Protein AF-0000000084718670 (afdb_homodimer)

Radius of gyration: 26.73 Å; Cα contacts (8 Å, |Δi|>4): 776; chains: 2; bounding box: 57×64×141 Å

InterPro domains:
  IPR043998 Putative phage metallopeptidase [PF18894] (10-116)

Nearest PDB structures (foldseek):
  8pkc-assembly2_B  TM=2.997E-01  e=1.848E+00  Apis mellifera
  7t8s-assembly4_N  TM=2.648E-01  e=3.022E+00  Cryptomonas pyrenoidifera
  7t7u-assembly1_C  TM=2.652E-01  e=6.316E+00  Chroomonas sp. M1627
  8pkc-assembly2_B  TM=3.022E-01  e=1.435E+00  Apis mellifera
  7t8s-assembly4_N  TM=2.682E-01  e=4.620E+00  Cryptomonas pyrenoidifera

Sequence (436 aa):
MAYLRQNLNKAVRALIRDIAAKMPEFSHVKASRILVVAGEARRASRGTVKPLCFRGGRCTDPSGRRKPVIRIHGRRMLYCITLRPRFFRASTPQGRVQTVMHELFHMSRRFDGTLHAGRRHSVLGEDFYRQLKPLVRRYLKQCPAELLEALARSEEVRVLQWLERPGPAYVPGTFRGRTVYTEEQLYYGITRMVTHKRPAVKLAKPRRKERAEKEPVHMAYLRQNLNKAVRALIRDIAAKMPEFSHVKASRILVVAGEARRASRGTVKPLCFRGGRCTDPSGRRKPVIRIHGRRMLYCITLRPRFFRASTPQGRVQTVMHELFHMSRRFDGTLHAGRRHSVLGEDFYRQLKPLVRRYLKQCPAELLEALARSEEVRVLQWLERPGPAYVPGTFRGRTVYTEEQLYYGITRMVTHKRPAVKLAKPRRKERAEKEPVH

Solvent-accessible surface area (backbone atoms only — not comparable to full-atom values): 23796 Å² total; per-residue (Å²): 125,85,76,80,52,50,51,46,51,58,53,52,37,53,46,45,41,49,46,20,72,73,34,79,96,36,48,65,58,56,43,87,28,49,42,59,29,48,46,46,35,35,56,94,45,39,56,45,63,41,60,40,28,36,83,88,46,25,50,55,46,96,87,52,33,33,38,46,70,34,46,59,97,82,36,66,40,28,32,36,37,34,36,13,36,31,44,33,54,67,23,34,37,66,49,43,52,42,49,52,51,52,45,56,57,28,40,23,80,82,56,32,14,35,62,26,81,77,48,31,63,90,68,34,48,71,52,45,51,67,60,45,48,61,54,46,54,56,46,62,74,68,52,56,64,69,58,46,49,66,52,43,50,65,42,59,27,31,33,35,27,46,41,36,39,63,68,72,70,40,43,81,90,70,60,86,59,89,74,74,38,41,49,82,32,49,44,79,40,51,44,61,27,36,44,50,71,72,71,69,68,72,65,68,67,73,73,70,77,72,74,76,74,73,73,77,85,122,124,83,76,78,54,50,53,46,51,60,53,52,36,52,46,45,41,50,47,19,74,72,34,78,96,37,47,64,57,56,43,87,28,49,42,60,29,49,46,45,37,35,57,92,44,40,55,47,64,40,61,39,29,36,86,88,48,27,49,55,47,96,86,52,32,32,35,50,72,34,47,59,96,81,36,64,40,28,32,35,38,34,37,13,37,30,43,33,54,67,22,33,38,66,48,43,51,43,50,53,51,53,45,55,58,29,40,23,81,80,54,34,13,35,63,26,80,77,47,32,61,90,68,34,48,71,52,45,52,67,60,46,49,60,54,46,54,57,46,63,74,67,53,56,65,70,58,47,49,66,53,42,49,65,43,59,28,31,33,35,27,45,40,35,38,64,59,68,70,38,43,82,90,72,57,86,55,95,58,70,41,42,51,82,32,50,45,78,39,51,44,62,28,37,44,50,74,72,73,71,70,73,67,69,68,72,74,71,76,73,75,76,72,77,75,77,89,122

pLDDT: mean 86.11, std 19.08, range [28.62, 98.94]

Foldseek 3Di:
DPPPFAAVLVLLLVLLVLLLVPPVLLVLDDSQQEAEFEDEDDDPAQKAKAQQADPQLHQADPVQWGGFWADDPRHTHGMYMYGYVCLQAVAALLRVSLNSLLNSQQCDSNNSRDGDPCQDCVNCPVPNCVVSVVSSVVCVVVPDPVSSVSSHDFAKHKGKYFQDDADDIDHPPPDPDDDHDYCVRIDIDIDTGHHDDPPPPPPPPPPPPPPPPPPPPD/DPPPFAAVLVLLLVLLVLLLVPPVLLVLDDSQQEAEFEDEDDDPAQKAKAQQADPQLHQADPVQWGGAWADDPRHTHGMYMYGYVCLQAVAALLRVSLNSLLNSQQCDSNNSRDGDPCQDCVNCPVPNCVVSVVSSVVCVVVPDPVSSVSSQDFAKHKGKYFQDDADDTDHPPPDPDPHHDYCVRIDIDIDTGHHDDPPPPPPPPPPPPDPPPPPDDD

Organism: Cystobacter fuscus (strain ATCC 25194 / DSM 2262 / NBRC 100088 / M29) (NCBI:txid1242864)

Structure (mmCIF, N/CA/C/O backbone):
data_AF-0000000084718670-model_v1
#
loop_
_entity.id
_entity.type
_entity.pdbx_description
1 polymer 'Putative phage metallopeptidase domain-containing protein'
#
loop_
_atom_site.group_PDB
_atom_site.id
_atom_site.type_symbol
_atom_site.label_atom_id
_atom_site.label_alt_id
_atom_site.label_comp_id
_atom_site.label_asym_id
_atom_site.label_entity_id
_atom_site.label_seq_id
_atom_site.pdbx_PDB_ins_code
_atom_site.Cartn_x
_atom_site.Cartn_y
_atom_site.Cartn_z
_atom_site.occupancy
_atom_site.B_iso_or_equiv
_atom_site.auth_seq_id
_atom_site.auth_comp_id
_atom_site.auth_asym_id
_atom_site.auth_atom_id
_atom_site.pdbx_PDB_model_num
ATOM 1 N N . MET A 1 1 ? -30.766 0.224 3.98 1 28.73 1 MET A N 1
ATOM 2 C CA . MET A 1 1 ? -30.281 1.556 3.623 1 28.73 1 MET A CA 1
ATOM 3 C C . MET A 1 1 ? -28.781 1.529 3.316 1 28.73 1 MET A C 1
ATOM 5 O O . MET A 1 1 ? -28 0.993 4.098 1 28.73 1 MET A O 1
ATOM 9 N N . ALA A 1 2 ? -28.344 1.348 2.174 1 42.41 2 ALA A N 1
ATOM 10 C CA . ALA A 1 2 ? -26.938 1.284 1.766 1 42.41 2 ALA A CA 1
ATOM 11 C C . ALA A 1 2 ? -26.094 2.279 2.553 1 42.41 2 ALA A C 1
ATOM 13 O O . ALA A 1 2 ? -26.391 3.473 2.588 1 42.41 2 ALA A O 1
ATOM 14 N N . TYR A 1 3 ? -25.766 2.033 3.811 1 53.06 3 TYR A N 1
ATOM 15 C CA . TYR A 1 3 ? -25.047 2.861 4.766 1 53.06 3 TYR A CA 1
ATOM 16 C C . TYR A 1 3 ? -24 3.723 4.062 1 53.06 3 TYR A C 1
ATOM 18 O O . TYR A 1 3 ? -23.188 3.215 3.283 1 53.06 3 TYR A O 1
ATOM 26 N N . LEU A 1 4 ? -24.438 4.988 3.732 1 78.94 4 LEU A N 1
ATOM 27 C CA . LEU A 1 4 ? -23.609 5.938 3.01 1 78.94 4 LEU A CA 1
ATOM 28 C C . LEU A 1 4 ? -22.266 6.117 3.705 1 78.94 4 LEU A C 1
ATOM 30 O O . LEU A 1 4 ? -22.203 6.621 4.832 1 78.94 4 LEU A O 1
ATOM 34 N N . ARG A 1 5 ? -21.297 5.449 3.348 1 91.56 5 ARG A N 1
ATOM 35 C CA . ARG A 1 5 ? -19.938 5.57 3.875 1 91.56 5 ARG A CA 1
ATOM 36 C C . ARG A 1 5 ? -19.422 7 3.732 1 91.56 5 ARG A C 1
ATOM 38 O O . ARG A 1 5 ? -19.672 7.652 2.717 1 91.56 5 ARG A O 1
ATOM 45 N N . GLN A 1 6 ? -18.891 7.434 4.82 1 95.56 6 GLN A N 1
ATOM 46 C CA . GLN A 1 6 ? -18.234 8.734 4.781 1 95.56 6 GLN A CA 1
ATOM 47 C C . GLN A 1 6 ? -17.188 8.797 3.682 1 95.56 6 GLN A C 1
ATOM 49 O O . GLN A 1 6 ? -16.438 7.84 3.49 1 95.56 6 GLN A O 1
ATOM 54 N N . ASN A 1 7 ? -17.25 9.898 2.961 1 97.06 7 ASN A N 1
ATOM 55 C CA . ASN A 1 7 ? -16.172 10.203 2.02 1 97.06 7 ASN A CA 1
ATOM 56 C C . ASN A 1 7 ? -15.008 10.891 2.711 1 97.06 7 ASN A C 1
ATOM 58 O O . ASN A 1 7 ? -15.07 12.086 3.008 1 97.06 7 ASN A O 1
ATOM 62 N N . LEU A 1 8 ? -13.977 10.156 2.908 1 97.56 8 LEU A N 1
ATOM 63 C CA . LEU A 1 8 ? -12.867 10.68 3.689 1 97.56 8 LEU A CA 1
ATOM 64 C C . LEU A 1 8 ? -12.133 11.781 2.924 1 97.56 8 LEU A C 1
ATOM 66 O O . LEU A 1 8 ? -11.57 12.688 3.529 1 97.56 8 LEU A O 1
ATOM 70 N N . ASN A 1 9 ? -12.133 11.703 1.618 1 97.88 9 ASN A N 1
ATOM 71 C CA . ASN A 1 9 ? -11.508 12.758 0.834 1 97.88 9 ASN A CA 1
ATOM 72 C C . ASN A 1 9 ? -12.164 14.117 1.096 1 97.88 9 ASN A C 1
ATOM 74 O O . ASN A 1 9 ? -11.469 15.125 1.234 1 97.88 9 ASN A O 1
ATOM 78 N N . LYS A 1 10 ? -13.414 14.094 1.152 1 97.31 10 LYS A N 1
ATOM 79 C CA . LYS A 1 10 ? -14.141 15.328 1.448 1 97.31 10 LYS A CA 1
ATOM 80 C C . LYS A 1 10 ? -13.82 15.828 2.854 1 97.31 10 LYS A C 1
ATOM 82 O O . LYS A 1 10 ? -13.609 17.031 3.061 1 97.31 10 LYS A O 1
ATOM 87 N N . ALA A 1 11 ? -13.789 14.945 3.779 1 98 11 ALA A N 1
ATOM 88 C CA . ALA A 1 11 ? -13.523 15.305 5.168 1 98 11 ALA A CA 1
ATOM 89 C C . ALA A 1 11 ? -12.125 15.906 5.32 1 98 11 ALA A C 1
ATOM 91 O O . ALA A 1 11 ? -11.961 16.938 5.965 1 98 11 ALA A O 1
ATOM 92 N N . VAL A 1 12 ? -11.164 15.281 4.734 1 98.56 12 VAL A N 1
ATOM 93 C CA . VAL A 1 12 ? -9.789 15.75 4.863 1 98.56 12 VAL A CA 1
ATOM 94 C C . VAL A 1 12 ? -9.617 17.062 4.109 1 98.56 12 VAL A C 1
ATOM 96 O O . VAL A 1 12 ? -8.906 17.969 4.566 1 98.56 12 VAL A O 1
ATOM 99 N N . ARG A 1 13 ? -10.266 17.156 3.002 1 98.38 13 ARG A N 1
ATOM 100 C CA . ARG A 1 13 ? -10.211 18.406 2.26 1 98.38 13 ARG A CA 1
ATOM 101 C C . ARG A 1 13 ? -10.797 19.562 3.078 1 98.38 13 ARG A C 1
ATOM 103 O O . ARG A 1 13 ? -10.242 20.656 3.098 1 98.38 13 ARG A O 1
ATOM 110 N N . ALA A 1 14 ? -11.898 19.312 3.656 1 98.75 14 ALA A N 1
ATOM 111 C CA . ALA A 1 14 ? -12.508 20.312 4.52 1 98.75 14 ALA A CA 1
ATOM 112 C C . ALA A 1 14 ? -11.57 20.703 5.664 1 98.75 14 ALA A C 1
ATOM 114 O O . ALA A 1 14 ? -11.461 21.875 6.027 1 98.75 14 ALA A O 1
ATOM 115 N N . LEU A 1 15 ? -10.953 19.703 6.215 1 98.81 15 LEU A N 1
ATOM 116 C CA . LEU A 1 15 ? -9.984 19.953 7.285 1 98.81 15 LEU A CA 1
ATOM 117 C C . LEU A 1 15 ? -8.844 20.844 6.797 1 98.81 15 LEU A C 1
ATOM 119 O O . LEU A 1 15 ? -8.5 21.828 7.449 1 98.81 15 LEU A O 1
ATOM 123 N N . ILE A 1 16 ? -8.281 20.516 5.68 1 98.94 16 ILE A N 1
ATOM 124 C CA . ILE A 1 16 ? -7.16 21.266 5.125 1 98.94 16 ILE A CA 1
ATOM 125 C C . ILE A 1 16 ? -7.598 22.703 4.852 1 98.94 16 ILE A C 1
ATOM 127 O O . ILE A 1 16 ? -6.863 23.656 5.148 1 98.94 16 ILE A O 1
ATOM 131 N N . ARG A 1 17 ? -8.758 22.844 4.273 1 98.81 17 ARG A N 1
ATOM 132 C CA . ARG A 1 17 ? -9.289 24.172 4 1 98.81 17 ARG A CA 1
ATOM 133 C C . ARG A 1 17 ? -9.391 25 5.281 1 98.81 17 ARG A C 1
ATOM 135 O O . ARG A 1 17 ? -9.031 26.172 5.301 1 98.81 17 ARG A O 1
ATOM 142 N N . ASP A 1 18 ? -9.867 24.375 6.273 1 98.94 18 ASP A N 1
ATOM 143 C CA . ASP A 1 18 ? -10.039 25.078 7.543 1 98.94 18 ASP A CA 1
ATOM 144 C C . ASP A 1 18 ? -8.688 25.453 8.156 1 98.94 18 ASP A C 1
ATOM 146 O O . ASP A 1 18 ? -8.523 26.547 8.68 1 98.94 18 ASP A O 1
ATOM 150 N N . ILE A 1 19 ? -7.758 24.516 8.125 1 98.88 19 ILE A N 1
ATOM 151 C CA . ILE A 1 19 ? -6.41 24.781 8.617 1 98.88 19 ILE A CA 1
ATOM 152 C C . ILE A 1 19 ? -5.82 25.984 7.887 1 98.88 19 ILE A C 1
ATOM 154 O O . ILE A 1 19 ? -5.301 26.922 8.516 1 98.88 19 ILE A O 1
ATOM 158 N N . ALA A 1 20 ? -5.918 26 6.598 1 98.81 20 ALA A N 1
ATOM 159 C CA . ALA A 1 20 ? -5.367 27.078 5.785 1 98.81 20 ALA A CA 1
ATOM 160 C C . ALA A 1 20 ? -6.039 28.406 6.109 1 98.81 20 ALA A C 1
ATOM 162 O O . ALA A 1 20 ? -5.398 29.453 6.066 1 98.81 20 ALA A O 1
ATOM 163 N N . ALA A 1 21 ? -7.27 28.406 6.383 1 98.69 21 ALA A N 1
ATOM 164 C CA . ALA A 1 21 ? -8.039 29.609 6.652 1 98.69 21 ALA A CA 1
ATOM 165 C C . ALA A 1 21 ? -7.695 30.188 8.023 1 98.69 21 ALA A C 1
ATOM 167 O O . ALA A 1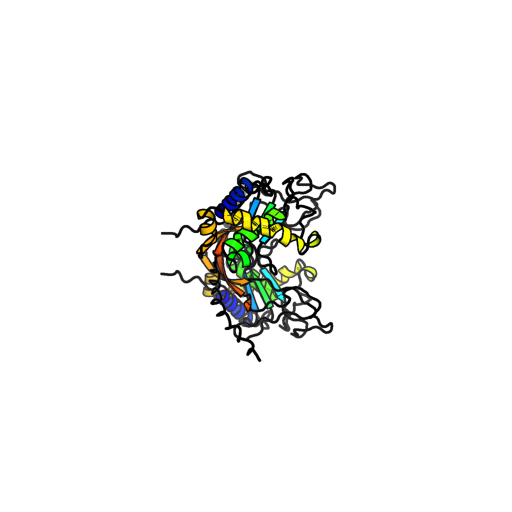 21 ? -7.66 31.406 8.203 1 98.69 21 ALA A O 1
ATOM 168 N N . LYS A 1 22 ? -7.348 29.359 8.938 1 98.62 22 LYS A N 1
ATOM 169 C CA . LYS A 1 22 ? -7.27 29.797 10.328 1 98.62 22 LYS A CA 1
ATOM 170 C C . LYS A 1 22 ? -5.82 29.922 10.789 1 98.62 22 LYS A C 1
ATOM 172 O O . LYS A 1 22 ? -5.531 30.594 11.781 1 98.62 22 LYS A O 1
ATOM 177 N N . MET A 1 23 ? -4.957 29.156 10.164 1 98.62 23 MET A N 1
ATOM 178 C CA . MET A 1 23 ? -3.553 29.125 10.562 1 98.62 23 MET A CA 1
ATOM 179 C C . MET A 1 23 ? -2.691 29.906 9.57 1 98.62 23 MET A C 1
ATOM 181 O O . MET A 1 23 ? -2.438 29.438 8.461 1 98.62 23 MET A O 1
ATOM 185 N N . PRO A 1 24 ? -2.186 31.078 9.984 1 98.19 24 PRO A N 1
ATOM 186 C CA . PRO A 1 24 ? -1.375 31.891 9.062 1 98.19 24 PRO A CA 1
ATOM 187 C C . PRO A 1 24 ? -0.197 31.109 8.484 1 98.19 24 PRO A C 1
ATOM 189 O O . PRO A 1 24 ? 0.16 31.297 7.316 1 98.19 24 PRO A O 1
ATOM 192 N N . GLU A 1 25 ? 0.406 30.219 9.195 1 97.38 25 GLU A N 1
ATOM 193 C CA . GLU A 1 25 ? 1.562 29.422 8.781 1 97.38 25 GLU A CA 1
ATOM 194 C C . GLU A 1 25 ? 1.214 28.516 7.609 1 97.38 25 GLU A C 1
ATOM 196 O O . GLU A 1 25 ? 2.102 28.031 6.898 1 97.38 25 GLU A O 1
ATOM 201 N N . PHE A 1 26 ? -0.123 28.297 7.398 1 98.56 26 PHE A N 1
ATOM 202 C CA . PHE A 1 26 ? -0.568 27.391 6.359 1 98.56 26 PHE A CA 1
ATOM 203 C C . PHE A 1 26 ? -1.441 28.109 5.336 1 98.56 26 PHE A C 1
ATOM 205 O O . PHE A 1 26 ? -2.121 27.469 4.531 1 98.56 26 PHE A O 1
ATOM 212 N N . SER A 1 27 ? -1.443 29.391 5.32 1 98.5 27 SER A N 1
ATOM 213 C CA . SER A 1 27 ? -2.373 30.172 4.512 1 98.5 27 SER A CA 1
ATOM 214 C C . SER A 1 27 ? -2.098 29.984 3.021 1 98.5 27 SER A C 1
ATOM 216 O O . SER A 1 27 ? -2.986 30.188 2.191 1 98.5 27 SER A O 1
ATOM 218 N N . HIS A 1 28 ? -0.917 29.594 2.658 1 98.12 28 HIS A N 1
ATOM 219 C CA . HIS A 1 28 ? -0.532 29.406 1.265 1 98.12 28 HIS A CA 1
ATOM 220 C C . HIS A 1 28 ? -1.123 28.125 0.698 1 98.12 28 HIS A C 1
ATOM 222 O O . HIS A 1 28 ? -1.147 27.938 -0.52 1 98.12 28 HIS A O 1
ATOM 228 N N . VAL A 1 29 ? -1.58 27.234 1.52 1 98.69 29 VAL A N 1
ATOM 229 C CA . VAL A 1 29 ? -2.055 25.906 1.118 1 98.69 29 VAL A CA 1
ATOM 230 C C . VAL A 1 29 ? -3.426 26.031 0.46 1 98.69 29 VAL A C 1
ATOM 232 O O . VAL A 1 29 ? -4.32 26.703 0.989 1 98.69 29 VAL A O 1
ATOM 235 N N . LYS A 1 30 ? -3.543 25.438 -0.661 1 98.38 30 LYS A N 1
ATOM 236 C CA . LYS A 1 30 ? -4.82 25.328 -1.359 1 98.38 30 LYS A CA 1
ATOM 237 C C . LYS A 1 30 ? -5.312 23.875 -1.378 1 98.38 30 LYS A C 1
ATOM 239 O O . LYS A 1 30 ? -4.824 23.062 -2.164 1 98.38 30 LYS A O 1
ATOM 244 N N . ALA A 1 31 ? -6.355 23.625 -0.627 1 98.44 31 ALA A N 1
ATOM 245 C CA . ALA A 1 31 ? -6.863 22.266 -0.445 1 98.44 31 ALA A CA 1
ATOM 246 C C . ALA A 1 31 ? -7.258 21.656 -1.781 1 98.44 31 ALA A C 1
ATOM 248 O O . ALA A 1 31 ? -7.117 20.438 -1.976 1 98.44 31 ALA A O 1
ATOM 249 N N . SER A 1 32 ? -7.695 22.422 -2.736 1 97.62 32 SER A N 1
ATOM 250 C CA . SER A 1 32 ? -8.211 21.938 -4.012 1 97.62 32 SER A CA 1
ATOM 251 C C . SER A 1 32 ? -7.09 21.406 -4.898 1 97.62 32 SER A C 1
ATOM 253 O O . SER A 1 32 ? -7.348 20.797 -5.938 1 97.62 32 SER A O 1
ATOM 255 N N . ARG A 1 33 ? -5.879 21.594 -4.496 1 98.12 33 ARG A N 1
ATOM 256 C CA . ARG A 1 33 ? -4.738 21.172 -5.309 1 98.12 33 ARG A CA 1
ATOM 257 C C . ARG A 1 33 ? -3.988 20.031 -4.641 1 98.12 33 ARG A C 1
ATOM 259 O O . ARG A 1 33 ? -2.859 19.719 -5.02 1 98.12 33 ARG A O 1
ATOM 266 N N . ILE A 1 34 ? -4.543 19.5 -3.662 1 98.44 34 ILE A N 1
ATOM 267 C CA . ILE A 1 34 ? -3.955 18.375 -2.941 1 98.44 34 ILE A CA 1
ATOM 268 C C . ILE A 1 34 ? -4.816 17.125 -3.135 1 98.44 34 ILE A C 1
ATOM 270 O O . ILE A 1 34 ? -6 17.125 -2.793 1 98.44 34 ILE A O 1
ATOM 274 N N . LEU A 1 35 ? -4.207 16.172 -3.715 1 97.12 35 LEU A N 1
ATOM 275 C CA . LEU A 1 35 ? -4.84 14.852 -3.805 1 97.12 35 LEU A CA 1
ATOM 276 C C . LEU A 1 35 ? -4.582 14.039 -2.541 1 97.12 35 LEU A C 1
ATOM 278 O O . LEU A 1 35 ? -3.445 13.961 -2.066 1 97.12 35 LEU A O 1
ATOM 282 N N . VAL A 1 36 ? -5.621 13.469 -1.974 1 98 36 VAL A N 1
ATOM 283 C CA . VAL A 1 36 ? -5.492 12.578 -0.821 1 98 36 VAL A CA 1
ATOM 284 C C . VAL A 1 36 ? -5.863 11.156 -1.222 1 98 36 VAL A C 1
ATOM 286 O O . VAL A 1 36 ? -6.914 10.922 -1.824 1 98 36 VAL A O 1
ATOM 289 N N . VAL A 1 37 ? -4.977 10.25 -0.886 1 96.38 37 VAL A N 1
ATOM 290 C CA . VAL A 1 37 ? -5.242 8.844 -1.175 1 96.38 37 VAL A CA 1
ATOM 291 C C . VAL A 1 37 ? -4.895 7.992 0.044 1 96.38 37 VAL A C 1
ATOM 293 O O . VAL A 1 37 ? -4.168 8.438 0.935 1 96.38 37 VAL A O 1
ATOM 296 N N . ALA A 1 38 ? -5.52 6.809 0.102 1 95.56 38 ALA A N 1
ATOM 297 C CA . ALA A 1 38 ? -5.082 5.797 1.056 1 95.56 38 ALA A CA 1
ATOM 298 C C . ALA A 1 38 ? -4.059 4.855 0.424 1 95.56 38 ALA A C 1
ATOM 300 O O . ALA A 1 38 ? -4.184 4.492 -0.749 1 95.56 38 ALA A O 1
ATOM 301 N N . GLY A 1 39 ? -3.066 4.484 1.164 1 90 39 GLY A N 1
ATOM 302 C CA . GLY A 1 39 ? -2.021 3.619 0.638 1 90 39 GLY A CA 1
ATOM 303 C C . GLY A 1 39 ? -1.527 2.6 1.646 1 90 39 GLY A C 1
ATOM 304 O O . GLY A 1 39 ? -2.137 2.416 2.701 1 90 39 GLY A O 1
ATOM 305 N N . GLU A 1 40 ? -0.492 1.936 1.245 1 79.12 40 GLU A N 1
ATOM 306 C CA . GLU A 1 40 ? 0.019 0.827 2.047 1 79.12 40 GLU A CA 1
ATOM 307 C C . GLU A 1 40 ? 0.822 1.333 3.24 1 79.12 40 GLU A C 1
ATOM 309 O O . GLU A 1 40 ? 1.259 2.486 3.258 1 79.12 40 GLU A O 1
ATOM 314 N N . ALA A 1 41 ? 1.054 0.351 4.051 1 77.69 41 ALA A N 1
ATOM 315 C CA . ALA A 1 41 ? 1.842 0.586 5.258 1 77.69 41 ALA A CA 1
ATOM 316 C C . ALA A 1 41 ? 3.295 0.897 4.914 1 77.69 41 ALA A C 1
ATOM 318 O O . ALA A 1 41 ? 3.85 0.334 3.967 1 77.69 41 ALA A O 1
ATOM 319 N N . ARG A 1 42 ? 3.732 1.772 5.41 1 79.94 42 ARG A N 1
ATOM 320 C CA . ARG A 1 42 ? 5.164 2.025 5.52 1 79.94 42 ARG A CA 1
ATOM 321 C C . ARG A 1 42 ? 5.633 1.899 6.965 1 79.94 42 ARG A C 1
ATOM 323 O O . ARG A 1 42 ? 4.859 1.518 7.844 1 79.94 42 ARG A O 1
ATOM 330 N N . ARG A 1 43 ? 6.766 1.958 7.086 1 73.94 43 ARG A N 1
ATOM 331 C CA . ARG A 1 43 ? 7.266 1.811 8.445 1 73.94 43 ARG A CA 1
ATOM 332 C C . ARG A 1 43 ? 6.41 2.6 9.438 1 73.94 43 ARG A C 1
ATOM 334 O O . ARG A 1 43 ? 5.203 2.381 9.531 1 73.94 43 ARG A O 1
ATOM 341 N N . ALA A 1 44 ? 6.691 3.336 10.18 1 74.62 44 ALA A N 1
ATOM 342 C CA . ALA A 1 44 ? 6 3.988 11.289 1 74.62 44 ALA A CA 1
ATOM 343 C C . ALA A 1 44 ? 5.273 5.246 10.82 1 74.62 44 ALA A C 1
ATOM 345 O O . ALA A 1 44 ? 4.801 6.035 11.641 1 74.62 44 ALA A O 1
ATOM 346 N N . SER A 1 45 ? 5.039 5.258 9.516 1 87 45 SER A N 1
ATOM 347 C CA . SER A 1 45 ? 4.473 6.488 8.977 1 87 45 SER A CA 1
ATOM 348 C C . SER A 1 45 ? 2.949 6.438 8.969 1 87 45 SER A C 1
ATOM 350 O O . SER A 1 45 ? 2.361 5.402 8.648 1 87 45 SER A O 1
ATOM 352 N N . ARG A 1 46 ? 2.307 7.539 9.297 1 94.38 46 ARG A N 1
ATOM 353 C CA . ARG A 1 46 ? 0.855 7.68 9.227 1 94.38 46 ARG A CA 1
ATOM 354 C C . ARG A 1 46 ? 0.438 8.367 7.93 1 94.38 46 ARG A C 1
ATOM 356 O O . ARG A 1 46 ? -0.727 8.297 7.531 1 94.38 46 ARG A O 1
ATOM 363 N N . GLY A 1 47 ? 1.314 8.992 7.316 1 95.31 47 GLY A N 1
ATOM 364 C CA . GLY A 1 47 ? 1.087 9.688 6.059 1 95.31 47 GLY A CA 1
ATOM 365 C C . GLY A 1 47 ? 2.371 10.086 5.359 1 95.31 47 GLY A C 1
ATOM 366 O O . GLY A 1 47 ? 3.434 10.141 5.98 1 95.31 47 GLY A O 1
ATOM 367 N N . THR A 1 48 ? 2.266 10.328 4.102 1 94.44 48 THR A N 1
ATOM 368 C CA . THR A 1 48 ? 3.375 10.828 3.299 1 94.44 48 THR A CA 1
ATOM 369 C C . THR A 1 48 ? 2.877 11.812 2.246 1 94.44 48 THR A C 1
ATOM 371 O O . THR A 1 48 ? 1.828 11.602 1.633 1 94.44 48 THR A O 1
ATOM 374 N N . VAL A 1 49 ? 3.641 12.875 2.098 1 96.25 49 VAL A N 1
ATOM 375 C CA . VAL A 1 49 ? 3.33 13.805 1.021 1 96.25 49 VAL A CA 1
ATOM 376 C C . VAL A 1 49 ? 4.316 13.617 -0.129 1 96.25 49 VAL A C 1
ATOM 378 O O . VAL A 1 49 ? 5.52 13.477 0.096 1 96.25 49 VAL A O 1
ATOM 381 N N . LYS A 1 50 ? 3.816 13.562 -1.271 1 93.88 50 LYS A N 1
ATOM 382 C CA . LYS A 1 50 ? 4.613 13.508 -2.492 1 93.88 50 LYS A CA 1
ATOM 383 C C . LYS A 1 50 ? 4.43 14.773 -3.324 1 93.88 50 LYS A C 1
ATOM 385 O O . LYS A 1 50 ? 3.311 15.117 -3.701 1 93.88 50 LYS A O 1
ATOM 390 N N . PRO A 1 51 ? 5.57 15.438 -3.543 1 95.38 51 PRO A N 1
ATOM 391 C CA . PRO A 1 51 ? 5.5 16.547 -4.492 1 95.38 51 PRO A CA 1
ATOM 392 C C . PRO A 1 51 ? 5.273 16.094 -5.93 1 95.38 51 PRO A C 1
ATOM 394 O O . PRO A 1 51 ? 5.902 15.125 -6.383 1 95.38 51 PRO A O 1
ATOM 397 N N . LEU A 1 52 ? 4.426 16.812 -6.656 1 94.19 52 LEU A N 1
ATOM 398 C CA . LEU A 1 52 ? 4.062 16.328 -7.984 1 94.19 52 LEU A CA 1
ATOM 399 C C . LEU A 1 52 ? 4.664 17.203 -9.07 1 94.19 52 LEU A C 1
ATOM 401 O O . LEU A 1 52 ? 4.414 17 -10.258 1 94.19 52 LEU A O 1
ATOM 405 N N . CYS A 1 53 ? 5.41 18.203 -8.648 1 95.31 53 CYS A N 1
ATOM 406 C CA . CYS A 1 53 ? 5.984 19.141 -9.609 1 95.31 53 CYS A CA 1
ATOM 407 C C . CYS A 1 53 ? 7.473 19.328 -9.359 1 95.31 53 CYS A C 1
ATOM 409 O O . CYS A 1 53 ? 7.984 18.953 -8.297 1 95.31 53 CYS A O 1
ATOM 411 N N . PHE A 1 54 ? 8.062 19.828 -10.375 1 94.69 54 PHE A N 1
ATOM 412 C CA . PHE A 1 54 ? 9.391 20.391 -10.203 1 94.69 54 PHE A CA 1
ATOM 413 C C . PHE A 1 54 ? 9.305 21.859 -9.758 1 94.69 54 PHE A C 1
ATOM 415 O O . PHE A 1 54 ? 8.203 22.406 -9.648 1 94.69 54 PHE A O 1
ATOM 422 N N . ARG A 1 55 ? 10.484 22.312 -9.5 1 92.31 55 ARG A N 1
ATOM 423 C CA . ARG A 1 55 ? 10.539 23.703 -9.023 1 92.31 55 ARG A CA 1
ATOM 424 C C . ARG A 1 55 ? 9.766 24.625 -9.961 1 92.31 55 ARG A C 1
ATOM 426 O O . ARG A 1 55 ? 9.867 24.516 -11.18 1 92.31 55 ARG A O 1
ATOM 433 N N . GLY A 1 56 ? 8.945 25.516 -9.328 1 92.31 56 GLY A N 1
ATOM 434 C CA . GLY A 1 56 ? 8.172 26.469 -10.102 1 92.31 56 GLY A CA 1
ATOM 435 C C . GLY A 1 56 ? 6.867 25.906 -10.617 1 92.31 56 GLY A C 1
ATOM 436 O O . GLY A 1 56 ? 6.18 26.547 -11.414 1 92.31 56 GLY A O 1
ATOM 437 N N . GLY A 1 57 ? 6.594 24.734 -10.219 1 92.94 57 GLY A N 1
ATOM 438 C CA . GLY A 1 57 ? 5.344 24.125 -10.633 1 92.94 57 GLY A CA 1
ATOM 439 C C . GLY A 1 57 ? 5.434 23.453 -11.992 1 92.94 57 GLY A C 1
ATOM 440 O O . GLY A 1 57 ? 4.41 23.172 -12.617 1 92.94 57 GLY A O 1
ATOM 441 N N . ARG A 1 58 ? 6.547 23.219 -12.398 1 93.56 58 ARG A N 1
ATOM 442 C CA . ARG A 1 58 ? 6.742 22.656 -13.734 1 93.56 58 ARG A CA 1
ATOM 443 C C . ARG A 1 58 ? 6.559 21.141 -13.727 1 93.56 58 ARG A C 1
ATOM 445 O O . ARG A 1 58 ? 6.844 20.484 -12.734 1 93.56 58 ARG A O 1
ATOM 452 N N . CYS A 1 59 ? 6.137 20.672 -14.898 1 91.12 59 CYS A N 1
ATOM 453 C CA . CYS A 1 59 ? 5.977 19.234 -15.023 1 91.12 59 CYS A CA 1
ATOM 454 C C . CYS A 1 59 ? 7.211 18.594 -15.664 1 91.12 59 CYS A C 1
ATOM 456 O O . CYS A 1 59 ? 7.352 17.375 -15.672 1 91.12 59 CYS A O 1
ATOM 458 N N . THR A 1 60 ? 8.031 19.453 -16.188 1 92.06 60 THR A N 1
ATOM 459 C CA . THR A 1 60 ? 9.273 19.016 -16.812 1 92.06 60 THR A CA 1
ATOM 460 C C . THR A 1 60 ? 10.469 19.781 -16.25 1 92.06 60 THR A C 1
ATOM 462 O O . THR A 1 60 ? 10.391 21 -16.062 1 92.06 60 THR A O 1
ATOM 465 N N . ASP A 1 61 ? 11.555 18.984 -16.047 1 91.56 61 ASP A N 1
ATOM 466 C CA . ASP A 1 61 ? 12.75 19.703 -15.586 1 91.56 61 ASP A CA 1
ATOM 467 C C . ASP A 1 61 ? 13.711 19.969 -16.75 1 91.56 61 ASP A C 1
ATOM 469 O O . ASP A 1 61 ? 13.469 19.516 -17.859 1 91.56 61 ASP A O 1
ATOM 473 N N . PRO A 1 62 ? 14.742 20.734 -16.438 1 91.06 62 PRO A N 1
ATOM 474 C CA . PRO A 1 62 ? 15.648 21.109 -17.531 1 91.06 62 PRO A CA 1
ATOM 475 C C . PRO A 1 62 ? 16.312 19.906 -18.188 1 91.06 62 PRO A C 1
ATOM 477 O O . PRO A 1 62 ? 16.734 19.984 -19.344 1 91.06 62 PRO A O 1
ATOM 480 N N . SER A 1 63 ? 16.438 18.859 -17.516 1 90.81 63 SER A N 1
ATOM 481 C CA . SER A 1 63 ? 17.109 17.672 -18.031 1 90.81 63 SER A CA 1
ATOM 482 C C . SER A 1 63 ? 16.156 16.828 -18.859 1 90.81 63 SER A C 1
ATOM 484 O O . SER A 1 63 ? 16.547 15.797 -19.422 1 90.81 63 SER A O 1
ATOM 486 N N . GLY A 1 64 ? 14.945 17.266 -18.891 1 88.19 64 GLY A N 1
ATOM 487 C CA . GLY A 1 64 ? 13.984 16.562 -19.734 1 88.19 64 GLY A CA 1
ATOM 488 C C . GLY A 1 64 ? 13.148 15.547 -18.969 1 88.19 64 GLY A C 1
ATOM 489 O O . GLY A 1 64 ? 12.281 14.898 -19.547 1 88.19 64 GLY A O 1
ATOM 490 N N . ARG A 1 65 ? 13.367 15.484 -17.734 1 88.44 65 ARG A N 1
ATOM 491 C CA . ARG A 1 65 ? 12.555 14.578 -16.922 1 88.44 65 ARG A CA 1
ATOM 492 C C . ARG A 1 65 ? 11.141 15.117 -16.75 1 88.44 65 ARG A C 1
ATOM 494 O O . ARG A 1 65 ? 10.953 16.328 -16.562 1 88.44 65 ARG A O 1
ATOM 501 N N . ARG A 1 66 ? 10.273 14.164 -16.719 1 88.5 66 ARG A N 1
ATOM 502 C CA . ARG A 1 66 ? 8.867 14.547 -16.594 1 88.5 66 ARG A CA 1
ATOM 503 C C . ARG A 1 66 ? 8.219 13.859 -15.398 1 88.5 66 ARG A C 1
ATOM 505 O O . ARG A 1 66 ? 8.5 12.695 -15.109 1 88.5 66 ARG A O 1
ATOM 512 N N . LYS A 1 67 ? 7.348 14.672 -14.781 1 87.5 67 LYS A N 1
ATOM 513 C CA . LYS A 1 67 ? 6.488 14.094 -13.75 1 87.5 67 LYS A CA 1
ATOM 514 C C . LYS A 1 67 ? 5.062 13.914 -14.258 1 87.5 67 LYS A C 1
ATOM 516 O O . LYS A 1 67 ? 4.578 14.711 -15.062 1 87.5 67 LYS A O 1
ATOM 521 N N . PRO A 1 68 ? 4.473 12.867 -13.766 1 81.81 68 PRO A N 1
ATOM 522 C CA . PRO A 1 68 ? 3.07 12.703 -14.148 1 81.81 68 PRO A CA 1
ATOM 523 C C . PRO A 1 68 ? 2.193 13.875 -13.719 1 81.81 68 PRO A C 1
ATOM 525 O O . PRO A 1 68 ? 2.406 14.445 -12.648 1 81.81 68 PRO A O 1
ATOM 528 N N . VAL A 1 69 ? 1.242 14.203 -14.609 1 90.19 69 VAL A N 1
ATOM 529 C CA . VAL A 1 69 ? 0.264 15.242 -14.32 1 90.19 69 VAL A CA 1
ATOM 530 C C . VAL A 1 69 ? -1.071 14.609 -13.938 1 90.19 69 VAL A C 1
ATOM 532 O O . VAL A 1 69 ? -1.673 13.891 -14.742 1 90.19 69 VAL A O 1
ATOM 535 N N . ILE A 1 70 ? -1.476 14.875 -12.75 1 92.56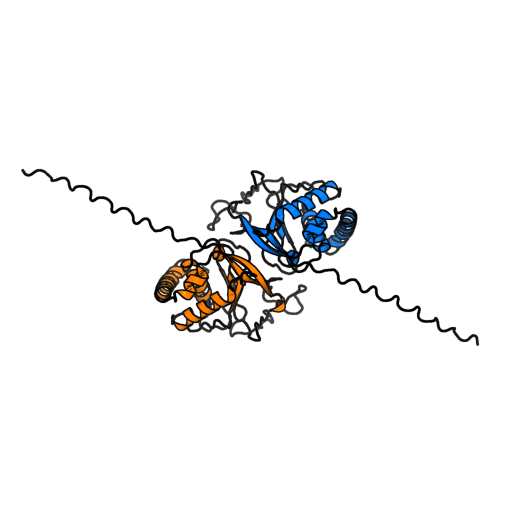 70 ILE A N 1
ATOM 536 C CA . ILE A 1 70 ? -2.738 14.352 -12.242 1 92.56 70 ILE A CA 1
ATOM 537 C C . ILE A 1 70 ? -3.768 15.477 -12.156 1 92.56 70 ILE A C 1
ATOM 539 O O . ILE A 1 70 ? -3.496 16.531 -11.586 1 92.56 70 ILE A O 1
ATOM 543 N N . ARG A 1 71 ? -4.922 15.219 -12.719 1 93.75 71 ARG A N 1
ATOM 544 C CA . ARG A 1 71 ? -6 16.203 -12.664 1 93.75 71 ARG A CA 1
ATOM 545 C C . ARG A 1 71 ? -7.254 15.602 -12.039 1 93.75 71 ARG A C 1
ATOM 547 O O . ARG A 1 71 ? -7.66 14.492 -12.391 1 93.75 71 ARG A O 1
ATOM 554 N N . ILE A 1 72 ? -7.746 16.266 -11.102 1 93.81 72 ILE A N 1
ATOM 555 C CA . ILE A 1 72 ? -9.039 15.914 -10.523 1 93.81 72 ILE A CA 1
ATOM 556 C C . ILE A 1 72 ? -10.07 16.984 -10.883 1 93.81 72 ILE A C 1
ATOM 558 O O . ILE A 1 72 ? -9.891 18.156 -10.578 1 93.81 72 ILE A O 1
ATOM 562 N N . HIS A 1 73 ? -11.164 16.531 -11.492 1 91.31 73 HIS A N 1
ATOM 563 C CA . HIS A 1 73 ? -12.172 17.469 -11.977 1 91.31 73 HIS A CA 1
ATOM 564 C C . HIS A 1 73 ? -11.539 18.641 -12.711 1 91.31 73 HIS A C 1
ATOM 566 O O . HIS A 1 73 ? -11.875 19.797 -12.453 1 91.31 73 HIS A O 1
ATOM 572 N N . GLY A 1 74 ? -10.539 18.359 -13.438 1 91.94 74 GLY A N 1
ATOM 573 C CA . GLY A 1 74 ? -9.93 19.344 -14.32 1 91.94 74 GLY A CA 1
ATOM 574 C C . GLY A 1 74 ? -8.812 20.125 -13.656 1 91.94 74 GLY A C 1
ATOM 575 O O . GLY A 1 74 ? -8.094 20.875 -14.32 1 91.94 74 GLY A O 1
ATOM 576 N N . ARG A 1 75 ? -8.656 20 -12.492 1 95.31 75 ARG A N 1
ATOM 577 C CA . ARG A 1 75 ? -7.648 20.766 -11.766 1 95.31 75 ARG A CA 1
ATOM 578 C C . ARG A 1 75 ? -6.387 19.938 -11.539 1 95.31 75 ARG A C 1
ATOM 580 O O . ARG A 1 75 ? -6.449 18.828 -11.023 1 95.31 75 ARG A O 1
ATOM 587 N N . ARG A 1 76 ? -5.301 20.594 -11.93 1 95.88 76 ARG A N 1
ATOM 588 C CA . ARG A 1 76 ? -4.027 19.906 -11.727 1 95.88 76 ARG A CA 1
ATOM 589 C C . ARG A 1 76 ? -3.666 19.844 -10.25 1 95.88 76 ARG A C 1
ATOM 591 O O . ARG A 1 76 ? -3.729 20.859 -9.547 1 95.88 76 ARG A O 1
ATOM 598 N N . MET A 1 77 ? -3.293 18.688 -9.836 1 96.44 77 MET A N 1
ATOM 599 C CA . MET A 1 77 ? -2.859 18.5 -8.453 1 96.44 77 MET A CA 1
ATOM 600 C C . MET A 1 77 ? -1.373 18.812 -8.305 1 96.44 77 MET A C 1
ATOM 602 O O . MET A 1 77 ? -0.573 18.469 -9.18 1 96.44 77 MET A O 1
ATOM 606 N N . LEU A 1 78 ? -1.062 19.375 -7.191 1 97.12 78 LEU A N 1
ATOM 607 C CA . LEU A 1 78 ? 0.318 19.781 -6.934 1 97.12 78 LEU A CA 1
ATOM 608 C C . LEU A 1 78 ? 0.97 18.844 -5.918 1 97.12 78 LEU A C 1
ATOM 610 O O . LEU A 1 78 ? 2.191 18.672 -5.918 1 97.12 78 LEU A O 1
ATOM 614 N N . TYR A 1 79 ? 0.198 18.266 -5.117 1 96.88 79 TYR A N 1
ATOM 615 C CA . TYR A 1 79 ? 0.671 17.359 -4.074 1 96.88 79 TYR A CA 1
ATOM 616 C C . TYR A 1 79 ? -0.246 16.156 -3.941 1 96.88 79 TYR A C 1
ATOM 618 O O . TYR A 1 79 ? -1.437 16.234 -4.254 1 96.88 79 TYR A O 1
ATOM 626 N N . CYS A 1 80 ? 0.33 15.117 -3.473 1 95.62 80 CYS A N 1
ATOM 627 C CA . CYS A 1 80 ? -0.433 13.93 -3.102 1 95.62 80 CYS A CA 1
ATOM 628 C C . CYS A 1 80 ? -0.104 13.492 -1.679 1 95.62 80 CYS A C 1
ATOM 630 O O . CYS A 1 80 ? 1.051 13.195 -1.368 1 95.62 80 CYS A O 1
ATOM 632 N N . ILE A 1 81 ? -1.081 13.523 -0.858 1 97.5 81 ILE A N 1
ATOM 633 C CA . ILE A 1 81 ? -0.928 12.969 0.481 1 97.5 81 ILE A CA 1
ATOM 634 C C . ILE A 1 81 ? -1.462 11.531 0.511 1 97.5 81 ILE A C 1
ATOM 636 O O . ILE A 1 81 ? -2.625 11.289 0.18 1 97.5 81 ILE A O 1
ATOM 640 N N . THR A 1 82 ? -0.616 10.641 0.894 1 95.88 82 THR A N 1
ATOM 641 C CA . THR A 1 82 ? -1.022 9.258 1.09 1 95.88 82 THR A CA 1
ATOM 642 C C . THR A 1 82 ? -1.215 8.953 2.572 1 95.88 82 THR A C 1
ATOM 644 O O . THR A 1 82 ? -0.265 9.023 3.354 1 95.88 82 THR A O 1
ATOM 647 N N . LEU A 1 83 ? -2.459 8.625 2.914 1 97.31 83 LEU A N 1
ATOM 648 C CA . LEU A 1 83 ? -2.764 8.195 4.273 1 97.31 83 LEU A CA 1
ATOM 649 C C . LEU A 1 83 ? -2.561 6.695 4.43 1 97.31 83 LEU A C 1
ATOM 651 O O . LEU A 1 83 ? -3.023 5.914 3.596 1 97.31 83 LEU A O 1
ATOM 655 N N . ARG A 1 84 ? -1.909 6.379 5.5 1 95.31 84 ARG A N 1
ATOM 656 C CA . ARG A 1 84 ? -1.473 4.996 5.668 1 95.31 84 ARG A CA 1
ATOM 657 C C . ARG A 1 84 ? -2.275 4.293 6.758 1 95.31 84 ARG A C 1
ATOM 659 O O . ARG A 1 84 ? -3.037 4.938 7.484 1 95.31 84 ARG A O 1
ATOM 666 N N . PRO A 1 85 ? -2.117 2.977 6.953 1 93.94 85 PRO A N 1
ATOM 667 C CA . PRO A 1 85 ? -2.971 2.219 7.871 1 93.94 85 PRO A CA 1
ATOM 668 C C . PRO A 1 85 ? -2.924 2.756 9.297 1 93.94 85 PRO A C 1
ATOM 670 O O . PRO A 1 85 ? -3.934 2.734 10.008 1 93.94 85 PRO A O 1
ATOM 673 N N . ARG A 1 86 ? -1.817 3.209 9.734 1 93.75 86 ARG A N 1
ATOM 674 C CA . ARG A 1 86 ? -1.732 3.738 11.086 1 93.75 86 ARG A CA 1
ATOM 675 C C . ARG A 1 86 ? -2.621 4.965 11.25 1 93.75 86 ARG A C 1
ATOM 677 O O . ARG A 1 86 ? -3.123 5.234 12.344 1 93.75 86 ARG A O 1
ATOM 684 N N . PHE A 1 87 ? -2.762 5.766 10.219 1 96.5 87 PHE A N 1
ATOM 685 C CA . PHE A 1 87 ? -3.711 6.875 10.242 1 96.5 87 PHE A CA 1
ATOM 686 C C . PHE A 1 87 ? -5.121 6.371 10.516 1 96.5 87 PHE A C 1
ATOM 688 O O . PHE A 1 87 ? -5.859 6.969 11.305 1 96.5 87 PHE A O 1
ATOM 695 N N . PHE A 1 88 ? -5.449 5.301 9.945 1 96.5 88 PHE A N 1
ATOM 696 C CA . PHE A 1 88 ? -6.816 4.793 9.984 1 96.5 88 PHE A CA 1
ATOM 697 C C . PHE A 1 88 ? -7.059 3.988 11.258 1 96.5 88 PHE A C 1
ATOM 699 O O . PHE A 1 88 ? -8.18 3.951 11.773 1 96.5 88 PHE A O 1
ATOM 706 N N . ARG A 1 89 ? -6.016 3.369 11.734 1 94.19 89 ARG A N 1
ATOM 707 C CA . ARG A 1 89 ? -6.312 2.314 12.703 1 94.19 89 ARG A CA 1
ATOM 708 C C . ARG A 1 89 ? -5.562 2.549 14.016 1 94.19 89 ARG A C 1
ATOM 710 O O . ARG A 1 89 ? -5.824 1.874 15.008 1 94.19 89 ARG A O 1
ATOM 717 N N . ALA A 1 90 ? -4.68 3.398 14.047 1 91.19 90 ALA A N 1
ATOM 718 C CA . ALA A 1 90 ? -3.863 3.59 15.242 1 91.19 90 ALA A CA 1
ATOM 719 C C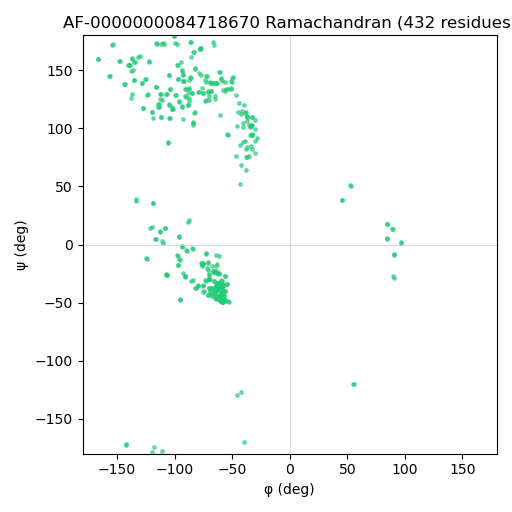 . ALA A 1 90 ? -3.742 5.07 15.594 1 91.19 90 ALA A C 1
ATOM 721 O O . ALA A 1 90 ? -2.666 5.539 15.969 1 91.19 90 ALA A O 1
ATOM 722 N N . SER A 1 91 ? -4.797 5.781 15.406 1 94.5 91 SER A N 1
ATOM 723 C CA . SER A 1 91 ? -4.746 7.223 15.648 1 94.5 91 SER A CA 1
ATOM 724 C C . SER A 1 91 ? -5.984 7.699 16.406 1 94.5 91 SER A C 1
ATOM 726 O O . SER A 1 91 ? -7.062 7.109 16.266 1 94.5 91 SER A O 1
ATOM 728 N N . THR A 1 92 ? -5.816 8.742 17.188 1 95.94 92 THR A N 1
ATOM 729 C CA . THR A 1 92 ? -6.926 9.531 17.719 1 95.94 92 THR A CA 1
ATOM 730 C C . THR A 1 92 ? -7.359 10.586 16.688 1 95.94 92 THR A C 1
ATOM 732 O O . THR A 1 92 ? -6.668 10.82 15.703 1 95.94 92 THR A O 1
ATOM 735 N N . PRO A 1 93 ? -8.523 11.133 16.938 1 96.69 93 PRO A N 1
ATOM 736 C CA . PRO A 1 93 ? -8.906 12.211 16.031 1 96.69 93 PRO A CA 1
ATOM 737 C C . PRO A 1 93 ? -7.875 13.336 15.984 1 96.69 93 PRO A C 1
ATOM 739 O O . PRO A 1 93 ? -7.57 13.859 14.914 1 96.69 93 PRO A O 1
ATOM 742 N N . GLN A 1 94 ? -7.312 13.688 17.125 1 97.25 94 GLN A N 1
ATOM 743 C CA . GLN A 1 94 ? -6.277 14.719 17.203 1 97.25 94 GLN A CA 1
ATOM 744 C C . GLN A 1 94 ? -5.012 14.273 16.469 1 97.25 94 GLN A C 1
ATOM 746 O O . GLN A 1 94 ? -4.359 15.086 15.805 1 97.25 94 GLN A O 1
ATOM 751 N N . GLY A 1 95 ? -4.746 13.016 16.641 1 97 95 GLY A N 1
ATOM 752 C CA . GLY A 1 95 ? -3.602 12.461 15.922 1 97 95 GLY A CA 1
ATOM 753 C C . GLY A 1 95 ? -3.734 12.547 14.414 1 97 95 GLY A C 1
ATOM 754 O O . GLY A 1 95 ? -2.746 12.773 13.711 1 97 95 GLY A O 1
ATOM 755 N N . ARG A 1 96 ? -4.926 12.375 13.984 1 98.19 96 ARG A N 1
ATOM 756 C CA . ARG A 1 96 ? -5.184 12.477 12.547 1 98.19 96 ARG A CA 1
ATOM 757 C C . ARG A 1 96 ? -5.023 13.914 12.062 1 98.19 96 ARG A C 1
ATOM 759 O O . ARG A 1 96 ? -4.465 14.156 10.992 1 98.19 96 ARG A O 1
ATOM 766 N N . VAL A 1 97 ? -5.484 14.836 12.82 1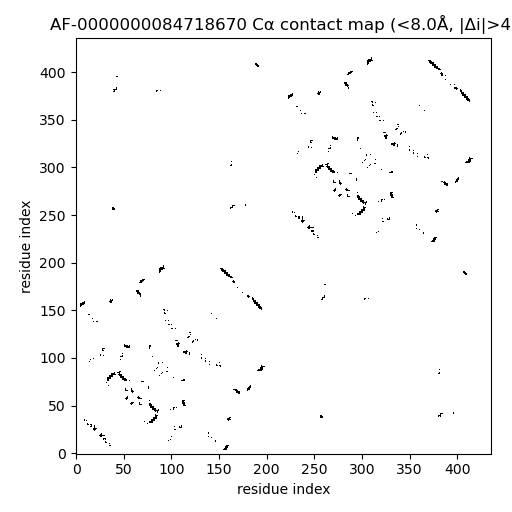 98.56 97 VAL A N 1
ATOM 767 C CA . VAL A 1 97 ? -5.266 16.25 12.516 1 98.56 97 VAL A CA 1
ATOM 768 C C . VAL A 1 97 ? -3.77 16.531 12.461 1 98.56 97 VAL A C 1
ATOM 770 O O . VAL A 1 97 ? -3.287 17.172 11.516 1 98.56 97 VAL A O 1
ATOM 773 N N . GLN A 1 98 ? -3.092 16.031 13.422 1 98.31 98 GLN A N 1
ATOM 774 C CA . GLN A 1 98 ? -1.646 16.234 13.484 1 98.31 98 GLN A CA 1
ATOM 775 C C . GLN A 1 98 ? -0.963 15.648 12.25 1 98.31 98 GLN A C 1
ATOM 777 O O . GLN A 1 98 ? -0.048 16.266 11.695 1 98.31 98 GLN A O 1
ATOM 782 N N . THR A 1 99 ? -1.361 14.484 11.891 1 98.19 99 THR A N 1
ATOM 783 C CA . THR A 1 99 ? -0.785 13.852 10.711 1 98.19 99 THR A CA 1
ATOM 784 C C . THR A 1 99 ? -0.972 14.734 9.477 1 98.19 99 THR A C 1
ATOM 786 O O . THR A 1 99 ? -0.029 14.945 8.711 1 98.19 99 THR A O 1
ATOM 789 N N . VAL A 1 100 ? -2.164 15.242 9.273 1 98.81 100 VAL A N 1
ATOM 790 C CA . VAL A 1 100 ? -2.457 16.094 8.117 1 98.81 100 VAL A CA 1
ATOM 791 C C . VAL A 1 100 ? -1.604 17.359 8.172 1 98.81 100 VAL A C 1
ATOM 793 O O . VAL A 1 100 ? -0.947 17.703 7.191 1 98.81 100 VAL A O 1
ATOM 796 N N . MET A 1 101 ? -1.519 18.016 9.312 1 98.75 101 MET A N 1
ATOM 797 C CA . MET A 1 101 ? -0.713 19.234 9.461 1 98.75 101 MET A CA 1
ATOM 798 C C . MET A 1 101 ? 0.766 18.922 9.25 1 98.75 101 MET A C 1
ATOM 800 O O . MET A 1 101 ? 1.497 19.75 8.695 1 98.75 101 MET A O 1
ATOM 804 N N . HIS A 1 102 ? 1.159 17.766 9.672 1 98.38 102 HIS A N 1
ATOM 805 C CA . HIS A 1 102 ? 2.525 17.297 9.453 1 98.38 102 HIS A CA 1
ATOM 806 C C . HIS A 1 102 ? 2.871 17.266 7.973 1 98.38 102 HIS A C 1
ATOM 808 O O . HIS A 1 102 ? 3.893 17.812 7.559 1 98.38 102 HIS A O 1
ATOM 814 N N . GLU A 1 103 ? 2 16.672 7.184 1 98.44 103 GLU A N 1
ATOM 815 C CA . GLU A 1 103 ? 2.236 16.594 5.746 1 98.44 103 GLU A CA 1
ATOM 816 C C . 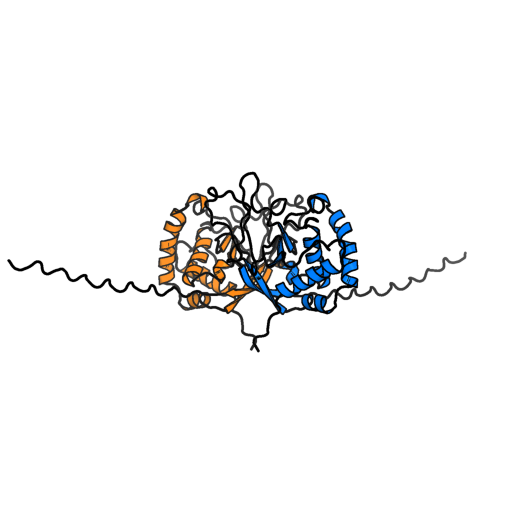GLU A 1 103 ? 2.174 17.969 5.098 1 98.44 103 GLU A C 1
ATOM 818 O O . GLU A 1 103 ? 2.963 18.281 4.203 1 98.44 103 GLU A O 1
ATOM 823 N N . LEU A 1 104 ? 1.268 18.828 5.555 1 98.75 104 LEU A N 1
ATOM 824 C CA . LEU A 1 104 ? 1.176 20.188 5.039 1 98.75 104 LEU A CA 1
ATOM 825 C C . LEU A 1 104 ? 2.438 20.984 5.363 1 98.75 104 LEU A C 1
ATOM 827 O O . LEU A 1 104 ? 2.891 21.797 4.555 1 98.75 104 LEU A O 1
ATOM 831 N N . PHE A 1 105 ? 2.975 20.734 6.547 1 98.38 105 PHE A N 1
ATOM 832 C CA . PHE A 1 105 ? 4.137 21.469 7.027 1 98.38 105 PHE A CA 1
ATOM 833 C C . PHE A 1 105 ? 5.352 21.188 6.148 1 98.38 105 PHE A C 1
ATOM 835 O O . PHE A 1 105 ? 6.25 22.031 6.043 1 98.38 105 PHE A O 1
ATOM 842 N N . HIS A 1 106 ? 5.367 20.078 5.441 1 98.31 106 HIS A N 1
ATOM 843 C CA . HIS A 1 106 ? 6.445 19.703 4.527 1 98.31 106 HIS A CA 1
ATOM 844 C C . HIS A 1 106 ? 6.359 20.5 3.23 1 98.31 106 HIS A C 1
ATOM 846 O O . HIS A 1 106 ? 7.344 20.594 2.49 1 98.31 106 HIS A O 1
ATOM 852 N N . MET A 1 107 ? 5.281 21.094 2.92 1 98.06 107 MET A N 1
ATOM 853 C CA . MET A 1 107 ? 5.051 21.703 1.62 1 98.06 107 MET A CA 1
ATOM 854 C C . MET A 1 107 ? 5.758 23.062 1.529 1 98.06 107 MET A C 1
ATOM 856 O O . MET A 1 107 ? 5.828 23.797 2.516 1 98.06 107 MET A O 1
ATOM 860 N N . SER A 1 108 ? 6.18 23.359 0.36 1 97.81 108 SER A N 1
ATOM 861 C CA . SER A 1 108 ? 6.805 24.656 0.109 1 97.81 108 SER A CA 1
ATOM 862 C C . SER A 1 108 ? 5.832 25.797 0.384 1 97.81 108 SER A C 1
ATOM 864 O O . SER A 1 108 ? 4.645 25.703 0.063 1 97.81 108 SER A O 1
ATOM 866 N N . ARG A 1 109 ? 6.395 26.906 0.821 1 96.81 109 ARG A N 1
ATOM 867 C CA . ARG A 1 109 ? 5.582 28.094 1.076 1 96.81 109 ARG A CA 1
ATOM 868 C C . ARG A 1 109 ? 5.098 28.703 -0.229 1 96.81 109 ARG A C 1
ATOM 870 O O . ARG A 1 109 ? 4.117 29.453 -0.24 1 96.81 109 ARG A O 1
ATOM 877 N N . ARG A 1 110 ? 5.738 28.438 -1.325 1 97 110 ARG A N 1
ATOM 878 C CA . ARG A 1 110 ? 5.316 28.906 -2.641 1 97 110 ARG A CA 1
ATOM 879 C C . ARG A 1 110 ? 4.137 28.078 -3.16 1 97 110 ARG A C 1
ATOM 881 O O . ARG A 1 110 ? 3.496 28.469 -4.141 1 97 110 ARG A O 1
ATOM 888 N N . PHE A 1 111 ? 3.941 26.984 -2.555 1 97.94 111 PHE A N 1
ATOM 889 C CA . PHE A 1 111 ? 2.881 26.047 -2.908 1 97.94 111 PHE A CA 1
ATOM 890 C C . PHE A 1 111 ? 2.932 25.703 -4.395 1 97.94 111 PHE A C 1
ATOM 892 O O . PHE A 1 111 ? 1.92 25.797 -5.09 1 97.94 111 PHE A O 1
ATOM 899 N N . ASP A 1 112 ? 4.074 25.312 -4.883 1 97.25 112 ASP A N 1
ATOM 900 C CA . ASP A 1 112 ? 4.305 25.062 -6.305 1 97.25 112 ASP A CA 1
ATOM 901 C C . ASP A 1 112 ? 4.457 23.578 -6.586 1 97.25 112 ASP A C 1
ATOM 903 O O . ASP A 1 112 ? 5.012 23.188 -7.621 1 97.25 112 ASP A O 1
ATOM 907 N N . GLY A 1 113 ? 4.102 22.75 -5.656 1 97.31 113 GLY A N 1
ATOM 908 C CA . GLY A 1 113 ? 4.176 21.297 -5.855 1 97.31 113 GLY A CA 1
ATOM 909 C C . GLY A 1 113 ? 5.512 20.719 -5.453 1 97.31 113 GLY A C 1
ATOM 910 O O . GLY A 1 113 ? 5.855 19.609 -5.859 1 97.31 113 GLY A O 1
ATOM 911 N N . THR A 1 114 ? 6.301 21.484 -4.746 1 96.88 114 THR A N 1
ATOM 912 C CA . THR A 1 114 ? 7.57 21.016 -4.203 1 96.88 114 THR A CA 1
ATOM 913 C C . THR A 1 114 ? 7.543 21.016 -2.68 1 96.88 114 THR A C 1
ATOM 915 O O . THR A 1 114 ? 6.578 21.484 -2.072 1 96.88 114 THR A O 1
ATOM 918 N N . LEU A 1 115 ? 8.562 20.484 -2.117 1 97.19 115 LEU A N 1
ATOM 919 C CA . LEU A 1 115 ? 8.664 20.453 -0.662 1 97.19 115 LEU A CA 1
ATOM 920 C C . LEU A 1 115 ? 9.523 21.609 -0.154 1 97.19 115 LEU A C 1
ATOM 922 O O . LEU A 1 115 ? 10.375 22.125 -0.886 1 97.19 115 LEU A O 1
ATOM 926 N N . HIS A 1 116 ? 9.227 21.938 1.041 1 96.12 116 HIS A N 1
ATOM 927 C CA . HIS A 1 116 ? 10.039 22.969 1.696 1 96.12 116 HIS A CA 1
ATOM 928 C C . HIS A 1 116 ? 11.414 22.422 2.068 1 96.12 116 HIS A C 1
ATOM 930 O O . HIS A 1 116 ? 11.516 21.453 2.836 1 96.12 116 HIS A O 1
ATOM 936 N N . ALA A 1 117 ? 12.461 23 1.652 1 91.94 117 ALA A N 1
ATOM 937 C CA . ALA A 1 117 ? 13.82 22.5 1.85 1 91.94 117 ALA A CA 1
ATOM 938 C C . ALA A 1 117 ? 14.195 22.5 3.328 1 91.94 117 ALA A C 1
ATOM 940 O O . ALA A 1 117 ? 14.945 21.641 3.787 1 91.94 117 ALA A O 1
ATOM 941 N N . GLY A 1 118 ? 13.641 23.438 4.055 1 91.94 118 GLY A N 1
ATOM 942 C CA . GLY A 1 118 ? 14 23.594 5.453 1 91.94 118 GLY A CA 1
ATOM 943 C C . GLY A 1 118 ? 13.086 22.844 6.395 1 91.94 118 GLY A C 1
ATOM 944 O O . GLY A 1 118 ? 13.281 22.859 7.609 1 91.94 118 GLY A O 1
ATOM 945 N N . ARG A 1 119 ? 12.094 22.203 5.891 1 93.75 119 ARG A N 1
ATOM 946 C CA . ARG A 1 119 ? 11.125 21.5 6.73 1 93.75 119 ARG A CA 1
ATOM 947 C C . ARG A 1 119 ? 11.117 20.016 6.438 1 93.75 119 ARG A C 1
ATOM 949 O O . ARG A 1 119 ? 10.062 19.375 6.414 1 93.75 119 ARG A O 1
ATOM 956 N N . ARG A 1 120 ? 12.227 19.516 6.164 1 92.31 120 ARG A N 1
ATOM 957 C CA . ARG A 1 120 ? 12.445 18.094 6.016 1 92.31 120 ARG A CA 1
ATOM 958 C C . ARG A 1 120 ? 12.922 17.469 7.324 1 92.31 120 ARG A C 1
ATOM 960 O O . ARG A 1 120 ? 13.625 18.109 8.109 1 92.31 120 ARG A O 1
ATOM 967 N N . HIS A 1 121 ? 12.547 16.219 7.43 1 91.44 121 HIS A N 1
ATOM 968 C CA . HIS A 1 121 ? 13 15.516 8.625 1 91.44 121 HIS A CA 1
ATOM 969 C C . HIS A 1 121 ? 14.523 15.43 8.664 1 91.44 121 HIS A C 1
ATOM 971 O O . HIS A 1 121 ? 15.125 15.531 9.734 1 91.44 121 HIS A O 1
ATOM 977 N N . SER A 1 122 ? 15.109 15.25 7.582 1 87.94 122 SER A N 1
ATOM 978 C CA . SER A 1 122 ? 16.562 15.125 7.504 1 87.94 122 SER A CA 1
ATOM 979 C C . SER A 1 122 ? 17.25 16.422 7.891 1 87.94 122 SER A C 1
ATOM 981 O O . SER A 1 122 ? 18.406 16.422 8.305 1 87.94 122 SER A O 1
ATOM 983 N N . VAL A 1 123 ? 16.578 17.469 7.762 1 87.62 123 VAL A N 1
ATOM 984 C CA . VAL A 1 123 ? 17.156 18.781 8.031 1 87.62 123 VAL A CA 1
ATOM 985 C C . VAL A 1 123 ? 16.828 19.203 9.461 1 87.62 123 VAL A C 1
ATOM 987 O O . VAL A 1 123 ? 17.719 19.562 10.227 1 87.62 123 VAL A O 1
ATOM 990 N N . LEU A 1 124 ? 15.609 19.062 9.844 1 89.56 124 LEU A N 1
ATOM 991 C CA . LEU A 1 124 ? 15.172 19.578 11.133 1 89.56 124 LEU A CA 1
ATOM 992 C C . LEU A 1 124 ? 15.328 18.531 12.227 1 89.56 124 LEU A C 1
ATOM 994 O O . LEU A 1 124 ? 15.469 18.875 13.406 1 89.56 124 LEU A O 1
ATOM 998 N N . GLY A 1 125 ? 15.25 17.312 11.836 1 88.62 125 GLY A N 1
ATOM 999 C CA . GLY A 1 125 ? 15.289 16.266 12.852 1 88.62 125 GLY A CA 1
ATOM 1000 C C . GLY A 1 125 ? 14.219 16.438 13.922 1 88.62 125 GLY A C 1
ATOM 1001 O O . GLY A 1 125 ? 13.031 16.562 13.602 1 88.62 125 GLY A O 1
ATOM 1002 N N . GLU A 1 126 ? 14.633 16.578 15.148 1 88.25 126 GLU A N 1
ATOM 1003 C CA . GLU A 1 126 ? 13.734 16.75 16.281 1 88.25 126 GLU A CA 1
ATOM 1004 C C . GLU A 1 126 ? 13.047 18.109 16.266 1 88.25 126 GLU A C 1
ATOM 1006 O O . GLU A 1 126 ? 11.945 18.266 16.797 1 88.25 126 GLU A O 1
ATOM 1011 N N . ASP A 1 127 ? 13.758 18.984 15.719 1 92.62 127 ASP A N 1
ATOM 1012 C CA . ASP A 1 127 ? 13.211 20.344 15.656 1 92.62 127 ASP A CA 1
ATOM 1013 C C . ASP A 1 127 ? 11.938 20.375 14.812 1 92.62 127 ASP A C 1
ATOM 1015 O O . ASP A 1 127 ? 11.141 21.312 14.93 1 92.62 127 ASP A O 1
ATOM 1019 N N . PHE A 1 128 ? 11.828 19.469 13.977 1 95.12 128 PHE A N 1
ATOM 1020 C CA . PHE A 1 128 ? 10.609 19.406 13.188 1 95.12 128 PHE A CA 1
ATOM 1021 C C . PHE A 1 128 ? 9.375 19.391 14.086 1 95.12 128 PHE A C 1
ATOM 1023 O O . PHE A 1 128 ? 8.484 20.219 13.938 1 95.12 128 PHE A O 1
ATOM 1030 N N . TYR A 1 129 ? 9.383 18.594 15.023 1 93.88 129 TYR A N 1
ATOM 1031 C CA . TYR A 1 129 ? 8.234 18.438 15.906 1 93.88 129 TYR A CA 1
ATOM 1032 C C . TYR A 1 129 ? 8.125 19.609 16.875 1 93.88 129 TYR A C 1
ATOM 1034 O O . TYR A 1 129 ? 7.027 20.016 17.25 1 93.88 129 TYR A O 1
ATOM 1042 N N . ARG A 1 130 ? 9.25 20.062 17.266 1 95.31 130 ARG A N 1
ATOM 1043 C CA . ARG A 1 130 ? 9.242 21.25 18.125 1 95.31 130 ARG A CA 1
ATOM 1044 C C . ARG A 1 130 ? 8.523 22.406 17.453 1 95.31 130 ARG A C 1
ATOM 1046 O O . ARG A 1 130 ? 7.836 23.188 18.125 1 95.31 130 ARG A O 1
ATOM 1053 N N . GLN A 1 131 ? 8.68 22.469 16.188 1 96.38 131 GLN A N 1
ATOM 1054 C CA . GLN A 1 131 ? 8.039 23.547 15.422 1 96.38 131 GLN A CA 1
ATOM 1055 C C . GLN A 1 131 ? 6.578 23.219 15.133 1 96.38 131 GLN A C 1
ATOM 1057 O O . GLN A 1 131 ? 5.719 24.109 15.188 1 96.38 131 GLN A O 1
ATOM 1062 N N . LEU A 1 132 ? 6.301 22.016 14.883 1 97.5 132 LEU A N 1
ATOM 1063 C CA . LEU A 1 132 ? 4.965 21.625 14.445 1 97.5 132 LEU A CA 1
ATOM 1064 C C . LEU A 1 132 ? 4.016 21.531 15.641 1 97.5 132 LEU A C 1
ATOM 1066 O O . LEU A 1 132 ? 2.848 21.906 15.539 1 97.5 132 LEU A O 1
ATOM 1070 N N . LYS A 1 133 ? 4.465 21.109 16.75 1 97.44 133 LYS A N 1
ATOM 1071 C CA . LYS A 1 133 ? 3.635 20.781 17.906 1 97.44 133 LYS A CA 1
ATOM 1072 C C . LYS A 1 133 ? 2.812 21.984 18.359 1 97.44 133 LYS A C 1
ATOM 1074 O O . LYS A 1 133 ? 1.6 21.875 18.547 1 97.44 133 LYS A O 1
ATOM 1079 N N . PRO A 1 134 ? 3.473 23.141 18.531 1 98.12 134 PRO A N 1
ATOM 1080 C CA . PRO A 1 134 ? 2.67 24.297 18.953 1 98.12 134 PRO A CA 1
ATOM 1081 C C . PRO A 1 134 ? 1.611 24.688 17.922 1 98.12 134 PRO A C 1
ATOM 1083 O O . PRO A 1 134 ? 0.541 25.172 18.297 1 98.12 134 PRO A O 1
ATOM 1086 N N . LEU A 1 135 ? 1.869 24.516 16.688 1 98.44 135 LEU A N 1
ATOM 1087 C CA . LEU A 1 135 ? 0.9 24.828 15.641 1 98.44 135 LEU A CA 1
ATOM 1088 C C . LEU A 1 135 ? -0.302 23.891 15.727 1 98.44 135 LEU A C 1
ATOM 1090 O O . LEU A 1 135 ? -1.447 24.328 15.609 1 98.44 135 LEU A O 1
ATOM 1094 N N . VAL A 1 136 ? -0.018 22.641 15.977 1 98.75 136 VAL A N 1
ATOM 1095 C CA . VAL A 1 136 ? -1.08 21.656 16.094 1 98.75 136 VAL A CA 1
ATOM 1096 C C . VAL A 1 136 ? -1.961 21.984 17.297 1 98.75 136 VAL A C 1
ATOM 1098 O O . VAL A 1 136 ? -3.189 21.984 17.203 1 98.75 136 VAL A O 1
ATOM 1101 N N . ARG A 1 137 ? -1.361 22.297 18.359 1 98.31 137 ARG A N 1
ATOM 1102 C CA . ARG A 1 137 ? -2.098 22.641 19.578 1 98.31 137 ARG A CA 1
ATOM 1103 C C . ARG A 1 137 ? -2.994 23.844 19.344 1 98.31 137 ARG A C 1
ATOM 1105 O O . ARG A 1 137 ? -4.16 23.844 19.75 1 98.31 137 ARG A O 1
ATOM 1112 N N . ARG A 1 138 ? -2.408 24.828 18.75 1 98.62 138 ARG A N 1
ATOM 1113 C CA . ARG A 1 138 ? -3.164 26.047 18.469 1 98.62 138 ARG A CA 1
ATOM 1114 C C . ARG A 1 138 ? -4.371 25.766 17.594 1 98.62 138 ARG A C 1
ATOM 1116 O O . ARG A 1 138 ? -5.477 26.234 17.859 1 98.62 138 ARG A O 1
ATOM 1123 N N . TYR A 1 139 ? -4.188 25.031 16.578 1 98.75 139 TYR A N 1
ATOM 1124 C CA . TYR A 1 139 ? -5.297 24.734 15.68 1 98.75 139 TYR A CA 1
ATOM 1125 C C . TYR A 1 139 ? -6.367 23.906 16.391 1 98.75 139 TYR A C 1
ATOM 1127 O O . TYR A 1 139 ? -7.562 24.156 16.219 1 98.75 139 TYR A O 1
ATOM 1135 N N . LEU A 1 140 ? -5.93 22.875 17.109 1 98.56 140 LEU A N 1
ATOM 1136 C CA . LEU A 1 140 ? -6.875 21.984 17.766 1 98.56 140 LEU A CA 1
ATOM 1137 C C . LEU A 1 140 ? -7.801 22.766 18.703 1 98.56 140 LEU A C 1
ATOM 1139 O O . LEU A 1 140 ? -8.961 22.391 18.891 1 98.56 140 LEU A O 1
ATOM 1143 N N . LYS A 1 141 ? -7.352 23.875 19.203 1 97.88 141 LYS A N 1
ATOM 1144 C CA . LYS A 1 141 ? -8.164 24.719 20.078 1 97.88 141 LYS A CA 1
ATOM 1145 C C . LYS A 1 141 ? -9.297 25.391 19.312 1 97.88 141 LYS A C 1
ATOM 1147 O O . LYS A 1 141 ? -10.32 25.75 19.891 1 97.88 141 LYS A O 1
ATOM 1152 N N . GLN A 1 142 ? -9.102 25.562 18.078 1 97.88 142 GLN A N 1
ATOM 1153 C CA . GLN A 1 142 ? -10.109 26.266 17.281 1 97.88 142 GLN A CA 1
ATOM 1154 C C . GLN A 1 142 ? -10.711 25.359 16.219 1 97.88 142 GLN A C 1
ATOM 1156 O O . GLN A 1 142 ? -11.492 25.828 15.383 1 97.88 142 GLN A O 1
ATOM 1161 N N . CYS A 1 143 ? -10.359 24.125 16.203 1 98.06 143 CYS A N 1
ATOM 1162 C CA . CYS A 1 143 ? -10.891 23.172 15.234 1 98.06 143 CYS A CA 1
ATOM 1163 C C . CYS A 1 143 ? -12.383 22.969 15.422 1 98.06 143 CYS A C 1
ATOM 1165 O O . CYS A 1 143 ? -12.836 22.641 16.516 1 98.06 143 CYS A O 1
ATOM 1167 N N . PRO A 1 144 ? -13.156 23.172 14.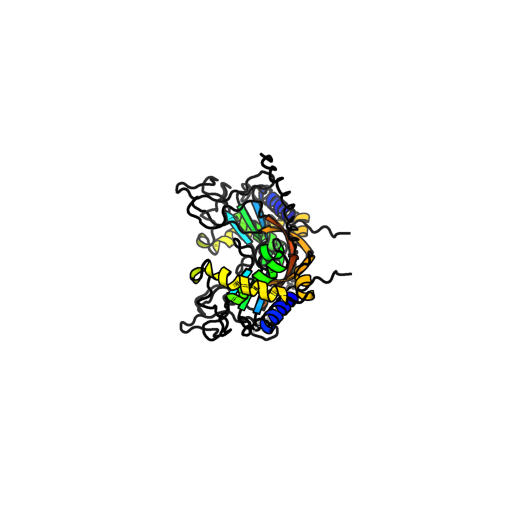344 1 98.12 144 PRO A N 1
ATOM 1168 C CA . PRO A 1 144 ? -14.586 22.906 14.469 1 98.12 144 PRO A CA 1
ATOM 1169 C C . PRO A 1 144 ? -14.891 21.484 14.922 1 98.12 144 PRO A C 1
ATOM 1171 O O . PRO A 1 144 ? -14.258 20.531 14.453 1 98.12 144 PRO A O 1
ATOM 1174 N N . ALA A 1 145 ? -15.844 21.359 15.758 1 97.19 145 ALA A N 1
ATOM 1175 C CA . ALA A 1 145 ? -16.219 20.062 16.312 1 97.19 145 ALA A CA 1
ATOM 1176 C C . ALA A 1 145 ? -16.625 19.094 15.219 1 97.19 145 ALA A C 1
ATOM 1178 O O . ALA A 1 145 ? -16.344 17.891 15.305 1 97.19 145 ALA A O 1
ATOM 1179 N N . GLU A 1 146 ? -17.281 19.609 14.203 1 97.19 146 GLU A N 1
ATOM 1180 C CA . GLU A 1 146 ? -17.766 18.766 13.117 1 97.19 146 GLU A CA 1
ATOM 1181 C C . GLU A 1 146 ? -16.625 18.078 12.391 1 97.19 146 GLU A C 1
ATOM 1183 O O . GLU A 1 146 ? -16.75 16.938 11.953 1 97.19 146 GLU A O 1
ATOM 1188 N N . LEU A 1 147 ? -15.539 18.812 12.242 1 97.81 147 LEU A N 1
ATOM 1189 C CA . LEU A 1 147 ? -14.383 18.25 11.555 1 97.81 147 LEU A CA 1
ATOM 1190 C C . LEU A 1 147 ? -13.719 17.172 12.414 1 97.81 147 LEU A C 1
ATOM 1192 O O . LEU A 1 147 ? -13.344 16.125 11.906 1 97.81 147 LEU A O 1
ATOM 1196 N N . LEU A 1 148 ? -13.594 17.469 13.633 1 97 148 LEU A N 1
ATOM 1197 C CA . LEU A 1 148 ? -13.008 16.484 14.539 1 97 148 LEU A CA 1
ATOM 1198 C C . LEU A 1 148 ? -13.891 15.234 14.633 1 97 148 LEU A C 1
ATOM 1200 O O . LEU A 1 148 ? -13.383 14.117 14.719 1 97 148 LEU A O 1
ATOM 1204 N N . GLU A 1 149 ? -15.172 15.406 14.633 1 96.38 149 GLU A N 1
ATOM 1205 C CA . GLU A 1 149 ? -16.109 14.289 14.695 1 96.38 149 GLU A CA 1
ATOM 1206 C C . GLU A 1 149 ? -15.977 13.383 13.469 1 96.38 149 GLU A C 1
ATOM 1208 O O . GLU A 1 149 ? -16.062 12.156 13.586 1 96.38 149 GLU A O 1
ATOM 1213 N N . ALA A 1 150 ? -15.805 14.016 12.359 1 96.56 150 ALA A N 1
ATOM 1214 C CA . ALA A 1 150 ? -15.617 13.242 11.133 1 96.56 150 ALA A CA 1
ATOM 1215 C C . ALA A 1 150 ? -14.391 12.344 11.242 1 96.56 150 ALA A C 1
ATOM 1217 O O . ALA A 1 150 ? -14.391 11.227 10.719 1 96.56 150 ALA A O 1
ATOM 1218 N N . LEU A 1 151 ? -13.398 12.773 11.922 1 97.12 151 LEU A N 1
ATOM 1219 C CA . LEU A 1 151 ? -12.148 12.031 12.047 1 97.12 151 LEU A CA 1
ATOM 1220 C C . LEU A 1 151 ? -12.203 11.078 13.234 1 97.12 151 LEU A C 1
ATOM 1222 O O . LEU A 1 151 ? -11.289 10.273 13.43 1 97.12 151 LEU A O 1
ATOM 1226 N N . ALA A 1 152 ? -13.258 11.156 13.984 1 95.94 152 ALA A N 1
ATOM 1227 C CA . ALA A 1 152 ? -13.375 10.344 15.195 1 95.94 152 ALA A CA 1
ATOM 1228 C C . ALA A 1 152 ? -14.195 9.078 14.93 1 95.94 152 ALA A C 1
ATOM 1230 O O . ALA A 1 152 ? -14.211 8.156 15.75 1 95.94 152 ALA A O 1
ATOM 1231 N N . ARG A 1 153 ? -14.797 9.031 13.805 1 92.56 153 ARG A N 1
ATOM 1232 C CA . ARG A 1 153 ? -15.68 7.91 13.508 1 92.56 153 ARG A CA 1
ATOM 1233 C C . ARG A 1 153 ? -14.898 6.613 13.367 1 92.56 153 ARG A C 1
ATOM 1235 O O . ARG A 1 153 ? -13.789 6.609 12.812 1 92.56 153 ARG A O 1
ATOM 1242 N N . SER A 1 154 ? -15.461 5.539 13.922 1 94.75 154 SER A N 1
ATOM 1243 C CA . SER A 1 154 ? -14.969 4.184 13.68 1 94.75 154 SER A CA 1
ATOM 1244 C C . SER A 1 154 ? -15.898 3.422 12.742 1 94.75 154 SER A C 1
ATOM 1246 O O . SER A 1 154 ? -16.844 2.766 13.188 1 94.75 154 SER A O 1
ATOM 1248 N N . GLU A 1 155 ? -15.641 3.572 11.547 1 95.31 155 GLU A N 1
ATOM 1249 C CA . GLU A 1 155 ? -16.5 3.014 10.5 1 95.31 155 GLU A CA 1
ATOM 1250 C C . GLU A 1 155 ? -15.719 2.766 9.219 1 95.31 155 GLU A C 1
ATOM 1252 O O . GLU A 1 155 ? -14.531 3.098 9.133 1 95.31 155 GLU A O 1
ATOM 1257 N N . GLU A 1 156 ? -16.391 2.131 8.352 1 94.69 156 GLU A N 1
ATOM 1258 C CA . GLU A 1 156 ? -15.828 2.01 7.012 1 94.69 156 GLU A CA 1
ATOM 1259 C C . GLU A 1 156 ? -16.031 3.295 6.211 1 94.69 156 GLU A C 1
ATOM 1261 O O . GLU A 1 156 ? -17.125 3.854 6.188 1 94.69 156 GLU A O 1
ATOM 1266 N N . VAL A 1 157 ? -14.961 3.705 5.641 1 96.5 157 VAL A N 1
ATOM 1267 C CA . VAL A 1 157 ? -15.016 4.949 4.879 1 96.5 157 VAL A CA 1
ATOM 1268 C C . VAL A 1 157 ? -14.578 4.691 3.439 1 96.5 157 VAL A C 1
ATOM 1270 O O . VAL A 1 157 ? -13.922 3.684 3.154 1 96.5 157 VAL A O 1
ATOM 1273 N N . ARG A 1 158 ? -15.023 5.59 2.594 1 96.44 158 ARG A N 1
ATOM 1274 C CA . ARG A 1 158 ? -14.516 5.578 1.225 1 96.44 158 ARG A CA 1
ATOM 1275 C C . ARG A 1 158 ? -13.383 6.582 1.053 1 96.44 158 ARG A C 1
ATOM 1277 O O . ARG A 1 158 ? -13.43 7.68 1.612 1 96.44 158 ARG A O 1
ATOM 1284 N N . VAL A 1 159 ? -12.43 6.18 0.278 1 96.94 159 VAL A N 1
ATOM 1285 C CA . VAL A 1 159 ? -11.258 7.02 0.064 1 96.94 159 VAL A CA 1
ATOM 1286 C C . VAL A 1 159 ? -10.586 6.641 -1.255 1 96.94 159 VAL A C 1
ATOM 1288 O O . VAL A 1 159 ? -10.594 5.473 -1.65 1 96.94 159 VAL A O 1
ATOM 1291 N N . LEU A 1 160 ? -10.047 7.625 -1.926 1 96.44 160 LEU A N 1
ATOM 1292 C CA . LEU A 1 160 ? -9.336 7.375 -3.174 1 96.44 160 LEU A CA 1
ATOM 1293 C C . LEU A 1 160 ? -8.102 6.52 -2.932 1 96.44 160 LEU A C 1
ATOM 1295 O O . LEU A 1 160 ? -7.387 6.715 -1.943 1 96.44 160 LEU A O 1
ATOM 1299 N N . GLN A 1 161 ? -7.871 5.562 -3.852 1 94.88 161 GLN A N 1
ATOM 1300 C CA . GLN A 1 161 ? -6.703 4.688 -3.885 1 94.88 161 GLN A CA 1
ATOM 1301 C C . GLN A 1 161 ? -6.164 4.539 -5.305 1 94.88 161 GLN A C 1
ATOM 1303 O O . GLN A 1 161 ? -6.859 4.855 -6.273 1 94.88 161 GLN A O 1
ATOM 1308 N N . TRP A 1 162 ? -4.949 4.145 -5.41 1 92.12 162 TRP A N 1
ATOM 1309 C CA . TRP A 1 162 ? -4.332 3.939 -6.715 1 92.12 162 TRP A CA 1
ATOM 1310 C C . TRP A 1 162 ? -4.539 2.506 -7.195 1 92.12 162 TRP A C 1
ATOM 1312 O O . TRP A 1 162 ? -4.355 1.557 -6.43 1 92.12 162 TRP A O 1
ATOM 1322 N N . LEU A 1 163 ? -4.902 2.367 -8.359 1 90.75 163 LEU A N 1
ATOM 1323 C CA . LEU A 1 163 ? -4.875 1.066 -9.016 1 90.75 163 LEU A CA 1
ATOM 1324 C C . LEU A 1 163 ? -3.451 0.679 -9.398 1 90.75 163 LEU A C 1
ATOM 1326 O O . LEU A 1 163 ? -3.07 -0.489 -9.289 1 90.75 163 LEU A O 1
ATOM 1330 N N . GLU A 1 164 ? -2.814 1.67 -9.852 1 86.25 164 GLU A N 1
ATOM 1331 C CA . GLU A 1 164 ? -1.384 1.642 -10.141 1 86.25 164 GLU A CA 1
ATOM 1332 C C . GLU A 1 164 ? -0.701 2.924 -9.68 1 86.25 164 GLU A C 1
ATOM 1334 O O . GLU A 1 164 ? -1.164 4.027 -9.977 1 86.25 164 GLU A O 1
ATOM 1339 N N . ARG A 1 165 ? 0.296 2.734 -8.906 1 79.5 165 ARG A N 1
ATOM 1340 C CA . ARG A 1 165 ? 0.956 3.92 -8.367 1 79.5 165 ARG A CA 1
ATOM 1341 C C . ARG A 1 165 ? 1.76 4.637 -9.445 1 79.5 165 ARG A C 1
ATOM 1343 O O . ARG A 1 165 ? 2.41 3.996 -10.273 1 79.5 165 ARG A O 1
ATOM 1350 N N . PRO A 1 166 ? 1.672 5.996 -9.367 1 73.25 166 PRO A N 1
ATOM 1351 C CA . PRO A 1 166 ? 2.49 6.742 -10.328 1 73.25 166 PRO A CA 1
ATOM 1352 C C . PRO A 1 166 ? 3.988 6.516 -10.125 1 73.25 166 PRO A C 1
ATOM 1354 O O . PRO A 1 166 ? 4.449 6.391 -8.984 1 73.25 166 PRO A O 1
ATOM 1357 N N . GLY A 1 167 ? 4.664 6.391 -11.148 1 71.69 167 GLY A N 1
ATOM 1358 C CA . GLY A 1 167 ? 6.113 6.25 -11.086 1 71.69 167 GLY A CA 1
ATOM 1359 C C . GLY A 1 167 ? 6.828 7.562 -10.828 1 71.69 167 GLY A C 1
ATOM 1360 O O . GLY A 1 167 ? 6.191 8.617 -10.734 1 71.69 167 GLY A O 1
ATOM 1361 N N . PRO A 1 168 ? 8.047 7.445 -10.555 1 76.75 168 PRO A N 1
ATOM 1362 C CA . PRO A 1 168 ? 8.852 8.656 -10.398 1 76.75 168 PRO A CA 1
ATOM 1363 C C . PRO A 1 168 ? 9.008 9.43 -11.711 1 76.75 168 PRO A C 1
ATOM 1365 O O . PRO A 1 168 ? 8.414 9.062 -12.719 1 76.75 168 PRO A O 1
ATOM 1368 N N . ALA A 1 169 ? 9.617 10.578 -11.555 1 81.75 169 ALA A N 1
ATOM 1369 C CA . ALA A 1 169 ? 9.969 11.312 -12.766 1 81.75 169 ALA A CA 1
ATOM 1370 C C . ALA A 1 169 ? 10.711 10.414 -13.758 1 81.75 169 ALA A C 1
ATOM 1372 O O . ALA A 1 169 ? 11.484 9.547 -13.352 1 81.75 169 ALA A O 1
ATOM 1373 N N . TYR A 1 170 ? 10.445 10.602 -15.023 1 79.5 170 TYR A N 1
ATOM 1374 C CA . TYR A 1 170 ? 11.023 9.766 -16.062 1 79.5 170 TYR A CA 1
ATOM 1375 C C . TYR A 1 170 ? 11.406 10.602 -17.281 1 79.5 170 TYR A C 1
ATOM 1377 O O . TYR A 1 170 ? 10.922 11.727 -17.453 1 79.5 170 TYR A O 1
ATOM 1385 N N . VAL A 1 171 ? 12.328 10.062 -17.953 1 80.75 171 VAL A N 1
ATOM 1386 C CA . VAL A 1 171 ? 12.672 10.672 -19.234 1 80.75 171 VAL A CA 1
ATOM 1387 C C . VAL A 1 171 ? 11.891 9.984 -20.359 1 80.75 171 VAL A C 1
ATOM 1389 O O . VAL A 1 171 ? 12.023 8.781 -20.578 1 80.75 171 VAL A O 1
ATOM 1392 N N . PRO A 1 172 ? 11.094 10.836 -20.984 1 75.5 172 PRO A N 1
ATOM 1393 C CA . PRO A 1 172 ? 10.344 10.227 -22.094 1 75.5 172 PRO A CA 1
ATOM 1394 C C . PRO A 1 172 ? 11.227 9.438 -23.047 1 75.5 172 PRO A C 1
ATOM 1396 O O . PRO A 1 172 ? 12.344 9.859 -23.359 1 75.5 172 PRO A O 1
ATOM 1399 N N . GLY A 1 173 ? 10.734 8.281 -23.5 1 71.56 173 GLY A N 1
ATOM 1400 C CA . GLY A 1 173 ? 11.461 7.477 -24.469 1 71.56 173 GLY A CA 1
ATOM 1401 C C . GLY A 1 173 ? 12.383 6.457 -23.812 1 71.56 173 GLY A C 1
ATOM 1402 O O . GLY A 1 173 ? 12.859 5.535 -24.484 1 71.56 173 GLY A O 1
ATOM 1403 N N . THR A 1 174 ? 12.898 6.664 -22.656 1 63.94 174 THR A N 1
ATOM 1404 C CA . THR A 1 174 ? 13.836 5.754 -22 1 63.94 174 THR A CA 1
ATOM 1405 C C . THR A 1 174 ? 13.086 4.75 -21.125 1 63.94 174 THR A C 1
ATOM 1407 O O . THR A 1 174 ? 13.656 3.738 -20.703 1 63.94 174 THR A O 1
ATOM 1410 N N . PHE A 1 175 ? 12.102 5.203 -20.781 1 59.47 175 PHE A N 1
ATOM 1411 C CA . PHE A 1 175 ? 11.398 4.367 -19.812 1 59.47 175 PHE A CA 1
ATOM 1412 C C . PHE A 1 175 ? 10.57 3.303 -20.516 1 59.47 175 PHE A C 1
ATOM 1414 O O . PHE A 1 175 ? 9.734 3.623 -21.359 1 59.47 175 PHE A O 1
ATOM 1421 N N . ARG A 1 176 ? 11.109 2.031 -20.516 1 54.84 176 ARG A N 1
ATOM 1422 C CA . ARG A 1 176 ? 10.406 0.891 -21.094 1 54.84 176 ARG A CA 1
ATOM 1423 C C . ARG A 1 176 ? 9.133 0.576 -20.328 1 54.84 176 ARG A C 1
ATOM 1425 O O . ARG A 1 176 ? 8.312 -0.23 -20.766 1 54.84 176 ARG A O 1
ATOM 1432 N N . GLY A 1 177 ? 9.086 0.967 -19.141 1 54.66 177 GLY A N 1
ATOM 1433 C CA . GLY A 1 177 ? 7.945 0.488 -18.375 1 54.66 177 GLY A CA 1
ATOM 1434 C C . GLY A 1 177 ? 6.711 1.353 -18.547 1 54.66 177 GLY A C 1
ATOM 1435 O O . GLY A 1 177 ? 6.703 2.281 -19.359 1 54.66 177 GLY A O 1
ATOM 1436 N N . ARG A 1 178 ? 5.547 0.779 -18.203 1 53.75 178 ARG A N 1
ATOM 1437 C CA . ARG A 1 178 ? 4.262 1.45 -18.344 1 53.75 178 ARG A CA 1
ATOM 1438 C C . ARG A 1 178 ? 4.336 2.893 -17.859 1 53.75 178 ARG A C 1
ATOM 1440 O O . ARG A 1 178 ? 4.996 3.182 -16.859 1 53.75 178 ARG A O 1
ATOM 1447 N N . THR A 1 179 ? 4.004 3.889 -18.812 1 53.91 179 THR A N 1
ATOM 1448 C CA . THR A 1 179 ? 3.967 5.344 -18.891 1 53.91 179 THR A CA 1
ATOM 1449 C C . THR A 1 179 ? 3.443 5.938 -17.578 1 53.91 179 THR A C 1
ATOM 1451 O O . THR A 1 179 ? 2.828 5.234 -16.781 1 53.91 179 THR A O 1
ATOM 1454 N N . VAL A 1 180 ? 3.184 7.203 -17.625 1 59.31 180 VAL A N 1
ATOM 1455 C CA . VAL A 1 180 ? 2.719 8.297 -16.781 1 59.31 180 VAL A CA 1
ATOM 1456 C C . VAL A 1 180 ? 1.32 7.984 -16.25 1 59.31 180 VAL A C 1
ATOM 1458 O O . VAL A 1 180 ? 0.461 7.512 -17 1 59.31 180 VAL A O 1
ATOM 1461 N N . TYR A 1 181 ? 1.287 7.75 -14.945 1 69.12 181 TYR A N 1
ATOM 1462 C CA . TYR A 1 181 ? -0.005 7.543 -14.297 1 69.12 181 TYR A CA 1
ATOM 1463 C C . TYR A 1 181 ? -0.74 8.859 -14.109 1 69.12 181 TYR A C 1
ATOM 1465 O O . TYR A 1 181 ? -0.112 9.914 -13.945 1 69.12 181 TYR A O 1
ATOM 1473 N N . THR A 1 182 ? -1.977 8.695 -14.477 1 80.25 182 THR A N 1
ATOM 1474 C CA . THR A 1 182 ? -2.887 9.828 -14.367 1 80.25 182 THR A CA 1
ATOM 1475 C C . THR A 1 182 ? -4.023 9.531 -13.398 1 80.25 182 THR A C 1
ATOM 1477 O O . THR A 1 182 ? -3.979 8.531 -12.672 1 80.25 182 THR A O 1
ATOM 1480 N N . GLU A 1 183 ? -4.891 10.406 -13.344 1 88.69 183 GLU A N 1
ATOM 1481 C CA . GLU A 1 183 ? -6.059 10.273 -12.477 1 88.69 183 GLU A CA 1
ATOM 1482 C C . GLU A 1 183 ? -6.926 9.094 -12.898 1 88.69 183 GLU A C 1
ATOM 1484 O O . GLU A 1 183 ? -7.777 8.633 -12.133 1 88.69 183 GLU A O 1
ATOM 1489 N N . GLU A 1 184 ? -6.594 8.539 -14.039 1 86.94 184 GLU A N 1
ATOM 1490 C CA . GLU A 1 184 ? -7.352 7.391 -14.523 1 86.94 184 GLU A CA 1
ATOM 1491 C C . GLU A 1 184 ? -7.066 6.148 -13.688 1 86.94 184 GLU A C 1
ATOM 1493 O O . GLU A 1 184 ? -7.832 5.18 -13.719 1 86.94 184 GLU A O 1
ATOM 1498 N N . GLN A 1 185 ? -6.051 6.203 -12.953 1 89.19 185 GLN A N 1
ATOM 1499 C CA . GLN A 1 185 ? -5.672 5.051 -12.141 1 89.19 185 GLN A CA 1
ATOM 1500 C C . GLN A 1 185 ? -6.199 5.184 -10.719 1 89.19 185 GLN A C 1
ATOM 1502 O O . GLN A 1 185 ? -5.844 4.391 -9.844 1 89.19 185 GLN A O 1
ATOM 1507 N N . LEU A 1 186 ? -6.953 6.148 -10.539 1 92.88 186 LEU A N 1
ATOM 1508 C CA . LEU A 1 186 ? -7.555 6.332 -9.219 1 92.88 186 LEU A CA 1
ATOM 1509 C C . LEU A 1 186 ? -8.922 5.66 -9.148 1 92.88 186 LEU A C 1
ATOM 1511 O O . LEU A 1 186 ? -9.656 5.621 -10.148 1 92.88 186 LEU A O 1
ATOM 1515 N N . TYR A 1 187 ? -9.281 5.148 -8.016 1 92.94 187 TYR A N 1
ATOM 1516 C CA . TYR A 1 187 ? -10.609 4.629 -7.723 1 92.94 187 TYR A CA 1
ATOM 1517 C C . TYR A 1 187 ? -10.961 4.836 -6.254 1 92.94 187 TYR A C 1
ATOM 1519 O O . TYR A 1 187 ? -10.078 5.027 -5.418 1 92.94 187 TYR A O 1
ATOM 1527 N N . TYR A 1 188 ? -12.227 4.844 -5.969 1 94.56 188 TYR A N 1
ATOM 1528 C CA . TYR A 1 188 ? -12.648 4.895 -4.57 1 94.56 188 TYR A CA 1
ATOM 1529 C C . TYR A 1 188 ? -12.633 3.504 -3.947 1 94.56 188 TYR A C 1
ATOM 1531 O O . TYR A 1 188 ? -13.391 2.621 -4.359 1 94.56 188 TYR A O 1
ATOM 1539 N N . GLY A 1 189 ? -11.75 3.336 -3.014 1 94.31 189 GLY A N 1
ATOM 1540 C CA . GLY A 1 189 ? -11.703 2.121 -2.217 1 94.31 189 GLY A CA 1
ATOM 1541 C C . GLY A 1 189 ? -12.336 2.281 -0.848 1 94.31 189 GLY A C 1
ATOM 1542 O O . GLY A 1 189 ? -12.883 3.338 -0.531 1 94.31 189 GLY A O 1
ATOM 1543 N N . ILE A 1 190 ? -12.305 1.153 -0.105 1 93.94 190 ILE A N 1
ATOM 1544 C CA . ILE A 1 190 ? -12.875 1.128 1.238 1 93.94 190 ILE A CA 1
ATOM 1545 C C . ILE A 1 190 ? -11.773 0.855 2.258 1 93.94 190 ILE A C 1
ATOM 1547 O O . ILE A 1 190 ? -10.891 0.02 2.025 1 93.94 190 ILE A O 1
ATOM 1551 N N . THR A 1 191 ? -11.797 1.624 3.34 1 93.88 191 THR A N 1
ATOM 1552 C CA . THR A 1 191 ? -10.914 1.39 4.473 1 93.88 191 THR A CA 1
ATOM 1553 C C . THR A 1 191 ? -11.68 1.496 5.789 1 93.88 191 THR A C 1
ATOM 1555 O O . THR A 1 191 ? -12.57 2.338 5.93 1 93.88 191 THR A O 1
ATOM 1558 N N . ARG A 1 192 ? -11.328 0.627 6.688 1 93.62 192 ARG A N 1
ATOM 1559 C CA . ARG A 1 192 ? -11.938 0.71 8.016 1 93.62 192 ARG A CA 1
ATOM 1560 C C . ARG A 1 192 ? -11.141 1.643 8.922 1 93.62 192 ARG A C 1
ATOM 1562 O O . ARG A 1 192 ? -9.945 1.435 9.141 1 93.62 192 ARG A O 1
ATOM 1569 N N . MET A 1 193 ? -11.812 2.6 9.336 1 94.75 193 MET A N 1
ATOM 1570 C CA . MET A 1 193 ? -11.234 3.49 10.336 1 94.75 193 MET A CA 1
ATOM 1571 C C . MET A 1 193 ? -11.578 3.014 11.75 1 94.75 193 MET A C 1
ATOM 1573 O O . MET A 1 193 ? -12.734 2.707 12.039 1 94.75 193 MET A O 1
ATOM 1577 N N . VAL A 1 194 ? -10.562 2.879 12.547 1 95.31 194 VAL A N 1
ATOM 1578 C CA . VAL A 1 194 ? -10.688 2.529 13.961 1 95.31 194 VAL A CA 1
ATOM 1579 C C . VAL A 1 194 ? -10.094 3.641 14.82 1 95.31 194 VAL A C 1
ATOM 1581 O O . VAL A 1 194 ? -8.891 3.908 14.758 1 95.31 194 VAL A O 1
ATOM 1584 N N . THR A 1 195 ? -10.969 4.258 15.555 1 93.81 195 THR A N 1
ATOM 1585 C CA . THR A 1 195 ? -10.508 5.398 16.344 1 93.81 195 THR A CA 1
ATOM 1586 C C . THR A 1 195 ? -10.383 5.023 17.812 1 93.81 195 THR A C 1
ATOM 1588 O O . THR A 1 195 ? -11.312 4.465 18.406 1 93.81 195 THR A O 1
ATOM 1591 N N . HIS A 1 196 ? -9.195 5.176 18.266 1 85.06 196 HIS A N 1
ATOM 1592 C CA . HIS A 1 196 ? -8.906 4.871 19.656 1 85.06 196 HIS A CA 1
ATOM 1593 C C . HIS A 1 196 ? -9.172 6.074 20.562 1 85.06 196 HIS A C 1
ATOM 1595 O O . HIS A 1 196 ? -8.977 7.219 20.141 1 85.06 196 HIS A O 1
ATOM 1601 N N . LYS A 1 197 ? -10.039 5.82 21.562 1 68.38 197 LYS A N 1
ATOM 1602 C CA . LYS A 1 197 ? -10.273 6.891 22.531 1 68.38 197 LYS A CA 1
ATOM 1603 C C . LYS A 1 197 ? -9.047 7.117 23.406 1 68.38 197 LYS A C 1
ATOM 1605 O O . LYS A 1 197 ? -8.289 6.184 23.672 1 68.38 197 LYS A O 1
ATOM 1610 N N . ARG A 1 198 ? -8.539 8.266 23.469 1 55.53 198 ARG A N 1
ATOM 1611 C CA . ARG A 1 198 ? -7.492 8.539 24.438 1 55.53 198 ARG A CA 1
ATOM 1612 C C . ARG A 1 198 ? -7.781 7.832 25.766 1 55.53 198 ARG A C 1
ATOM 1614 O O . ARG A 1 198 ? -8.906 7.871 26.266 1 55.53 198 ARG A O 1
ATOM 1621 N N . PRO A 1 199 ? -6.93 6.848 26.094 1 44.41 199 PRO A N 1
ATOM 1622 C CA . PRO A 1 199 ? -7.223 6.477 27.469 1 44.41 199 PRO A CA 1
ATOM 1623 C C . PRO A 1 199 ? -7.461 7.691 28.375 1 44.41 199 PRO A C 1
ATOM 1625 O O . PRO A 1 199 ? -6.836 8.734 28.188 1 44.41 199 PRO A O 1
ATOM 1628 N N . ALA A 1 200 ? -8.703 7.824 28.828 1 38.34 200 ALA A N 1
ATOM 1629 C CA . ALA A 1 200 ? -8.781 8.836 29.875 1 38.34 200 ALA A CA 1
ATOM 1630 C C . ALA A 1 200 ? -7.492 8.883 30.703 1 38.34 200 ALA A C 1
ATOM 1632 O O . ALA A 1 200 ? -6.98 7.836 31.109 1 38.34 200 ALA A O 1
ATOM 1633 N N . VAL A 1 201 ? -6.707 9.633 30.406 1 31.81 201 VAL A N 1
ATOM 1634 C CA . VAL A 1 201 ? -5.633 9.75 31.375 1 31.81 201 VAL A CA 1
ATOM 1635 C C . VAL A 1 201 ? -6.188 9.508 32.781 1 31.81 201 VAL A C 1
ATOM 1637 O O . VAL A 1 201 ? -7.059 10.25 33.25 1 31.81 201 VAL A O 1
ATOM 1640 N N . LYS A 1 202 ? -6.316 8.25 33.125 1 39.12 202 LYS A N 1
ATOM 1641 C CA . LYS A 1 202 ? -6.52 8.164 34.594 1 39.12 202 LYS A CA 1
ATOM 1642 C C . LYS A 1 202 ? -5.707 9.234 35.312 1 39.12 202 LYS A C 1
ATOM 1644 O O . LYS A 1 202 ? -4.477 9.219 35.281 1 39.12 202 LYS A O 1
ATOM 1649 N N . LEU A 1 203 ? -6.297 10.422 35.188 1 31.44 203 LEU A N 1
ATOM 1650 C CA . LEU A 1 203 ? -5.707 11.406 36.094 1 31.44 203 LEU A CA 1
ATOM 1651 C C . LEU A 1 203 ? -5.133 10.742 37.344 1 31.44 203 LEU A C 1
ATOM 1653 O O . LEU A 1 203 ? -5.84 10 38.031 1 31.44 203 LEU A O 1
ATOM 1657 N N . ALA A 1 204 ? -3.934 10.445 37.219 1 34.38 204 ALA A N 1
ATOM 1658 C CA . ALA A 1 204 ? -3.293 9.977 38.469 1 34.38 204 ALA A CA 1
ATOM 1659 C C . ALA A 1 204 ? -3.92 10.625 39.688 1 34.38 204 ALA A C 1
ATOM 1661 O O . ALA A 1 204 ? -4.156 11.836 39.719 1 34.38 204 ALA A O 1
ATOM 1662 N N . LYS A 1 205 ? -4.707 9.82 40.438 1 39.53 205 LYS A N 1
ATOM 1663 C CA . LYS A 1 205 ? -5.156 10.305 41.719 1 39.53 205 LYS A CA 1
ATOM 1664 C C . LYS A 1 205 ? -4.113 11.227 42.375 1 39.53 205 LYS A C 1
ATOM 1666 O O . LYS A 1 205 ? -2.922 10.914 42.344 1 39.53 205 LYS A O 1
ATOM 1671 N N . PRO A 1 206 ? -4.41 12.422 42.438 1 33.38 206 PRO A N 1
ATOM 1672 C CA . PRO A 1 206 ? -3.438 13.273 43.125 1 33.38 206 PRO A CA 1
ATOM 1673 C C . PRO A 1 206 ? -2.682 12.523 44.219 1 33.38 206 PRO A C 1
ATOM 1675 O O . PRO A 1 206 ? -3.281 11.75 44.969 1 33.38 206 PRO A O 1
ATOM 1678 N N . ARG A 1 207 ? -1.514 12.109 43.875 1 37.56 207 ARG A N 1
ATOM 1679 C CA . ARG A 1 207 ? -0.711 11.531 44.938 1 37.56 207 ARG A CA 1
ATOM 1680 C C . ARG A 1 207 ? -1.009 12.211 46.281 1 37.56 207 ARG A C 1
ATOM 1682 O O . ARG A 1 207 ? -1.011 13.438 46.344 1 37.56 207 ARG A O 1
ATOM 1689 N N . ARG A 1 208 ? -1.749 11.547 47.062 1 36.97 208 ARG A N 1
ATOM 1690 C CA . ARG A 1 208 ? -2.002 12.031 48.406 1 36.97 208 ARG A CA 1
ATOM 1691 C C . ARG A 1 208 ? -0.756 12.688 49 1 36.97 208 ARG A C 1
ATOM 1693 O O . ARG A 1 208 ? 0.335 12.117 48.938 1 36.97 208 ARG A O 1
ATOM 1700 N N . LYS A 1 209 ? -0.788 14.008 49.156 1 35.97 209 LYS A N 1
ATOM 1701 C CA . LYS A 1 209 ? 0.206 14.805 49.875 1 35.97 209 LYS A CA 1
ATOM 1702 C C . LYS A 1 209 ? 0.843 13.992 51 1 35.97 209 LYS A C 1
ATOM 1704 O O . LYS A 1 209 ? 0.151 13.547 51.906 1 35.97 209 LYS A O 1
ATOM 1709 N N . GLU A 1 210 ? 1.768 13.156 50.594 1 34.38 210 GLU A N 1
ATOM 1710 C CA . GLU A 1 210 ? 2.48 12.5 51.688 1 34.38 210 GLU A CA 1
ATOM 1711 C C . GLU A 1 210 ? 2.697 13.445 52.875 1 34.38 210 GLU A C 1
ATOM 1713 O O . GLU A 1 210 ? 3.137 14.586 52.688 1 34.38 210 GLU A O 1
ATOM 1718 N N . ARG A 1 211 ? 2.07 13.273 54 1 36.31 211 ARG A N 1
ATOM 1719 C CA . ARG A 1 211 ? 2.15 13.961 55.312 1 36.31 211 ARG A CA 1
ATOM 1720 C C . ARG A 1 211 ? 3.598 14.266 55.656 1 36.31 211 ARG A C 1
ATOM 1722 O O . ARG A 1 211 ? 4.426 13.359 55.781 1 36.31 211 ARG A O 1
ATOM 1729 N N . ALA A 1 212 ? 4.129 15.43 55.219 1 39.81 212 ALA A N 1
ATOM 1730 C CA . ALA A 1 212 ? 5.426 15.914 55.688 1 39.81 212 ALA A CA 1
ATOM 1731 C C . ALA A 1 212 ? 5.656 15.531 57.125 1 39.81 212 ALA A C 1
ATOM 1733 O O . ALA A 1 212 ? 4.898 15.938 58.031 1 39.81 212 ALA A O 1
ATOM 1734 N N . GLU A 1 213 ? 6.129 14.359 57.312 1 33.69 213 GLU A N 1
ATOM 1735 C CA . GLU A 1 213 ? 6.523 13.938 58.656 1 33.69 213 GLU A CA 1
ATOM 1736 C C . GLU A 1 213 ? 7.238 15.062 59.406 1 33.69 213 GLU A C 1
ATOM 1738 O O . GLU A 1 213 ? 8.211 15.633 58.906 1 33.69 213 GLU A O 1
ATOM 1743 N N . LYS A 1 214 ? 6.602 15.781 60.312 1 41.25 214 LYS A N 1
ATOM 1744 C CA . LYS A 1 214 ? 7.055 16.766 61.312 1 41.25 214 LYS A CA 1
ATOM 1745 C C . LYS A 1 214 ? 8.367 16.328 61.938 1 41.25 214 LYS A C 1
ATOM 1747 O O . LYS A 1 214 ? 8.461 15.227 62.5 1 41.25 214 LYS A O 1
ATOM 1752 N N . GLU A 1 215 ? 9.461 16.75 61.281 1 39.34 215 GLU A N 1
ATOM 1753 C CA . GLU A 1 215 ? 10.75 16.594 61.938 1 39.34 215 GLU A CA 1
ATOM 1754 C C . GLU A 1 215 ? 10.625 16.812 63.469 1 39.34 215 GLU A C 1
ATOM 1756 O O . GLU A 1 215 ? 10.094 17.828 63.906 1 39.34 215 GLU A O 1
ATOM 1761 N N . PRO A 1 216 ? 10.625 15.797 64.25 1 38.56 216 PRO A N 1
ATOM 1762 C CA . PRO A 1 216 ? 10.492 15.953 65.75 1 38.56 216 PRO A CA 1
ATOM 1763 C C . PRO A 1 216 ? 11.398 17.047 66.312 1 38.56 216 PRO A C 1
ATOM 1765 O O . PRO A 1 216 ? 12.57 17.125 65.938 1 38.56 216 PRO A O 1
ATOM 1768 N N . VAL A 1 217 ? 10.93 18.203 66.625 1 41.97 217 VAL A N 1
ATOM 1769 C CA . VAL A 1 217 ? 11.555 19.312 67.375 1 41.97 217 VAL A CA 1
ATOM 1770 C C . VAL A 1 217 ? 12.391 18.781 68.5 1 41.97 217 VAL A C 1
ATOM 1772 O O . VAL A 1 217 ? 11.859 18.188 69.438 1 41.97 217 VAL A O 1
ATOM 1775 N N . HIS A 1 218 ? 13.5 18.016 68.375 1 31.8 218 HIS A N 1
ATOM 1776 C CA . HIS A 1 218 ? 14.375 18.062 69.562 1 31.8 218 HIS A CA 1
ATOM 1777 C C . HIS A 1 218 ? 15.102 19.406 69.625 1 31.8 218 HIS A C 1
ATOM 1779 O O . HIS A 1 218 ? 15.547 19.938 68.625 1 31.8 218 HIS A O 1
ATOM 1785 N N . MET B 1 1 ? -28.516 -8.617 8.57 1 28.62 1 MET B N 1
ATOM 1786 C CA . MET B 1 1 ? -27.625 -9.766 8.602 1 28.62 1 MET B CA 1
ATOM 1787 C C . MET B 1 1 ? -26.188 -9.352 8.266 1 28.62 1 MET B C 1
ATOM 1789 O O . MET B 1 1 ? -25.953 -8.648 7.277 1 28.62 1 MET B O 1
ATOM 1793 N N . ALA B 1 2 ? -25.375 -9.031 9.133 1 42.69 2 ALA B N 1
ATOM 1794 C CA . ALA B 1 2 ? -23.984 -8.594 8.945 1 42.69 2 ALA B CA 1
ATOM 1795 C C . ALA B 1 2 ? -23.312 -9.375 7.816 1 42.69 2 ALA B C 1
ATOM 1797 O O . ALA B 1 2 ? -23.297 -10.609 7.836 1 42.69 2 ALA B O 1
ATOM 1798 N N . TYR B 1 3 ? -23.594 -9.109 6.562 1 53.19 3 TYR B N 1
ATOM 1799 C CA . TYR B 1 3 ? -23.125 -9.773 5.348 1 53.19 3 TYR B CA 1
ATOM 1800 C C . TYR B 1 3 ? -21.703 -10.289 5.52 1 53.19 3 TYR B C 1
ATOM 1802 O O . TYR B 1 3 ? -20.812 -9.539 5.922 1 53.19 3 TYR B O 1
ATOM 1810 N N . LEU B 1 4 ? -21.609 -11.609 5.895 1 79 4 LEU B N 1
ATOM 1811 C CA . LEU B 1 4 ? -20.344 -12.273 6.164 1 79 4 LEU B CA 1
ATOM 1812 C C . LEU B 1 4 ? -19.391 -12.133 4.977 1 79 4 LEU B C 1
ATOM 1814 O O . LEU B 1 4 ? -19.656 -12.664 3.896 1 79 4 LEU B O 1
ATOM 1818 N N . ARG B 1 5 ? -18.562 -11.227 4.965 1 91.56 5 ARG B N 1
ATOM 1819 C CA . ARG B 1 5 ? -17.562 -11.016 3.932 1 91.56 5 ARG B CA 1
ATOM 1820 C C . ARG B 1 5 ? -16.672 -12.242 3.777 1 91.56 5 ARG B C 1
ATOM 1822 O O . ARG B 1 5 ? -16.297 -12.867 4.77 1 91.56 5 ARG B O 1
ATOM 1829 N N . GLN B 1 6 ? -16.516 -12.586 2.541 1 95.62 6 GLN B N 1
ATOM 1830 C CA . GLN B 1 6 ? -15.586 -13.664 2.244 1 95.62 6 GLN B CA 1
ATOM 1831 C C . GLN B 1 6 ? -14.203 -13.367 2.818 1 95.62 6 GLN B C 1
ATOM 1833 O O . GLN B 1 6 ? -13.727 -12.234 2.74 1 95.62 6 GLN B O 1
ATOM 1838 N N . ASN B 1 7 ? -13.672 -14.406 3.449 1 97.12 7 ASN B N 1
ATOM 1839 C CA . ASN B 1 7 ? -12.273 -14.352 3.854 1 97.12 7 ASN B CA 1
ATOM 1840 C C . ASN B 1 7 ? -11.344 -14.75 2.709 1 97.12 7 ASN B C 1
ATOM 1842 O O . ASN B 1 7 ? -11.195 -15.938 2.402 1 97.12 7 ASN B O 1
ATOM 1846 N N . LEU B 1 8 ? -10.727 -13.766 2.148 1 97.56 8 LEU B N 1
ATOM 1847 C CA . LEU B 1 8 ? -9.93 -14.031 0.954 1 97.56 8 LEU B CA 1
ATOM 1848 C C . LEU B 1 8 ? -8.688 -14.844 1.294 1 97.56 8 LEU B C 1
ATOM 1850 O O . LEU B 1 8 ? -8.195 -15.602 0.46 1 97.56 8 LEU B O 1
ATOM 1854 N N . ASN B 1 9 ? -8.18 -14.688 2.488 1 97.88 9 ASN B N 1
ATOM 1855 C CA . ASN B 1 9 ? -7.023 -15.492 2.887 1 97.88 9 ASN B CA 1
ATOM 1856 C C . ASN B 1 9 ? -7.34 -16.984 2.838 1 97.88 9 ASN B C 1
ATOM 1858 O O . ASN B 1 9 ? -6.52 -17.781 2.377 1 97.88 9 ASN B O 1
ATOM 1862 N N . LYS B 1 10 ? -8.477 -17.312 3.291 1 97.31 10 LYS B N 1
ATOM 1863 C CA . LYS B 1 10 ? -8.891 -18.703 3.242 1 97.31 10 LYS B CA 1
ATOM 1864 C C . LYS B 1 10 ? -9.047 -19.188 1.802 1 97.31 10 LYS B C 1
ATOM 1866 O O . LYS B 1 10 ? -8.625 -20.297 1.463 1 97.31 10 LYS B O 1
ATOM 1871 N N . ALA B 1 11 ? -9.633 -18.375 0.997 1 97.94 11 ALA B N 1
ATOM 1872 C CA . ALA B 1 11 ? -9.859 -18.734 -0.4 1 97.94 11 ALA B CA 1
ATOM 1873 C C . ALA B 1 11 ? -8.539 -18.953 -1.136 1 97.94 11 ALA B C 1
ATOM 1875 O O . ALA B 1 11 ? -8.375 -19.938 -1.853 1 97.94 11 ALA B O 1
ATOM 1876 N N . VAL B 1 12 ? -7.625 -18.062 -0.958 1 98.56 12 VAL B N 1
ATOM 1877 C CA . VAL B 1 12 ? -6.348 -18.141 -1.658 1 98.56 12 VAL B CA 1
ATOM 1878 C C . VAL B 1 12 ? -5.539 -19.312 -1.111 1 98.56 12 VAL B C 1
ATOM 1880 O O . VAL B 1 12 ? -4.863 -20.016 -1.867 1 98.56 12 VAL B O 1
ATOM 1883 N N . ARG B 1 13 ? -5.637 -19.516 0.16 1 98.38 13 ARG B N 1
ATOM 1884 C CA . ARG B 1 13 ? -4.953 -20.656 0.746 1 98.38 13 ARG B CA 1
ATOM 1885 C C . ARG B 1 13 ? -5.492 -21.969 0.172 1 98.38 13 ARG B C 1
ATOM 1887 O O . ARG B 1 13 ? -4.719 -22.875 -0.137 1 98.38 13 ARG B O 1
ATOM 1894 N N . ALA B 1 14 ? -6.762 -22.062 0.096 1 98.75 14 ALA B N 1
ATOM 1895 C CA . ALA B 1 14 ? -7.367 -23.25 -0.505 1 98.75 14 ALA B CA 1
ATOM 1896 C C . ALA B 1 14 ? -6.906 -23.422 -1.949 1 98.75 14 ALA B C 1
ATOM 1898 O O . ALA B 1 14 ? -6.641 -24.547 -2.389 1 98.75 14 ALA B O 1
ATOM 1899 N N . LEU B 1 15 ? -6.848 -22.344 -2.646 1 98.81 15 LEU B N 1
ATOM 1900 C CA . LEU B 1 15 ? -6.371 -22.391 -4.023 1 98.81 15 LEU B CA 1
ATOM 1901 C C . LEU B 1 15 ? -4.938 -22.906 -4.09 1 98.81 15 LEU B C 1
ATOM 1903 O O . LEU B 1 15 ? -4.637 -23.797 -4.879 1 98.81 15 LEU B O 1
ATOM 1907 N N . ILE B 1 16 ? -4.082 -22.359 -3.283 1 98.94 16 ILE B N 1
ATOM 1908 C CA . ILE B 1 16 ? -2.678 -22.766 -3.271 1 98.94 16 ILE B CA 1
ATOM 1909 C C . ILE B 1 16 ? -2.561 -24.234 -2.926 1 98.94 16 ILE B C 1
ATOM 1911 O O . ILE B 1 16 ? -1.784 -24.969 -3.547 1 98.94 16 ILE B O 1
ATOM 1915 N N . ARG B 1 17 ? -3.305 -24.656 -1.936 1 98.81 17 ARG B N 1
ATOM 1916 C CA . ARG B 1 17 ? -3.303 -26.062 -1.549 1 98.81 17 ARG B CA 1
ATOM 1917 C C . ARG B 1 17 ? -3.691 -26.953 -2.725 1 98.81 17 ARG B C 1
ATOM 1919 O O . ARG B 1 17 ? -3.066 -28 -2.955 1 98.81 17 ARG B O 1
ATOM 1926 N N . ASP B 1 18 ? -4.664 -26.547 -3.406 1 98.94 18 ASP B N 1
ATOM 1927 C CA . ASP B 1 18 ? -5.145 -27.344 -4.535 1 98.94 18 ASP B CA 1
ATOM 1928 C C . ASP B 1 18 ? -4.109 -27.375 -5.66 1 98.94 18 ASP B C 1
ATOM 1930 O O . ASP B 1 18 ? -3.881 -28.422 -6.27 1 98.94 18 ASP B O 1
ATOM 1934 N N . ILE B 1 19 ? -3.529 -26.234 -5.953 1 98.88 19 ILE B N 1
ATOM 1935 C CA . ILE B 1 19 ? -2.479 -26.156 -6.965 1 98.88 19 ILE B CA 1
ATOM 1936 C C . ILE B 1 19 ? -1.346 -27.109 -6.602 1 98.88 19 ILE B C 1
ATOM 1938 O O . ILE B 1 19 ? -0.897 -27.906 -7.441 1 98.88 19 ILE B O 1
ATOM 1942 N N . ALA B 1 20 ? -0.908 -27.062 -5.379 1 98.81 20 ALA B N 1
ATOM 1943 C CA . ALA B 1 20 ? 0.193 -27.906 -4.918 1 98.81 20 ALA B CA 1
ATOM 1944 C C . ALA B 1 20 ? -0.171 -29.391 -5.016 1 98.81 20 ALA B C 1
ATOM 1946 O O . ALA B 1 20 ? 0.689 -30.234 -5.285 1 98.81 20 ALA B O 1
ATOM 1947 N N . ALA B 1 21 ? -1.372 -29.734 -4.781 1 98.69 21 ALA B N 1
ATOM 1948 C CA . ALA B 1 21 ? -1.826 -31.109 -4.781 1 98.69 21 ALA B CA 1
ATOM 1949 C C . ALA B 1 21 ? -1.924 -31.656 -6.207 1 98.69 21 ALA B C 1
ATOM 1951 O O . ALA B 1 21 ? -1.637 -32.844 -6.453 1 98.69 21 ALA B O 1
ATOM 1952 N N . LYS B 1 22 ? -2.207 -30.812 -7.133 1 98.62 22 LYS B N 1
ATOM 1953 C CA . LYS B 1 22 ? -2.576 -31.312 -8.453 1 98.62 22 LYS B CA 1
ATOM 1954 C C . LYS B 1 22 ? -1.457 -31.062 -9.469 1 98.62 22 LYS B C 1
ATOM 1956 O O . LYS B 1 22 ? -1.427 -31.688 -10.531 1 98.62 22 LYS B O 1
ATOM 1961 N N . MET B 1 23 ? -0.654 -30.062 -9.211 1 98.56 23 MET B N 1
ATOM 1962 C CA . MET B 1 23 ? 0.409 -29.688 -10.141 1 98.56 23 MET B CA 1
ATOM 1963 C C . MET B 1 23 ? 1.769 -30.141 -9.617 1 98.56 23 MET B C 1
ATOM 1965 O O . MET B 1 23 ? 2.311 -29.562 -8.68 1 98.56 23 MET B O 1
ATOM 1969 N N . PRO B 1 24 ? 2.363 -31.156 -10.258 1 98.19 24 PRO B N 1
ATOM 1970 C CA . PRO B 1 24 ? 3.658 -31.641 -9.789 1 98.19 24 PRO B CA 1
ATOM 1971 C C . PRO B 1 24 ? 4.715 -30.547 -9.688 1 98.19 24 PRO B C 1
ATOM 1973 O O . PRO B 1 24 ? 5.551 -30.562 -8.781 1 98.19 24 PRO B O 1
ATOM 1976 N N . GLU B 1 25 ? 4.711 -29.562 -10.555 1 97.31 25 GLU B N 1
ATOM 1977 C CA . GLU B 1 25 ? 5.676 -28.469 -10.594 1 97.31 25 GLU B CA 1
ATOM 1978 C C . GLU B 1 25 ? 5.598 -27.625 -9.336 1 97.31 25 GLU B C 1
ATOM 1980 O O . GLU B 1 25 ? 6.535 -26.875 -9.023 1 97.31 25 GLU B O 1
ATOM 1985 N N . PHE B 1 26 ? 4.461 -27.781 -8.578 1 98.5 26 PHE B N 1
ATOM 1986 C CA . PHE B 1 26 ? 4.246 -26.953 -7.398 1 98.5 26 PHE B CA 1
ATOM 1987 C C . PHE B 1 26 ? 4.09 -27.812 -6.152 1 98.5 26 PHE B C 1
ATOM 1989 O O . PHE B 1 26 ? 3.648 -27.328 -5.105 1 98.5 26 PHE B O 1
ATOM 1996 N N . SER B 1 27 ? 4.434 -29.047 -6.215 1 98.5 27 SER B N 1
ATOM 1997 C CA . SER B 1 27 ? 4.16 -30 -5.145 1 98.5 27 SER B CA 1
ATOM 1998 C C . SER B 1 27 ? 4.949 -29.672 -3.883 1 98.5 27 SER B C 1
ATOM 2000 O O . SER B 1 27 ? 4.562 -30.047 -2.777 1 98.5 27 SER B O 1
ATOM 2002 N N . HIS B 1 28 ? 6.031 -28.953 -4.004 1 98.12 28 HIS B N 1
ATOM 2003 C CA . HIS B 1 28 ? 6.879 -28.578 -2.875 1 98.12 28 HIS B CA 1
ATOM 2004 C C . HIS B 1 28 ? 6.242 -27.469 -2.047 1 98.12 28 HIS B C 1
ATOM 2006 O O . HIS B 1 28 ? 6.66 -27.219 -0.916 1 98.12 28 HIS B O 1
ATOM 2012 N N . VAL B 1 29 ? 5.266 -26.781 -2.561 1 98.69 29 VAL B N 1
ATOM 2013 C CA . VAL B 1 29 ? 4.656 -25.609 -1.929 1 98.69 29 VAL B CA 1
ATOM 2014 C C . VAL B 1 29 ? 3.752 -26.062 -0.782 1 98.69 29 VAL B C 1
ATOM 2016 O O . VAL B 1 29 ? 2.938 -26.969 -0.944 1 98.69 29 VAL B O 1
ATOM 2019 N N . LYS B 1 30 ? 3.932 -25.453 0.318 1 98.38 30 LYS B N 1
ATOM 2020 C CA . LYS B 1 30 ? 3.064 -25.641 1.477 1 98.38 30 LYS B CA 1
ATOM 2021 C C . LYS B 1 30 ? 2.256 -24.375 1.771 1 98.38 30 LYS B C 1
ATOM 2023 O O . LYS B 1 30 ? 2.779 -23.422 2.334 1 98.38 30 LYS B O 1
ATOM 2028 N N . ALA B 1 31 ? 0.975 -24.484 1.521 1 98.44 31 ALA B N 1
ATOM 2029 C CA . ALA B 1 31 ? 0.093 -23.328 1.64 1 98.44 31 ALA B CA 1
ATOM 2030 C C . ALA B 1 31 ? 0.122 -22.75 3.055 1 98.44 31 ALA B C 1
ATOM 2032 O O . ALA B 1 31 ? -0.002 -21.547 3.246 1 98.44 31 ALA B O 1
ATOM 2033 N N . SER B 1 32 ? 0.326 -23.562 4.055 1 97.62 32 SER B N 1
ATOM 2034 C CA . SER B 1 32 ? 0.258 -23.156 5.457 1 97.62 32 SER B CA 1
ATOM 2035 C C . SER B 1 32 ? 1.459 -22.312 5.852 1 97.62 32 SER B C 1
ATOM 2037 O O . SER B 1 32 ? 1.491 -21.734 6.941 1 97.62 32 SER B O 1
ATOM 2039 N N . ARG B 1 33 ? 2.406 -22.188 4.984 1 98.12 33 ARG B N 1
ATOM 2040 C CA . ARG B 1 33 ? 3.615 -21.422 5.289 1 98.12 33 ARG B CA 1
ATOM 2041 C C . ARG B 1 33 ? 3.697 -20.156 4.441 1 98.12 33 ARG B C 1
ATOM 2043 O O . ARG B 1 33 ? 4.758 -19.531 4.348 1 98.12 33 ARG B O 1
ATOM 2050 N N . ILE B 1 34 ? 2.67 -19.844 3.809 1 98.38 34 ILE B N 1
ATOM 2051 C CA . ILE B 1 34 ? 2.596 -18.656 2.977 1 98.38 34 ILE B CA 1
ATOM 2052 C C . ILE B 1 34 ? 1.59 -17.672 3.574 1 98.38 34 ILE B C 1
ATOM 2054 O O . ILE B 1 34 ? 0.413 -18 3.736 1 98.38 34 ILE B O 1
ATOM 2058 N N . LEU B 1 35 ? 2.092 -16.547 3.916 1 97 35 LEU B N 1
ATOM 2059 C CA . LEU B 1 35 ? 1.228 -15.453 4.328 1 97 35 LEU B CA 1
ATOM 2060 C C . LEU B 1 35 ? 0.727 -14.672 3.117 1 97 35 LEU B C 1
ATOM 2062 O O . LEU B 1 35 ? 1.51 -14.32 2.23 1 97 35 LEU B O 1
ATOM 2066 N N . VAL B 1 36 ? -0.552 -14.445 3.047 1 97.88 36 VAL B N 1
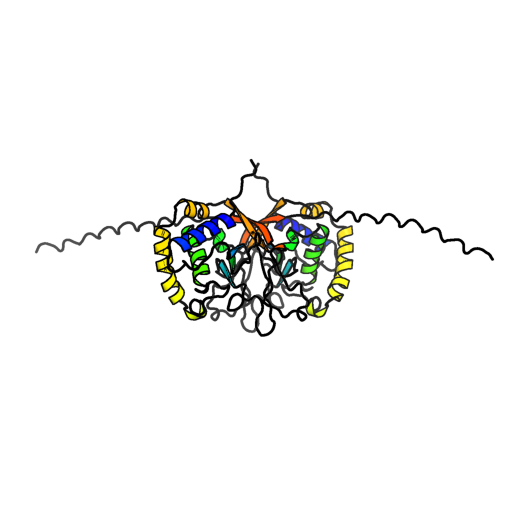ATOM 2067 C CA . VAL B 1 36 ? -1.142 -13.633 1.992 1 97.88 36 VAL B CA 1
ATOM 2068 C C . VAL B 1 36 ? -1.685 -12.328 2.586 1 97.88 36 VAL B C 1
ATOM 2070 O O . VAL B 1 36 ? -2.42 -12.352 3.576 1 97.88 36 VAL B O 1
ATOM 2073 N N . VAL B 1 37 ? -1.303 -11.227 1.965 1 96.12 37 VAL B N 1
ATOM 2074 C CA . VAL B 1 37 ? -1.795 -9.93 2.416 1 96.12 37 VAL B CA 1
ATOM 2075 C C . VAL B 1 37 ? -2.209 -9.086 1.213 1 96.12 37 VAL B C 1
ATOM 2077 O O . VAL B 1 37 ? -1.816 -9.375 0.08 1 96.12 37 VAL B O 1
ATOM 2080 N N . ALA B 1 38 ? -3.078 -8.125 1.478 1 95.44 38 ALA B N 1
ATOM 2081 C CA . ALA B 1 38 ? -3.348 -7.082 0.486 1 95.44 38 ALA B CA 1
ATOM 2082 C C . ALA B 1 38 ? -2.453 -5.867 0.707 1 95.44 38 ALA B C 1
ATOM 2084 O O . ALA B 1 38 ? -2.189 -5.484 1.849 1 95.44 38 ALA B O 1
ATOM 2085 N N . GLY B 1 39 ? -1.983 -5.277 -0.35 1 89.81 39 GLY B N 1
ATOM 2086 C CA . GLY B 1 39 ? -1.089 -4.137 -0.239 1 89.81 39 GLY B CA 1
ATOM 2087 C C . GLY B 1 39 ? -1.343 -3.076 -1.293 1 89.81 39 GLY B C 1
ATOM 2088 O O . GLY B 1 39 ? -2.359 -3.117 -1.99 1 89.81 39 GLY B O 1
ATOM 2089 N N . GLU B 1 40 ? -0.448 -2.135 -1.304 1 79.25 40 GLU B N 1
ATOM 2090 C CA . GLU B 1 40 ? -0.623 -0.975 -2.174 1 79.25 40 GLU B CA 1
ATOM 2091 C C . GLU B 1 40 ? -0.264 -1.311 -3.619 1 79.25 40 GLU B C 1
ATOM 2093 O O . GLU B 1 40 ? 0.418 -2.303 -3.881 1 79.25 40 GLU B O 1
ATOM 2098 N N . ALA B 1 41 ? -0.663 -0.358 -4.395 1 78.06 41 ALA B N 1
ATOM 2099 C CA . ALA B 1 41 ? -0.387 -0.443 -5.828 1 78.06 41 ALA B CA 1
ATOM 2100 C C . ALA B 1 41 ? 1.107 -0.308 -6.105 1 78.06 41 ALA B C 1
ATOM 2102 O O . ALA B 1 41 ? 1.804 0.457 -5.438 1 78.06 41 ALA B O 1
ATOM 2103 N N . ARG B 1 42 ? 1.541 -1.058 -6.793 1 80 42 ARG B N 1
ATOM 2104 C CA . ARG B 1 42 ? 2.822 -0.9 -7.477 1 80 42 ARG B CA 1
ATOM 2105 C C . ARG B 1 42 ? 2.623 -0.722 -8.977 1 80 42 ARG B C 1
ATOM 2107 O O . ARG B 1 42 ? 1.505 -0.482 -9.438 1 80 42 ARG B O 1
ATOM 2114 N N . ARG B 1 43 ? 3.609 -0.632 -9.578 1 74.62 43 ARG B N 1
ATOM 2115 C CA . ARG B 1 43 ? 3.482 -0.467 -11.023 1 74.62 43 ARG B CA 1
ATOM 2116 C C . ARG B 1 43 ? 2.469 -1.449 -11.602 1 74.62 43 ARG B C 1
ATOM 2118 O O . ARG B 1 43 ? 1.333 -1.528 -11.125 1 74.62 43 ARG B O 1
ATOM 2125 N N . ALA B 1 44 ? 2.625 -2.123 -12.469 1 75.19 44 ALA B N 1
ATOM 2126 C CA . ALA B 1 44 ? 1.665 -2.953 -13.195 1 75.19 44 ALA B CA 1
ATOM 2127 C C . ALA B 1 44 ? 1.534 -4.328 -12.547 1 75.19 44 ALA B C 1
ATOM 2129 O O . ALA B 1 44 ? 0.876 -5.219 -13.094 1 75.19 44 ALA B O 1
ATOM 2130 N N . SER B 1 45 ? 1.964 -4.355 -11.305 1 86.94 45 SER B N 1
ATOM 2131 C CA . SER B 1 45 ? 1.999 -5.672 -10.68 1 86.94 45 SER B CA 1
ATOM 2132 C C . SER B 1 45 ? 0.659 -6.012 -10.031 1 86.94 45 SER B C 1
ATOM 2134 O O . SER B 1 45 ? 0.018 -5.148 -9.43 1 86.94 45 SER B O 1
ATOM 2136 N N . ARG B 1 46 ? 0.242 -7.266 -10.133 1 94.44 46 ARG B N 1
ATOM 2137 C CA . ARG B 1 46 ? -0.96 -7.773 -9.477 1 94.44 46 ARG B CA 1
ATOM 2138 C C . ARG B 1 46 ? -0.619 -8.469 -8.164 1 94.44 46 ARG B C 1
ATOM 2140 O O . ARG B 1 46 ? -1.495 -8.688 -7.328 1 94.44 46 ARG B O 1
ATOM 2147 N N . GLY B 1 47 ? 0.57 -8.805 -8 1 95.19 47 GLY B N 1
ATOM 2148 C CA . GLY B 1 47 ? 1.063 -9.453 -6.797 1 95.19 47 GLY B CA 1
ATOM 2149 C C . GLY B 1 47 ? 2.576 -9.461 -6.703 1 95.19 47 GLY B C 1
ATOM 2150 O O . GLY B 1 47 ? 3.27 -9.266 -7.703 1 95.19 47 GLY B O 1
ATOM 2151 N N . THR B 1 48 ? 3.053 -9.641 -5.52 1 94.38 48 THR B N 1
ATOM 2152 C CA . THR B 1 48 ? 4.48 -9.781 -5.266 1 94.38 48 THR B CA 1
ATOM 2153 C C . THR B 1 48 ? 4.73 -10.805 -4.156 1 94.38 48 THR B C 1
ATOM 2155 O O . THR B 1 48 ? 4.004 -10.844 -3.164 1 94.38 48 THR B O 1
ATOM 2158 N N . VAL B 1 49 ? 5.75 -11.617 -4.387 1 96.06 49 VAL B N 1
ATOM 2159 C CA . VAL B 1 49 ? 6.164 -12.539 -3.33 1 96.06 49 VAL B CA 1
ATOM 2160 C C . VAL B 1 49 ? 7.438 -12.016 -2.666 1 96.06 49 VAL B C 1
ATOM 2162 O O . VAL B 1 49 ? 8.359 -11.562 -3.346 1 96.06 49 VAL B O 1
ATOM 2165 N N . LYS B 1 50 ? 7.441 -12.039 -1.427 1 93.56 50 LYS B N 1
ATOM 2166 C CA . LYS B 1 50 ? 8.617 -11.703 -0.628 1 93.56 50 LYS B CA 1
ATOM 2167 C C . LYS B 1 50 ? 9.125 -12.914 0.137 1 93.56 50 LYS B C 1
ATOM 2169 O O . LYS B 1 50 ? 8.391 -13.516 0.921 1 93.56 50 LYS B O 1
ATOM 2174 N N . PRO B 1 51 ? 10.391 -13.242 -0.146 1 95.19 51 PRO B N 1
ATOM 2175 C CA . PRO B 1 51 ? 11.008 -14.281 0.685 1 95.19 51 PRO B CA 1
ATOM 2176 C C . PRO B 1 51 ? 11.266 -13.812 2.117 1 95.19 51 PRO B C 1
ATOM 2178 O O . PRO B 1 51 ? 11.734 -12.695 2.332 1 95.19 51 PRO B O 1
ATOM 2181 N N . LEU B 1 52 ? 11.008 -14.703 3.08 1 93.94 52 LEU B N 1
ATOM 2182 C CA . LEU B 1 52 ? 11.094 -14.258 4.465 1 93.94 52 LEU B CA 1
ATOM 2183 C C . LEU B 1 52 ? 12.289 -14.891 5.168 1 93.94 52 LEU B C 1
ATOM 2185 O O . LEU B 1 52 ? 12.492 -14.688 6.371 1 93.94 52 LEU B O 1
ATOM 2189 N N . CYS B 1 53 ? 13.047 -15.656 4.426 1 95.12 53 CYS B N 1
ATOM 2190 C CA . CYS B 1 53 ? 14.188 -16.344 5.02 1 95.12 53 CYS B CA 1
ATOM 2191 C C . CYS B 1 53 ? 15.445 -16.156 4.176 1 95.12 53 CYS B C 1
ATOM 2193 O O . CYS B 1 53 ? 15.359 -15.711 3.027 1 95.12 53 CYS B O 1
ATOM 2195 N N . PHE B 1 54 ? 16.5 -16.406 4.832 1 94.5 54 PHE B N 1
ATOM 2196 C CA . PHE B 1 54 ? 17.75 -16.609 4.109 1 94.5 54 PHE B CA 1
ATOM 2197 C C . PHE B 1 54 ? 17.891 -18.062 3.658 1 94.5 54 PHE B C 1
ATOM 2199 O O . PHE B 1 54 ? 17.047 -18.891 3.975 1 94.5 54 PHE B O 1
ATOM 2206 N N . ARG B 1 55 ? 18.953 -18.203 2.912 1 92.31 55 ARG B N 1
ATOM 2207 C CA . ARG B 1 55 ? 19.188 -19.531 2.379 1 92.31 55 ARG B CA 1
ATOM 2208 C C . ARG B 1 55 ? 19.141 -20.578 3.486 1 92.31 55 ARG B C 1
ATOM 2210 O O . ARG B 1 55 ? 19.688 -20.375 4.57 1 92.31 55 ARG B O 1
ATOM 2217 N N . GLY B 1 56 ? 18.406 -21.688 3.193 1 92.5 56 GLY B N 1
ATOM 2218 C CA . GLY B 1 56 ? 18.297 -22.766 4.152 1 92.5 56 GLY B CA 1
ATOM 2219 C C . GLY B 1 56 ? 17.203 -22.547 5.188 1 92.5 56 GLY B C 1
ATOM 2220 O O . GLY B 1 56 ? 17.094 -23.312 6.148 1 92.5 56 GLY B O 1
ATOM 2221 N N . GLY B 1 57 ? 16.484 -21.531 5.008 1 93.06 57 GLY B N 1
ATOM 2222 C CA . GLY B 1 57 ? 15.391 -21.25 5.926 1 93.06 57 GLY B CA 1
ATOM 2223 C C . GLY B 1 57 ? 15.836 -20.5 7.172 1 93.06 57 GLY B C 1
ATOM 2224 O O . GLY B 1 57 ? 15.117 -20.484 8.18 1 93.06 57 GLY B O 1
ATOM 2225 N N . ARG B 1 58 ? 16.906 -19.953 7.109 1 93.5 58 ARG B N 1
ATOM 2226 C CA . ARG B 1 58 ? 17.469 -19.281 8.281 1 93.5 58 ARG B CA 1
ATOM 2227 C C . ARG B 1 58 ? 16.891 -17.875 8.438 1 93.5 58 ARG B C 1
ATOM 2229 O O . ARG B 1 58 ? 16.562 -17.219 7.449 1 93.5 58 ARG B O 1
ATOM 2236 N N . CYS B 1 59 ? 16.859 -17.469 9.695 1 91 59 CYS B N 1
ATOM 2237 C CA . CYS B 1 59 ? 16.391 -16.125 9.961 1 91 59 CYS B CA 1
ATOM 2238 C C . CYS B 1 59 ? 17.547 -15.141 10.078 1 91 59 CYS B C 1
ATOM 2240 O O . CYS B 1 59 ? 17.344 -13.93 10.094 1 91 59 CYS B O 1
ATOM 2242 N N . THR B 1 60 ? 18.703 -15.719 10.195 1 91.88 60 THR B N 1
ATOM 2243 C CA . THR B 1 60 ? 19.922 -14.914 10.289 1 91.88 60 THR B CA 1
ATOM 2244 C C . THR B 1 60 ? 20.953 -15.375 9.266 1 91.88 60 THR B C 1
ATOM 2246 O O . THR B 1 60 ? 21.141 -16.578 9.047 1 91.88 60 THR B O 1
ATOM 2249 N N . ASP B 1 61 ? 21.609 -14.344 8.656 1 91.56 61 ASP B N 1
ATOM 2250 C CA . ASP B 1 61 ? 22.656 -14.727 7.723 1 91.56 61 ASP B CA 1
ATOM 2251 C C . ASP B 1 61 ? 24.031 -14.656 8.383 1 91.56 61 ASP B C 1
ATOM 2253 O O . ASP B 1 61 ? 24.156 -14.227 9.531 1 91.56 61 ASP B O 1
ATOM 2257 N N . PRO B 1 62 ? 25.016 -15.133 7.645 1 91.25 62 PRO B N 1
ATOM 2258 C CA . PRO B 1 62 ? 26.344 -15.195 8.25 1 91.25 62 PRO B CA 1
ATOM 2259 C C . PRO B 1 62 ? 26.875 -13.82 8.656 1 91.25 62 PRO B C 1
ATOM 2261 O O . PRO B 1 62 ? 27.719 -13.719 9.547 1 91.25 62 PRO B O 1
ATOM 2264 N N . SER B 1 63 ? 26.422 -12.828 8.062 1 90.75 63 SER B N 1
ATOM 2265 C CA . SER B 1 63 ? 26.906 -11.477 8.344 1 90.75 63 SER B CA 1
ATOM 2266 C C . SER B 1 63 ? 26.172 -10.867 9.531 1 90.75 63 SER B C 1
ATOM 2268 O O . SER B 1 63 ? 26.469 -9.742 9.938 1 90.75 63 SER B O 1
ATOM 2270 N N . GLY B 1 64 ? 25.25 -11.594 10.023 1 88.19 64 GLY B N 1
ATOM 2271 C CA . GLY B 1 64 ? 24.547 -11.125 11.211 1 88.19 64 GLY B CA 1
ATOM 2272 C C . GLY B 1 64 ? 23.234 -10.43 10.898 1 88.19 64 GLY B C 1
ATOM 2273 O O . GLY B 1 64 ? 22.531 -10 11.812 1 88.19 64 GLY B O 1
ATOM 2274 N N . ARG B 1 65 ? 22.922 -10.375 9.688 1 88.56 65 ARG B N 1
ATOM 2275 C CA . ARG B 1 65 ? 21.641 -9.773 9.312 1 88.56 65 ARG B CA 1
ATOM 2276 C C . ARG B 1 65 ? 20.484 -10.68 9.688 1 88.56 65 ARG B C 1
ATOM 2278 O O . ARG B 1 65 ? 20.562 -11.906 9.539 1 88.56 65 ARG B O 1
ATOM 2285 N N . ARG B 1 66 ? 19.438 -10 10.062 1 88.25 66 ARG B N 1
ATOM 2286 C CA . ARG B 1 66 ? 18.266 -10.758 10.492 1 88.25 66 ARG B CA 1
ATOM 2287 C C . ARG B 1 66 ? 17.031 -10.336 9.695 1 88.25 66 ARG B C 1
ATOM 2289 O O . ARG B 1 66 ? 16.859 -9.164 9.391 1 88.25 66 ARG B O 1
ATOM 2296 N N . LYS B 1 67 ? 16.25 -11.383 9.438 1 87.06 67 LYS B N 1
ATOM 2297 C CA . LYS B 1 67 ? 14.93 -11.125 8.883 1 87.06 67 LYS B CA 1
ATOM 2298 C C . LYS B 1 67 ? 13.844 -11.32 9.938 1 87.06 67 LYS B C 1
ATOM 2300 O O . LYS B 1 67 ? 13.969 -12.172 10.812 1 87.06 67 LYS B O 1
ATOM 2305 N N . PRO B 1 68 ? 12.852 -10.508 9.797 1 81.06 68 PRO B N 1
ATOM 2306 C CA . PRO B 1 68 ? 11.75 -10.711 10.734 1 81.06 68 PRO B CA 1
ATOM 2307 C C . PRO B 1 68 ? 11.125 -12.102 10.633 1 81.06 68 PRO B C 1
ATOM 2309 O O . PRO B 1 68 ? 11.023 -12.648 9.531 1 81.06 68 PRO B O 1
ATOM 2312 N N . VAL B 1 69 ? 10.742 -12.625 11.812 1 89.75 69 VAL B N 1
ATOM 2313 C CA . VAL B 1 69 ? 10.047 -13.898 11.891 1 89.75 69 VAL B CA 1
ATOM 2314 C C . VAL B 1 69 ? 8.555 -13.664 12.117 1 89.75 69 VAL B C 1
ATOM 2316 O O . VAL B 1 69 ? 8.156 -13.109 13.141 1 89.75 69 VAL B O 1
ATOM 2319 N N . ILE B 1 70 ? 7.793 -14.07 11.164 1 92.19 70 ILE B N 1
ATOM 2320 C CA . ILE B 1 70 ? 6.34 -13.93 11.242 1 92.19 70 ILE B CA 1
ATOM 2321 C C . ILE B 1 70 ? 5.703 -15.289 11.5 1 92.19 70 ILE B C 1
ATOM 2323 O O . ILE B 1 70 ? 5.996 -16.266 10.805 1 92.19 70 ILE B O 1
ATOM 2327 N N . ARG B 1 71 ? 4.848 -15.32 12.492 1 93.56 71 ARG B N 1
ATOM 2328 C CA . ARG B 1 71 ? 4.141 -16.562 12.812 1 93.56 71 ARG B CA 1
ATOM 2329 C C . ARG B 1 71 ? 2.631 -16.359 12.773 1 93.56 71 ARG B C 1
ATOM 2331 O O . ARG B 1 71 ? 2.121 -15.367 13.312 1 93.56 71 ARG B O 1
ATOM 2338 N N . ILE B 1 72 ? 2.008 -17.188 12.086 1 93.62 72 ILE B N 1
ATOM 2339 C CA . ILE B 1 72 ? 0.55 -17.219 12.094 1 93.62 72 ILE B CA 1
ATOM 2340 C C . ILE B 1 72 ? 0.073 -18.516 12.758 1 93.62 72 ILE B C 1
ATOM 2342 O O . ILE B 1 72 ? 0.426 -19.609 12.328 1 93.62 72 ILE B O 1
ATOM 2346 N N . HIS B 1 73 ? -0.761 -18.344 13.781 1 91.19 73 HIS B N 1
ATOM 2347 C CA . HIS B 1 73 ? -1.207 -19.5 14.57 1 91.19 73 HIS B CA 1
ATOM 2348 C C . HIS B 1 73 ? -0.041 -20.422 14.914 1 91.19 73 HIS B C 1
ATOM 2350 O O . HIS B 1 73 ? -0.13 -21.625 14.734 1 91.19 73 HIS B O 1
ATOM 2356 N N . GLY B 1 74 ? 1.041 -19.844 15.195 1 91.94 74 GLY B N 1
ATOM 2357 C CA . GLY B 1 74 ? 2.193 -20.578 15.695 1 91.94 74 GLY B CA 1
ATOM 2358 C C . GLY B 1 74 ? 3.115 -21.062 14.594 1 91.94 74 GLY B C 1
ATOM 2359 O O . GLY B 1 74 ? 4.211 -21.562 14.867 1 91.94 74 GLY B O 1
ATOM 2360 N N . ARG B 1 75 ? 2.766 -20.953 13.469 1 95.31 75 ARG B N 1
ATOM 2361 C CA . ARG B 1 75 ? 3.562 -21.453 12.359 1 95.31 75 ARG B CA 1
ATOM 2362 C C . ARG B 1 75 ? 4.359 -20.328 11.703 1 95.31 75 ARG B C 1
ATOM 2364 O O . ARG B 1 75 ? 3.797 -19.297 11.328 1 95.31 75 ARG B O 1
ATOM 2371 N N . ARG B 1 76 ? 5.629 -20.641 11.586 1 95.75 76 ARG B N 1
ATOM 2372 C CA . ARG B 1 76 ? 6.484 -19.656 10.93 1 95.75 76 ARG B CA 1
ATOM 2373 C C . ARG B 1 76 ? 6.188 -19.578 9.438 1 95.75 76 ARG B C 1
ATOM 2375 O O . ARG B 1 76 ? 6.133 -20.609 8.758 1 95.75 76 ARG B O 1
ATOM 2382 N N . MET B 1 77 ? 6.031 -18.391 8.984 1 96.31 77 MET B N 1
ATOM 2383 C CA . MET B 1 77 ? 5.809 -18.172 7.559 1 96.31 77 MET B CA 1
ATOM 2384 C C . MET B 1 77 ? 7.133 -18.078 6.805 1 96.31 77 MET B C 1
ATOM 2386 O O . MET B 1 77 ? 8.094 -17.484 7.301 1 96.31 77 MET B O 1
ATOM 2390 N N . LEU B 1 78 ? 7.105 -18.609 5.633 1 97 78 LEU B N 1
ATOM 2391 C CA . LEU B 1 78 ? 8.32 -18.641 4.82 1 97 78 LEU B CA 1
ATOM 2392 C C . LEU B 1 78 ? 8.227 -17.625 3.686 1 97 78 LEU B C 1
ATOM 2394 O O . LEU B 1 78 ? 9.25 -17.125 3.209 1 97 78 LEU B O 1
ATOM 2398 N N . TYR B 1 79 ? 7.09 -17.328 3.293 1 96.69 79 TYR B N 1
ATOM 2399 C CA . TYR B 1 79 ? 6.844 -16.391 2.199 1 96.69 79 TYR B CA 1
ATOM 2400 C C . TYR B 1 79 ? 5.664 -15.477 2.518 1 96.69 79 TYR B C 1
ATOM 2402 O O . TYR B 1 79 ? 4.77 -15.844 3.279 1 96.69 79 TYR B O 1
ATOM 2410 N N . CYS B 1 80 ? 5.695 -14.344 1.918 1 95.38 80 CYS B N 1
ATOM 2411 C CA . CYS B 1 80 ? 4.559 -13.43 1.952 1 95.38 80 CYS B CA 1
ATOM 2412 C C . CYS B 1 80 ? 4.16 -13.008 0.544 1 95.38 80 CYS B C 1
ATOM 2414 O O . CYS B 1 80 ? 4.969 -12.438 -0.19 1 95.38 80 CYS B O 1
ATOM 2416 N N . ILE B 1 81 ? 2.984 -13.344 0.186 1 97.38 81 ILE B N 1
ATOM 2417 C CA . ILE B 1 81 ? 2.43 -12.844 -1.067 1 97.38 81 ILE B CA 1
ATOM 2418 C C . ILE B 1 81 ? 1.568 -11.609 -0.794 1 97.38 81 ILE B C 1
ATOM 2420 O O . ILE B 1 81 ? 0.624 -11.672 -0.003 1 97.38 81 ILE B O 1
ATOM 2424 N N . THR B 1 82 ? 1.906 -10.555 -1.435 1 95.69 82 THR B N 1
ATOM 2425 C CA . THR B 1 82 ? 1.102 -9.336 -1.366 1 95.69 82 THR B CA 1
ATOM 2426 C C . THR B 1 82 ? 0.255 -9.18 -2.627 1 95.69 82 THR B C 1
ATOM 2428 O O . THR B 1 82 ? 0.791 -9.031 -3.727 1 95.69 82 THR B O 1
ATOM 2431 N N . LEU B 1 83 ? -1.056 -9.211 -2.43 1 97.25 83 LEU B N 1
ATOM 2432 C CA . LEU B 1 83 ? -1.983 -8.961 -3.527 1 97.25 83 LEU B CA 1
ATOM 2433 C C . LEU B 1 83 ? -2.271 -7.469 -3.662 1 97.25 83 LEU B C 1
ATOM 2435 O O . LEU B 1 83 ? -2.553 -6.793 -2.67 1 97.25 83 LEU B O 1
ATOM 2439 N N . ARG B 1 84 ? -2.227 -7.051 -4.891 1 95.31 84 ARG B N 1
ATOM 2440 C CA . ARG B 1 84 ? -2.281 -5.613 -5.137 1 95.31 84 ARG B CA 1
ATOM 2441 C C . ARG B 1 84 ? -3.611 -5.219 -5.77 1 95.31 84 ARG B C 1
ATOM 2443 O O . ARG B 1 84 ? -4.402 -6.082 -6.16 1 95.31 84 ARG B O 1
ATOM 2450 N N . PRO B 1 85 ? -3.896 -3.912 -5.941 1 93.94 85 PRO B N 1
ATOM 2451 C CA . PRO B 1 85 ? -5.219 -3.471 -6.391 1 93.94 85 PRO B CA 1
ATOM 2452 C C . PRO B 1 85 ? -5.609 -4.062 -7.742 1 93.94 85 PRO B C 1
ATOM 2454 O O . PRO B 1 85 ? -6.785 -4.352 -7.977 1 93.94 85 PRO B O 1
ATOM 2457 N N . ARG B 1 86 ? -4.703 -4.219 -8.609 1 93.81 86 ARG B N 1
ATOM 2458 C CA . ARG B 1 86 ? -5.035 -4.785 -9.914 1 93.81 86 ARG B CA 1
ATOM 2459 C C . ARG B 1 86 ? -5.543 -6.215 -9.773 1 93.81 86 ARG B C 1
ATOM 2461 O O . ARG B 1 86 ? -6.352 -6.676 -10.586 1 93.81 86 ARG B O 1
ATOM 2468 N N . PHE B 1 87 ? -5.043 -6.969 -8.805 1 96.56 87 PHE B N 1
ATOM 2469 C CA . PHE B 1 87 ? -5.582 -8.289 -8.508 1 96.56 87 PHE B CA 1
ATOM 2470 C C . PHE B 1 87 ? -7.062 -8.203 -8.156 1 96.56 87 PHE B C 1
ATOM 2472 O O . PHE B 1 87 ? -7.863 -9.023 -8.617 1 96.56 87 PHE B O 1
ATOM 2479 N N . PHE B 1 88 ? -7.414 -7.23 -7.457 1 96.5 88 PHE B N 1
ATOM 2480 C CA . PHE B 1 88 ? -8.758 -7.113 -6.914 1 96.5 88 PHE B CA 1
ATOM 2481 C C . PHE B 1 88 ? -9.703 -6.477 -7.93 1 96.5 88 PHE B C 1
ATOM 2483 O O . PHE B 1 88 ? -10.898 -6.789 -7.957 1 96.5 88 PHE B O 1
ATOM 2490 N N . ARG B 1 89 ? -9.148 -5.621 -8.734 1 94.19 89 ARG B N 1
ATOM 2491 C CA . ARG B 1 89 ? -10.078 -4.746 -9.438 1 94.19 89 ARG B CA 1
ATOM 2492 C C . ARG B 1 89 ? -9.891 -4.852 -10.953 1 94.19 89 ARG B C 1
ATOM 2494 O O . ARG B 1 89 ? -10.711 -4.344 -11.719 1 94.19 89 ARG B O 1
ATOM 2501 N N . ALA B 1 90 ? -8.906 -5.426 -11.391 1 91 90 ALA B N 1
ATOM 2502 C CA . ALA B 1 90 ? -8.617 -5.469 -12.828 1 91 90 ALA B CA 1
ATOM 2503 C C . ALA B 1 90 ? -8.25 -6.879 -13.273 1 91 90 ALA B C 1
ATOM 2505 O O . ALA B 1 90 ? -7.332 -7.062 -14.07 1 91 90 ALA B O 1
ATOM 2506 N N . SER B 1 91 ? -8.922 -7.832 -12.727 1 94.56 91 SER B N 1
ATOM 2507 C CA . SER B 1 91 ? -8.586 -9.219 -13.055 1 94.56 91 SER B CA 1
ATOM 2508 C C . SER B 1 91 ? -9.844 -10.055 -13.258 1 94.56 91 SER B C 1
ATOM 2510 O O . SER B 1 91 ? -10.891 -9.773 -12.672 1 94.56 91 SER B O 1
ATOM 2512 N N . THR B 1 92 ? -9.734 -11.055 -14.117 1 95.94 92 THR B N 1
ATOM 2513 C CA . THR B 1 92 ? -10.695 -12.148 -14.188 1 95.94 92 THR B CA 1
ATOM 2514 C C . THR B 1 92 ? -10.383 -13.211 -13.141 1 95.94 92 THR B C 1
ATOM 2516 O O . THR B 1 92 ? -9.312 -13.195 -12.531 1 95.94 92 THR B O 1
ATOM 2519 N N . PRO B 1 93 ? -11.352 -14.078 -12.93 1 96.69 93 PRO B N 1
ATOM 2520 C CA . PRO B 1 93 ? -11.023 -15.172 -12.008 1 96.69 93 PRO B CA 1
ATOM 2521 C C . PRO B 1 93 ? -9.797 -15.969 -12.445 1 96.69 93 PRO B C 1
ATOM 2523 O O . PRO B 1 93 ? -8.961 -16.328 -11.617 1 96.69 93 PRO B O 1
ATOM 2526 N N . GLN B 1 94 ? -9.664 -16.234 -13.742 1 97.31 94 GLN B N 1
ATOM 2527 C CA . GLN B 1 94 ? -8.516 -16.938 -14.281 1 97.31 94 GLN B CA 1
ATOM 2528 C C . GLN B 1 94 ? -7.23 -16.141 -14.094 1 97.31 94 GLN B C 1
ATOM 2530 O O . GLN B 1 94 ? -6.176 -16.703 -13.797 1 97.31 94 GLN B O 1
ATOM 2535 N N . GLY B 1 95 ? -7.414 -14.859 -14.289 1 97 95 GLY B N 1
ATOM 2536 C CA . GLY B 1 95 ? -6.277 -13.977 -14.07 1 97 95 GLY B CA 1
ATOM 2537 C C . GLY B 1 95 ? -5.762 -14.008 -12.648 1 97 95 GLY B C 1
ATOM 2538 O O . GLY B 1 95 ? -4.555 -13.922 -12.414 1 97 95 GLY B O 1
ATOM 2539 N N . ARG B 1 96 ? -6.672 -14.141 -11.75 1 98.19 96 ARG B N 1
ATOM 2540 C CA . ARG B 1 96 ? -6.289 -14.219 -10.344 1 98.19 96 ARG B CA 1
ATOM 2541 C C . ARG B 1 96 ? -5.57 -15.531 -10.047 1 98.19 96 ARG B C 1
ATOM 2543 O O . ARG B 1 96 ? -4.586 -15.547 -9.305 1 98.19 96 ARG B O 1
ATOM 2550 N N . VAL B 1 97 ? -6.027 -16.578 -10.609 1 98.5 97 VAL B N 1
ATOM 2551 C CA . VAL B 1 97 ? -5.332 -17.859 -10.492 1 98.5 97 VAL B CA 1
ATOM 2552 C C . VAL B 1 97 ? -3.922 -17.734 -11.062 1 98.5 97 VAL B C 1
ATOM 2554 O O . VAL B 1 97 ? -2.951 -18.156 -10.43 1 98.5 97 VAL B O 1
ATOM 2557 N N . GLN B 1 98 ? -3.857 -17.125 -12.195 1 98.25 98 GLN B N 1
ATOM 2558 C CA . GLN B 1 98 ? -2.564 -16.922 -12.844 1 98.25 98 GLN B CA 1
ATOM 2559 C C . GLN B 1 98 ? -1.623 -16.125 -11.953 1 98.25 98 GLN B C 1
ATOM 2561 O O . GLN B 1 98 ? -0.436 -16.438 -11.852 1 98.25 98 GLN B O 1
ATOM 2566 N N . THR B 1 99 ? -2.143 -15.086 -11.406 1 98.19 99 THR B N 1
ATOM 2567 C CA . THR B 1 99 ? -1.333 -14.25 -10.523 1 98.19 99 THR B CA 1
ATOM 2568 C C . THR B 1 99 ? -0.763 -15.078 -9.375 1 98.19 99 THR B C 1
ATOM 2570 O O . THR B 1 99 ? 0.427 -14.984 -9.062 1 98.19 99 THR B O 1
ATOM 2573 N N . VAL B 1 100 ? -1.592 -15.875 -8.734 1 98.75 100 VAL B N 1
ATOM 2574 C CA . VAL B 1 100 ? -1.158 -16.703 -7.613 1 98.75 100 VAL B CA 1
ATOM 2575 C C . VAL B 1 100 ? -0.092 -17.688 -8.078 1 98.75 100 VAL B C 1
ATOM 2577 O O . VAL B 1 100 ? 0.973 -17.797 -7.465 1 98.75 100 VAL B O 1
ATOM 2580 N N . MET B 1 101 ? -0.288 -18.359 -9.188 1 98.75 101 MET B N 1
ATOM 2581 C CA . MET B 1 101 ? 0.684 -19.312 -9.711 1 98.75 101 MET B CA 1
ATOM 2582 C C . MET B 1 101 ? 1.982 -18.625 -10.094 1 98.75 101 MET B C 1
ATOM 2584 O O . MET B 1 101 ? 3.068 -19.172 -9.93 1 98.75 101 MET B O 1
ATOM 2588 N N . HIS B 1 102 ? 1.84 -17.422 -10.578 1 98.38 102 HIS B N 1
ATOM 2589 C CA . HIS B 1 102 ? 2.994 -16.594 -10.906 1 98.38 102 HIS B CA 1
ATOM 2590 C C . HIS B 1 102 ? 3.889 -16.391 -9.688 1 98.38 102 HIS B C 1
ATOM 2592 O O . HIS B 1 102 ? 5.098 -16.625 -9.758 1 98.38 102 HIS B O 1
ATOM 2598 N N . GLU B 1 103 ? 3.285 -16.016 -8.586 1 98.38 103 GLU B N 1
ATOM 2599 C CA . GLU B 1 103 ? 4.051 -15.789 -7.363 1 98.38 103 GLU B CA 1
ATOM 2600 C C . GLU B 1 103 ? 4.629 -17.094 -6.82 1 98.38 103 GLU B C 1
ATOM 2602 O O . GLU B 1 103 ? 5.762 -17.125 -6.34 1 98.38 103 GLU B O 1
ATOM 2607 N N . LEU B 1 104 ? 3.881 -18.188 -6.922 1 98.75 104 LEU B N 1
ATOM 2608 C CA . LEU B 1 104 ? 4.375 -19.484 -6.492 1 98.75 104 LEU B CA 1
ATOM 2609 C C . LEU B 1 104 ? 5.562 -19.922 -7.344 1 98.75 104 LEU B C 1
ATOM 2611 O O . LEU B 1 104 ? 6.508 -20.531 -6.832 1 98.75 104 LEU B O 1
ATOM 2615 N N . PHE B 1 105 ? 5.488 -19.609 -8.633 1 98.31 105 PHE B N 1
ATOM 2616 C CA . PHE B 1 105 ? 6.512 -20.031 -9.586 1 98.31 105 PHE B CA 1
ATOM 2617 C C . PHE B 1 105 ? 7.855 -19.391 -9.25 1 98.31 105 PHE B C 1
ATOM 2619 O O . PHE B 1 105 ? 8.906 -19.953 -9.562 1 98.31 105 PHE B O 1
ATOM 2626 N N . HIS B 1 106 ? 7.848 -18.281 -8.547 1 98.25 106 HIS B N 1
ATOM 2627 C CA . HIS B 1 106 ? 9.062 -17.578 -8.125 1 98.25 106 HIS B CA 1
ATOM 2628 C C . HIS B 1 106 ? 9.719 -18.297 -6.949 1 98.25 106 HIS B C 1
ATOM 2630 O O . HIS B 1 106 ? 10.906 -18.078 -6.672 1 98.25 106 HIS B O 1
ATOM 2636 N N . MET B 1 107 ? 9.055 -19.125 -6.266 1 98.06 107 MET B N 1
ATOM 2637 C CA . MET B 1 107 ? 9.539 -19.719 -5.023 1 98.06 107 MET B CA 1
ATOM 2638 C C . MET B 1 107 ? 10.555 -20.812 -5.301 1 98.06 107 MET B C 1
ATOM 2640 O O . MET B 1 107 ? 10.422 -21.562 -6.27 1 98.06 107 MET B O 1
ATOM 2644 N N . SER B 1 108 ? 11.477 -20.906 -4.422 1 97.81 108 SER B N 1
ATOM 2645 C CA . SER B 1 108 ? 12.469 -21.969 -4.52 1 97.81 108 SER B CA 1
ATOM 2646 C C . SER B 1 108 ? 11.812 -23.359 -4.449 1 97.81 108 SER B C 1
ATOM 2648 O O . SER B 1 108 ? 10.875 -23.562 -3.68 1 97.81 108 SER B O 1
ATOM 2650 N N . ARG B 1 109 ? 12.438 -24.297 -5.137 1 96.75 109 ARG B N 1
ATOM 2651 C CA . ARG B 1 109 ? 11.945 -25.672 -5.113 1 96.75 109 ARG B CA 1
ATOM 2652 C C . ARG B 1 109 ? 12.219 -26.328 -3.762 1 96.75 109 ARG B C 1
ATOM 2654 O O . ARG B 1 109 ? 11.562 -27.312 -3.402 1 96.75 109 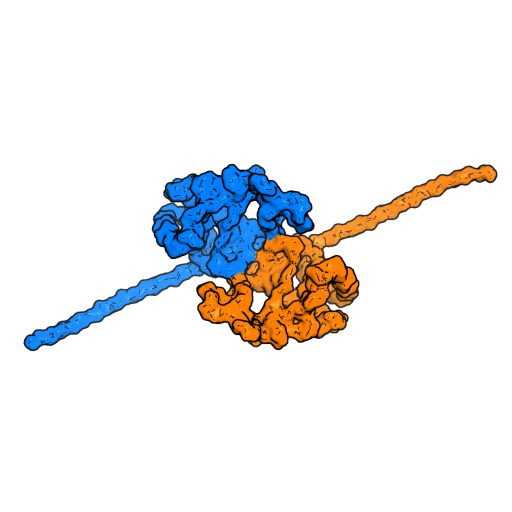ARG B O 1
ATOM 2661 N N . ARG B 1 110 ? 13.148 -25.812 -3.008 1 96.94 110 ARG B N 1
ATOM 2662 C CA . ARG B 1 110 ? 13.438 -26.297 -1.663 1 96.94 110 ARG B CA 1
ATOM 2663 C C . ARG B 1 110 ? 12.398 -25.797 -0.665 1 96.94 110 ARG B C 1
ATOM 2665 O O . ARG B 1 110 ? 12.336 -26.281 0.468 1 96.94 110 ARG B O 1
ATOM 2672 N N . PHE B 1 111 ? 11.672 -24.828 -1.062 1 97.88 111 PHE B N 1
ATOM 2673 C CA . PHE B 1 111 ? 10.633 -24.203 -0.257 1 97.88 111 PHE B CA 1
ATOM 2674 C C . PHE B 1 111 ? 11.18 -23.766 1.099 1 97.88 111 PHE B C 1
ATOM 2676 O O . PHE B 1 111 ? 10.609 -24.094 2.139 1 97.88 111 PHE B O 1
ATOM 2683 N N . ASP B 1 112 ? 12.281 -23.062 1.111 1 97.19 112 ASP B N 1
ATOM 2684 C CA . ASP B 1 112 ? 12.984 -22.672 2.332 1 97.19 112 ASP B CA 1
ATOM 2685 C C . ASP B 1 112 ? 12.836 -21.188 2.617 1 97.19 112 ASP B C 1
ATOM 2687 O O . ASP B 1 112 ? 13.625 -20.609 3.361 1 97.19 112 ASP B O 1
ATOM 2691 N N . GLY B 1 113 ? 11.922 -20.547 1.959 1 97.19 113 GLY B N 1
ATOM 2692 C CA . GLY B 1 113 ? 11.68 -19.141 2.195 1 97.19 113 GLY B CA 1
ATOM 2693 C C . GLY B 1 113 ? 12.531 -18.234 1.325 1 97.19 113 GLY B C 1
ATOM 2694 O O . GLY B 1 113 ? 12.703 -17.047 1.632 1 97.19 113 GLY B O 1
ATOM 2695 N N . THR B 1 114 ? 13.148 -18.781 0.312 1 96.81 114 THR B N 1
ATOM 2696 C CA . THR B 1 114 ? 13.906 -18.016 -0.667 1 96.81 114 THR B CA 1
ATOM 2697 C C . THR B 1 114 ? 13.273 -18.125 -2.051 1 96.81 114 THR B C 1
ATOM 2699 O O . THR B 1 114 ? 12.312 -18.875 -2.242 1 96.81 114 THR B O 1
ATOM 2702 N N . LEU B 1 115 ? 13.805 -17.375 -2.955 1 97.12 115 LEU B N 1
ATOM 2703 C CA . LEU B 1 115 ? 13.297 -17.406 -4.32 1 97.12 115 LEU B CA 1
ATOM 2704 C C . LEU B 1 115 ? 14.148 -18.312 -5.199 1 97.12 115 LEU B C 1
ATOM 2706 O O . LEU B 1 115 ? 15.328 -18.547 -4.902 1 97.12 115 LEU B O 1
ATOM 2710 N N . HIS B 1 116 ? 13.492 -18.766 -6.18 1 96 116 HIS B N 1
ATOM 2711 C CA . HIS B 1 116 ? 14.203 -19.578 -7.164 1 96 116 HIS B CA 1
ATOM 2712 C C . HIS B 1 116 ? 15.109 -18.703 -8.031 1 96 116 HIS B C 1
ATOM 2714 O O . HIS B 1 116 ? 14.641 -17.797 -8.719 1 96 116 HIS B O 1
ATOM 2720 N N . ALA B 1 117 ? 16.359 -18.953 -8.109 1 91.5 117 ALA B N 1
ATOM 2721 C CA . ALA B 1 117 ? 17.328 -18.125 -8.805 1 91.5 117 ALA B CA 1
ATOM 2722 C C . ALA B 1 117 ? 17.062 -18.109 -10.312 1 91.5 117 ALA B C 1
ATOM 2724 O O . ALA B 1 117 ? 17.297 -17.109 -10.977 1 91.5 117 ALA B O 1
ATOM 2725 N N . GLY B 1 118 ? 16.547 -19.203 -10.797 1 91.5 118 GLY B N 1
ATOM 2726 C CA . GLY B 1 118 ? 16.359 -19.344 -12.227 1 91.5 118 GLY B CA 1
ATOM 2727 C C . GLY B 1 118 ? 14.969 -18.922 -12.68 1 91.5 118 GLY B C 1
ATOM 2728 O O . GLY B 1 118 ? 14.656 -18.953 -13.875 1 91.5 118 GLY B O 1
ATOM 2729 N N . ARG B 1 119 ? 14.133 -18.531 -11.773 1 93.31 119 ARG B N 1
ATOM 2730 C CA . ARG B 1 119 ? 12.766 -18.172 -12.117 1 93.31 119 ARG B CA 1
ATOM 2731 C C . ARG B 1 119 ? 12.469 -16.719 -11.766 1 93.31 119 ARG B C 1
ATOM 2733 O O . ARG B 1 119 ? 11.383 -16.406 -11.281 1 93.31 119 ARG B O 1
ATOM 2740 N N . ARG B 1 120 ? 13.414 -15.938 -11.93 1 91.81 120 ARG B N 1
ATOM 2741 C CA . ARG B 1 120 ? 13.281 -14.492 -11.805 1 91.81 120 ARG B CA 1
ATOM 2742 C C . ARG B 1 120 ? 13 -13.844 -13.156 1 91.81 120 ARG B C 1
ATOM 2744 O O . ARG B 1 120 ? 13.477 -14.32 -14.188 1 91.81 120 ARG B O 1
ATOM 2751 N N . HIS B 1 121 ? 12.281 -12.766 -13.047 1 90.75 121 HIS B N 1
ATOM 2752 C CA . HIS B 1 121 ? 12.016 -12.031 -14.281 1 90.75 121 HIS B CA 1
ATOM 2753 C C . HIS B 1 121 ? 13.305 -11.547 -14.93 1 90.75 121 HIS B C 1
ATOM 2755 O O . HIS B 1 121 ? 13.422 -11.539 -16.156 1 90.75 121 HIS B O 1
ATOM 2761 N N . SER B 1 122 ? 14.195 -11.141 -14.156 1 86.88 122 SER B N 1
ATOM 2762 C CA . SER B 1 122 ? 15.461 -10.617 -14.664 1 86.88 122 SER B CA 1
ATOM 2763 C C . SER B 1 122 ? 16.266 -11.711 -15.367 1 86.88 122 SER B C 1
ATOM 2765 O O . SER B 1 122 ? 17.125 -11.414 -16.203 1 86.88 122 SER B O 1
ATOM 2767 N N . VAL B 1 123 ? 16.016 -12.883 -15.047 1 86.06 123 VAL B N 1
ATOM 2768 C CA . VAL B 1 123 ? 16.766 -14.008 -15.594 1 86.06 123 VAL B CA 1
ATOM 2769 C C . VAL B 1 123 ? 16.016 -14.586 -16.797 1 86.06 123 VAL B C 1
ATOM 2771 O O . VAL B 1 123 ? 16.594 -14.742 -17.875 1 86.06 123 VAL B O 1
ATOM 2774 N N . LEU B 1 124 ? 14.781 -14.797 -16.641 1 88.69 124 LEU B N 1
ATOM 2775 C CA . LEU B 1 124 ? 14.016 -15.5 -17.672 1 88.69 124 LEU B CA 1
ATOM 2776 C C . LEU B 1 124 ? 13.43 -14.523 -18.672 1 88.69 124 LEU B C 1
ATOM 2778 O O . LEU B 1 124 ? 13.188 -14.883 -19.828 1 88.69 124 LEU B O 1
ATOM 2782 N N . GLY B 1 125 ? 13.195 -13.328 -18.219 1 87.75 125 GLY B N 1
ATOM 2783 C CA . GLY B 1 125 ? 12.539 -12.383 -19.109 1 87.75 125 GLY B CA 1
ATOM 2784 C C . GLY B 1 125 ? 11.227 -12.898 -19.656 1 87.75 125 GLY B C 1
ATOM 2785 O O . GLY B 1 125 ? 10.344 -13.32 -18.906 1 87.75 125 GLY B O 1
ATOM 2786 N N . GLU B 1 126 ? 11.133 -13 -20.953 1 87.38 126 GLU B N 1
ATOM 2787 C CA . GLU B 1 126 ? 9.93 -13.469 -21.641 1 87.38 126 GLU B CA 1
ATOM 2788 C C . GLU B 1 126 ? 9.711 -14.961 -21.422 1 87.38 126 GLU B C 1
ATOM 2790 O O . GLU B 1 126 ? 8.578 -15.438 -21.469 1 87.38 126 GLU B O 1
ATOM 2795 N N . ASP B 1 127 ? 10.773 -15.578 -21.25 1 92.06 127 ASP B N 1
ATOM 2796 C CA . ASP B 1 127 ? 10.688 -17.016 -21.047 1 92.06 127 ASP B CA 1
ATOM 2797 C C . ASP B 1 127 ? 9.914 -17.344 -19.766 1 92.06 127 ASP B C 1
ATOM 2799 O O . ASP B 1 127 ? 9.422 -18.469 -19.609 1 92.06 127 ASP B O 1
ATOM 2803 N N . PHE B 1 128 ? 9.898 -16.469 -18.906 1 94.81 128 PHE B N 1
ATOM 2804 C CA . PHE B 1 128 ? 9.133 -16.672 -17.688 1 94.81 128 PHE B CA 1
ATOM 2805 C C . PHE B 1 128 ? 7.691 -17.047 -18.016 1 94.81 128 PHE B C 1
ATOM 2807 O O . PHE B 1 128 ? 7.195 -18.078 -17.547 1 94.81 128 PHE B O 1
ATOM 2814 N N . TYR B 1 129 ? 7.109 -16.328 -18.844 1 93.56 129 TYR B N 1
ATOM 2815 C CA . TYR B 1 129 ? 5.707 -16.547 -19.172 1 93.56 129 TYR B CA 1
ATOM 2816 C C . TYR B 1 129 ? 5.543 -17.766 -20.078 1 93.56 129 TYR B C 1
ATOM 2818 O O . TYR B 1 129 ? 4.539 -18.469 -20 1 93.56 129 TYR B O 1
ATOM 2826 N N . ARG B 1 130 ? 6.496 -17.938 -20.906 1 95.06 130 ARG B N 1
ATOM 2827 C CA . ARG B 1 130 ? 6.461 -19.109 -21.75 1 95.06 130 ARG B CA 1
ATOM 2828 C C . ARG B 1 130 ? 6.414 -20.391 -20.922 1 95.06 130 ARG B C 1
ATOM 2830 O O . ARG B 1 130 ? 5.746 -21.359 -21.297 1 95.06 130 ARG B O 1
ATOM 2837 N N . GLN B 1 131 ? 7.062 -20.328 -19.812 1 96.12 131 GLN B N 1
ATOM 2838 C CA . GLN B 1 131 ? 7.098 -21.484 -18.922 1 96.12 131 GLN B CA 1
ATOM 2839 C C . GLN B 1 131 ? 5.844 -21.547 -18.062 1 96.12 131 GLN B C 1
ATOM 2841 O O . GLN B 1 131 ? 5.309 -22.625 -17.812 1 96.12 131 GLN B O 1
ATOM 2846 N N . LEU B 1 132 ? 5.387 -20.438 -17.656 1 97.44 132 LEU B N 1
ATOM 2847 C CA . LEU B 1 132 ? 4.285 -20.391 -16.703 1 97.44 132 LEU B CA 1
ATOM 2848 C C . LEU B 1 132 ? 2.949 -20.625 -17.391 1 97.44 132 LEU B C 1
ATOM 2850 O O . LEU B 1 132 ? 2.07 -21.297 -16.859 1 97.44 132 LEU B O 1
ATOM 2854 N N . LYS B 1 133 ? 2.768 -20.172 -18.578 1 97.31 133 LYS B N 1
ATOM 2855 C CA . LYS B 1 133 ? 1.486 -20.141 -19.281 1 97.31 133 LYS B CA 1
ATOM 2856 C C . LYS B 1 133 ? 0.913 -21.547 -19.422 1 97.31 133 LYS B C 1
ATOM 2858 O O . LYS B 1 133 ? -0.254 -21.781 -19.094 1 97.31 133 LYS B O 1
ATOM 2863 N N . PRO B 1 134 ? 1.739 -22.484 -19.906 1 98.06 134 PRO B N 1
ATOM 2864 C CA . PRO B 1 134 ? 1.179 -23.844 -20.031 1 98.06 134 PRO B CA 1
ATOM 2865 C C . PRO B 1 134 ? 0.77 -24.438 -18.688 1 98.06 134 PRO B C 1
ATOM 2867 O O . PRO B 1 134 ? -0.182 -25.219 -18.625 1 98.06 134 PRO B O 1
ATOM 2870 N N . LEU B 1 135 ? 1.452 -24.141 -17.656 1 98.38 135 LEU B N 1
ATOM 2871 C CA . LEU B 1 135 ? 1.108 -24.641 -16.328 1 98.38 135 LEU B CA 1
ATOM 2872 C C . LEU B 1 135 ? -0.228 -24.062 -15.859 1 98.38 135 LEU B C 1
ATOM 2874 O O . LEU B 1 135 ? -1.062 -24.797 -15.312 1 98.38 135 LEU B O 1
ATOM 2878 N N . VAL B 1 136 ? -0.41 -22.812 -16.125 1 98.69 136 VAL B N 1
ATOM 2879 C CA . VAL B 1 136 ? -1.657 -22.141 -15.758 1 98.69 136 VAL B CA 1
ATOM 2880 C C . VAL B 1 136 ? -2.822 -22.781 -16.516 1 98.69 136 VAL B C 1
ATOM 2882 O O . VAL B 1 136 ? -3.855 -23.094 -15.93 1 98.69 136 VAL B O 1
ATOM 2885 N N . ARG B 1 137 ? -2.646 -22.984 -17.766 1 98.25 137 ARG B N 1
ATOM 2886 C CA . ARG B 1 137 ? -3.689 -23.562 -18.594 1 98.25 137 ARG B CA 1
ATOM 2887 C C . ARG B 1 137 ? -4.059 -24.969 -18.094 1 98.25 137 ARG B C 1
ATOM 2889 O O . ARG B 1 137 ? -5.238 -25.297 -18 1 98.25 137 ARG B O 1
ATOM 2896 N N . ARG B 1 138 ? -3.047 -25.719 -17.828 1 98.62 138 ARG B N 1
ATOM 2897 C CA . ARG B 1 138 ? -3.271 -27.078 -17.344 1 98.62 138 ARG B CA 1
ATOM 2898 C C . ARG B 1 138 ? -4.051 -27.062 -16.031 1 98.62 138 ARG B C 1
ATOM 2900 O O . ARG B 1 138 ? -5.004 -27.828 -15.867 1 98.62 138 ARG B O 1
ATOM 2907 N N . TYR B 1 139 ? -3.676 -26.266 -15.141 1 98.75 139 TYR B N 1
ATOM 2908 C CA . TYR B 1 139 ? -4.363 -26.219 -13.852 1 98.75 139 TYR B CA 1
ATOM 2909 C C . TYR B 1 139 ? -5.805 -25.766 -14.023 1 98.75 139 TYR B C 1
ATOM 2911 O O . TYR B 1 139 ? -6.715 -26.312 -13.398 1 98.75 139 TYR B O 1
ATOM 2919 N N . LEU B 1 140 ? -5.996 -24.688 -14.805 1 98.56 140 LEU B N 1
ATOM 2920 C CA . LEU B 1 140 ? -7.328 -24.125 -14.977 1 98.56 140 LEU B CA 1
ATOM 2921 C C . LEU B 1 140 ? -8.305 -25.172 -15.5 1 98.56 140 LEU B C 1
ATOM 2923 O O . LEU B 1 140 ? -9.492 -25.141 -15.18 1 98.56 140 LEU B O 1
ATOM 2927 N N . LYS B 1 141 ? -7.809 -26.156 -16.203 1 97.94 141 LYS B N 1
ATOM 2928 C CA . LYS B 1 141 ? -8.648 -27.234 -16.719 1 97.94 141 LYS B CA 1
ATOM 2929 C C . LYS B 1 141 ? -9.148 -28.141 -15.594 1 97.94 141 LYS B C 1
ATOM 2931 O O . LYS B 1 141 ? -10.18 -28.797 -15.727 1 97.94 141 LYS B O 1
ATOM 2936 N N . GLN B 1 142 ? -8.438 -28.172 -14.547 1 97.94 142 GLN B N 1
ATOM 2937 C CA . GLN B 1 142 ? -8.805 -29.078 -13.469 1 97.94 142 GLN B CA 1
ATOM 2938 C C . GLN B 1 142 ? -9.156 -28.312 -12.195 1 97.94 142 GLN B C 1
ATOM 2940 O O . GLN B 1 142 ? -9.375 -28.906 -11.141 1 97.94 142 GLN B O 1
ATOM 2945 N N . CYS B 1 143 ? -9.18 -27.031 -12.25 1 98.06 143 CYS B N 1
ATOM 2946 C CA . CYS B 1 143 ? -9.5 -26.203 -11.102 1 98.06 143 CYS B CA 1
ATOM 2947 C C . CYS B 1 143 ? -10.938 -26.422 -10.656 1 98.06 143 CYS B C 1
ATOM 2949 O O . CYS B 1 143 ? -11.867 -26.297 -11.453 1 98.06 143 CYS B O 1
ATOM 2951 N N . PRO B 1 144 ? -11.125 -26.719 -9.367 1 98.12 144 PRO B N 1
ATOM 2952 C CA . PRO B 1 144 ? -12.5 -26.875 -8.891 1 98.12 144 PRO B CA 1
ATOM 2953 C C . PRO B 1 144 ? -13.336 -25.609 -9.102 1 98.12 144 PRO B C 1
ATOM 2955 O O . PRO B 1 144 ? -12.852 -24.5 -8.875 1 98.12 144 PRO B O 1
ATOM 2958 N N . ALA B 1 145 ? -14.531 -25.812 -9.461 1 97.25 145 ALA B N 1
ATOM 2959 C CA . ALA B 1 145 ? -15.438 -24.703 -9.75 1 97.25 145 ALA B CA 1
ATOM 2960 C C . ALA B 1 145 ? -15.617 -23.797 -8.523 1 97.25 145 ALA B C 1
ATOM 2962 O O . ALA B 1 145 ? -15.727 -22.578 -8.656 1 97.25 145 ALA B O 1
ATOM 2963 N N . GLU B 1 146 ? -15.641 -24.422 -7.367 1 97.19 146 GLU B N 1
ATOM 2964 C CA . GLU B 1 146 ? -15.859 -23.672 -6.133 1 97.19 146 GLU B CA 1
ATOM 2965 C C . GLU B 1 146 ? -14.742 -22.656 -5.891 1 97.19 146 GLU B C 1
ATOM 2967 O O . GLU B 1 146 ? -14.984 -21.562 -5.383 1 97.19 146 GLU B O 1
ATOM 2972 N N . LEU B 1 147 ? -13.547 -23.062 -6.238 1 97.81 147 LEU B N 1
ATOM 2973 C CA . LEU B 1 147 ? -12.406 -22.172 -6.055 1 97.81 147 LEU B CA 1
ATOM 2974 C C . LEU B 1 147 ? -12.453 -21.016 -7.043 1 97.81 147 LEU B C 1
ATOM 2976 O O . LEU B 1 147 ? -12.211 -19.859 -6.668 1 97.81 147 LEU B O 1
ATOM 2980 N N . LEU B 1 148 ? -12.766 -21.328 -8.219 1 97 148 LEU B N 1
ATOM 2981 C CA . LEU B 1 148 ? -12.891 -20.281 -9.234 1 97 148 LEU B CA 1
ATOM 2982 C C . LEU B 1 148 ? -14.031 -19.328 -8.891 1 97 148 LEU B C 1
ATOM 2984 O O . LEU B 1 148 ? -13.922 -18.125 -9.109 1 97 148 LEU B O 1
ATOM 2988 N N . GLU B 1 149 ? -15.094 -19.828 -8.367 1 96.31 149 GLU B N 1
ATOM 2989 C CA . GLU B 1 149 ? -16.234 -19.016 -7.98 1 96.31 149 GLU B CA 1
ATOM 2990 C C . GLU B 1 149 ? -15.867 -18.047 -6.871 1 96.31 149 GLU B C 1
ATOM 2992 O O . GLU B 1 149 ? -16.312 -16.891 -6.875 1 96.31 149 GLU B O 1
ATOM 2997 N N . ALA B 1 150 ? -15.094 -18.531 -5.957 1 96.56 150 ALA B N 1
ATOM 2998 C CA . ALA B 1 150 ? -14.641 -17.672 -4.871 1 96.56 150 ALA B CA 1
ATOM 2999 C C . ALA B 1 150 ? -13.852 -16.484 -5.41 1 96.56 150 ALA B C 1
ATOM 3001 O O . ALA B 1 150 ? -13.938 -15.375 -4.871 1 96.56 150 ALA B O 1
ATOM 3002 N N . LEU B 1 151 ? -13.156 -16.672 -6.477 1 97.12 151 LEU B N 1
ATOM 3003 C CA . LEU B 1 151 ? -12.312 -15.625 -7.047 1 97.12 151 LEU B CA 1
ATOM 3004 C C . LEU B 1 151 ? -13.094 -14.789 -8.055 1 97.12 151 LEU B C 1
ATOM 3006 O O . LEU B 1 151 ? -12.586 -13.781 -8.555 1 97.12 151 LEU B O 1
ATOM 3010 N N . ALA B 1 152 ? -14.297 -15.188 -8.312 1 95.88 152 ALA B N 1
ATOM 3011 C CA . ALA B 1 152 ? -15.102 -14.5 -9.32 1 95.88 152 ALA B CA 1
ATOM 3012 C C . ALA B 1 152 ? -16.047 -13.492 -8.68 1 95.88 152 ALA B C 1
ATOM 3014 O O . ALA B 1 152 ? -16.641 -12.656 -9.367 1 95.88 152 ALA B O 1
ATOM 3015 N N . ARG B 1 153 ? -16.125 -13.539 -7.406 1 92.5 153 ARG B N 1
ATOM 3016 C CA . ARG B 1 153 ? -17.078 -12.68 -6.715 1 92.5 153 ARG B CA 1
ATOM 3017 C C . ARG B 1 153 ? -16.688 -11.211 -6.828 1 92.5 153 ARG B C 1
ATOM 3019 O O . ARG B 1 153 ? -15.508 -10.875 -6.777 1 92.5 153 ARG B O 1
ATOM 3026 N N . SER B 1 154 ? -17.703 -10.375 -7.047 1 94.69 154 SER B N 1
ATOM 3027 C CA . SER B 1 154 ? -17.547 -8.922 -6.953 1 94.69 154 SER B CA 1
ATOM 3028 C C . SER B 1 154 ? -18.188 -8.383 -5.68 1 94.69 154 SER B C 1
ATOM 3030 O O . SER B 1 154 ? -19.359 -8.031 -5.672 1 94.69 154 SER B O 1
ATOM 3032 N N . GLU B 1 155 ? -17.438 -8.391 -4.695 1 95.38 155 GLU B N 1
ATOM 3033 C CA . GLU B 1 155 ? -17.906 -8.016 -3.365 1 95.38 155 GLU B CA 1
ATOM 3034 C C . GLU B 1 155 ? -16.766 -7.492 -2.498 1 95.38 155 GLU B C 1
ATOM 3036 O O . GLU B 1 155 ? -15.617 -7.492 -2.918 1 95.38 155 GLU B O 1
ATOM 3041 N N . GLU B 1 156 ? -17.188 -7.016 -1.391 1 94.69 156 GLU B N 1
ATOM 3042 C CA . GLU B 1 156 ? -16.188 -6.668 -0.391 1 94.69 156 GLU B CA 1
ATOM 3043 C C . GLU B 1 156 ? -15.695 -7.906 0.35 1 94.69 156 GLU B C 1
ATOM 3045 O O . GLU B 1 156 ? -16.5 -8.734 0.79 1 94.69 156 GLU B O 1
ATOM 3050 N N . VAL B 1 157 ? -14.414 -7.984 0.416 1 96.5 157 VAL B N 1
ATOM 3051 C CA . VAL B 1 157 ? -13.812 -9.148 1.062 1 96.5 157 VAL B CA 1
ATOM 3052 C C . VAL B 1 157 ? -12.922 -8.703 2.215 1 96.5 157 VAL B C 1
ATOM 3054 O O . VAL B 1 157 ? -12.508 -7.539 2.271 1 96.5 157 VAL B O 1
ATOM 3057 N N . ARG B 1 158 ? -12.734 -9.648 3.111 1 96.38 158 ARG B N 1
ATOM 3058 C CA . ARG B 1 158 ? -11.734 -9.414 4.156 1 96.38 158 ARG B CA 1
ATOM 3059 C C . ARG B 1 158 ? -10.406 -10.062 3.797 1 96.38 158 ARG B C 1
ATOM 3061 O O . ARG B 1 158 ? -10.375 -11.164 3.242 1 96.38 158 ARG B O 1
ATOM 3068 N N . VAL B 1 159 ? -9.383 -9.367 4.141 1 96.94 159 VAL B N 1
ATOM 3069 C CA . VAL B 1 159 ? -8.039 -9.844 3.812 1 96.94 159 VAL B CA 1
ATOM 3070 C C . VAL B 1 159 ? -7.023 -9.227 4.77 1 96.94 159 VAL B C 1
ATOM 3072 O O . VAL B 1 159 ? -7.184 -8.078 5.199 1 96.94 159 VAL B O 1
ATOM 3075 N N . LEU B 1 160 ? -6.012 -9.984 5.113 1 96.31 160 LEU B N 1
ATOM 3076 C CA . LEU B 1 160 ? -4.953 -9.484 5.984 1 96.31 160 LEU B CA 1
ATOM 3077 C C . LEU B 1 160 ? -4.191 -8.344 5.312 1 96.31 160 LEU B C 1
ATOM 3079 O O . LEU B 1 160 ? -3.916 -8.398 4.113 1 96.31 160 LEU B O 1
ATOM 3083 N N . GLN B 1 161 ? -3.877 -7.32 6.113 1 94.75 161 GLN B N 1
ATOM 3084 C CA . GLN B 1 161 ? -3.074 -6.168 5.723 1 94.75 161 GLN B CA 1
ATOM 3085 C C . GLN B 1 161 ? -2.068 -5.805 6.809 1 94.75 161 GLN B C 1
ATOM 3087 O O . GLN B 1 161 ? -2.193 -6.254 7.953 1 94.75 161 GLN B O 1
ATOM 3092 N N . TRP B 1 162 ? -1.07 -5.082 6.445 1 92.06 162 TRP B N 1
ATOM 3093 C CA . TRP B 1 162 ? -0.056 -4.648 7.402 1 92.06 162 TRP B CA 1
ATOM 3094 C C . TRP B 1 162 ? -0.422 -3.295 8.008 1 92.06 162 TRP B C 1
ATOM 3096 O O . TRP B 1 162 ? -0.825 -2.377 7.285 1 92.06 162 TRP B O 1
ATOM 3106 N N . LEU B 1 163 ? -0.3 -3.199 9.227 1 90.88 163 LEU B N 1
ATOM 3107 C CA . LEU B 1 163 ? -0.365 -1.901 9.891 1 90.88 163 LEU B CA 1
ATOM 3108 C C . LEU B 1 163 ? 0.917 -1.108 9.656 1 90.88 163 LEU B C 1
ATOM 3110 O O . LEU B 1 163 ? 0.873 0.111 9.477 1 90.88 163 LEU B O 1
ATOM 3114 N N . GLU B 1 164 ? 1.944 -1.854 9.719 1 85.94 164 GLU B N 1
ATOM 3115 C CA . GLU B 1 164 ? 3.289 -1.403 9.375 1 85.94 164 GLU B CA 1
ATOM 3116 C C . GLU B 1 164 ? 4.031 -2.453 8.547 1 85.94 164 GLU B C 1
ATOM 3118 O O . GLU B 1 164 ? 4.008 -3.641 8.883 1 85.94 164 GLU B O 1
ATOM 3123 N N . ARG B 1 165 ? 4.559 -1.998 7.473 1 77.56 165 ARG B N 1
ATOM 3124 C CA . ARG B 1 165 ? 5.23 -2.959 6.605 1 77.56 165 ARG B CA 1
ATOM 3125 C C . ARG B 1 165 ? 6.559 -3.406 7.211 1 77.56 165 ARG B C 1
ATOM 3127 O O . ARG B 1 165 ? 7.293 -2.596 7.777 1 77.56 165 ARG B O 1
ATOM 3134 N N . PRO B 1 166 ? 6.801 -4.723 7.004 1 72.12 166 PRO B N 1
ATOM 3135 C CA . PRO B 1 166 ? 8.094 -5.195 7.508 1 72.12 166 PRO B CA 1
ATOM 3136 C C . PRO B 1 166 ? 9.273 -4.574 6.77 1 72.12 166 PRO B C 1
ATOM 3138 O O . PRO B 1 166 ? 9.203 -4.348 5.559 1 72.12 166 PRO B O 1
ATOM 3141 N N . GLY B 1 167 ? 10.242 -4.23 7.465 1 70.5 167 GLY B N 1
ATOM 3142 C CA . GLY B 1 167 ? 11.469 -3.723 6.863 1 70.5 167 GLY B CA 1
ATOM 3143 C C . GLY B 1 167 ? 12.352 -4.816 6.301 1 70.5 167 GLY B C 1
ATOM 3144 O O . GLY B 1 167 ? 12.039 -6 6.426 1 70.5 167 GLY B O 1
ATOM 3145 N N . PRO B 1 168 ? 13.305 -4.406 5.578 1 75.56 168 PRO B N 1
ATOM 3146 C CA . PRO B 1 168 ? 14.281 -5.371 5.078 1 75.56 168 PRO B CA 1
ATOM 3147 C C . PRO B 1 168 ? 15.109 -6.008 6.191 1 75.56 168 PRO B C 1
ATOM 3149 O O . PRO B 1 168 ? 14.875 -5.727 7.371 1 75.56 168 PRO B O 1
ATOM 3152 N N . ALA B 1 169 ? 15.867 -6.992 5.781 1 81.56 169 ALA B N 1
ATOM 3153 C CA . ALA B 1 169 ? 16.828 -7.543 6.734 1 81.56 169 ALA B CA 1
ATOM 3154 C C . ALA B 1 169 ? 17.641 -6.438 7.387 1 81.56 169 ALA B C 1
ATOM 3156 O O . ALA B 1 169 ? 17.938 -5.418 6.754 1 81.56 169 ALA B O 1
ATOM 3157 N N . TYR B 1 170 ? 17.953 -6.605 8.633 1 79.44 170 TYR B N 1
ATOM 3158 C CA . TYR B 1 170 ? 18.656 -5.594 9.406 1 79.44 170 TYR B CA 1
ATOM 3159 C C . TYR B 1 170 ? 19.703 -6.23 10.32 1 79.44 170 TYR B C 1
ATOM 3161 O O . TYR B 1 170 ? 19.641 -7.426 10.602 1 79.44 170 TYR B O 1
ATOM 3169 N N . VAL B 1 171 ? 20.641 -5.434 10.602 1 81.31 171 VAL B N 1
ATOM 3170 C CA . VAL B 1 171 ? 21.609 -5.859 11.609 1 81.31 171 VAL B CA 1
ATOM 3171 C C . VAL B 1 171 ? 21.188 -5.34 12.977 1 81.31 171 VAL B C 1
ATOM 3173 O O . VAL B 1 171 ? 21.062 -4.133 13.188 1 81.31 171 VAL B O 1
ATOM 3176 N N . PRO B 1 172 ? 20.969 -6.336 13.844 1 75.62 172 PRO B N 1
ATOM 3177 C CA . PRO B 1 172 ? 20.578 -5.883 15.18 1 75.62 172 PRO B CA 1
ATOM 3178 C C . PRO B 1 172 ? 21.531 -4.832 15.742 1 75.62 172 PRO B C 1
ATOM 3180 O O . PRO B 1 172 ? 22.75 -4.934 15.562 1 75.62 172 PRO B O 1
ATOM 3183 N N . GLY B 1 173 ? 20.953 -3.836 16.422 1 72 173 GLY B N 1
ATOM 3184 C CA . GLY B 1 173 ? 21.766 -2.811 17.062 1 72 173 GLY B CA 1
ATOM 3185 C C . GLY B 1 173 ? 22.062 -1.627 16.156 1 72 173 GLY B C 1
ATOM 3186 O O . GLY B 1 173 ? 22.5 -0.573 16.609 1 72 173 GLY B O 1
ATOM 3187 N N . THR B 1 174 ? 22.078 -1.798 14.859 1 64.56 174 THR B N 1
ATOM 3188 C CA . THR B 1 174 ? 22.422 -0.714 13.945 1 64.56 174 THR B CA 1
ATOM 3189 C C . THR B 1 174 ? 21.156 0.018 13.492 1 64.56 174 THR B C 1
ATOM 3191 O O . THR B 1 174 ? 21.234 1.122 12.945 1 64.56 174 THR B O 1
ATOM 3194 N N . PHE B 1 175 ? 20.188 -0.73 13.586 1 60.91 175 PHE B N 1
ATOM 3195 C CA . PHE B 1 175 ? 18.969 -0.151 13.031 1 60.91 175 PHE B CA 1
ATOM 3196 C C . PHE B 1 175 ? 18.172 0.572 14.109 1 60.91 175 PHE B C 1
ATOM 3198 O O . PHE B 1 175 ? 17.859 -0.009 15.148 1 60.91 175 PHE B O 1
ATOM 3205 N N . ARG B 1 176 ? 18.156 1.875 14.055 1 55.22 176 ARG B N 1
ATOM 3206 C CA . ARG B 1 176 ? 17.422 2.719 14.992 1 55.22 176 ARG B CA 1
ATOM 3207 C C . ARG B 1 176 ? 15.914 2.557 14.82 1 55.22 176 ARG B C 1
ATOM 3209 O O . ARG B 1 176 ? 15.133 3.004 15.664 1 55.22 176 ARG B O 1
ATOM 3216 N N . GLY B 1 177 ? 15.484 2.07 13.758 1 55.81 177 GLY B N 1
ATOM 3217 C CA . GLY B 1 177 ? 14.047 2.107 13.562 1 55.81 177 GLY B CA 1
ATOM 3218 C C . GLY B 1 177 ? 13.352 0.834 14.008 1 55.81 177 GLY B C 1
ATOM 3219 O O . GLY B 1 177 ? 13.984 -0.067 14.562 1 55.81 177 GLY B O 1
ATOM 3220 N N . ARG B 1 178 ? 12.023 0.925 14.32 1 54.75 178 ARG B N 1
ATOM 3221 C CA . ARG B 1 178 ? 11.266 -0.256 14.719 1 54.75 178 ARG B CA 1
ATOM 3222 C C . ARG B 1 178 ? 11.539 -1.426 13.781 1 54.75 178 ARG B C 1
ATOM 3224 O O . ARG B 1 178 ? 11.148 -1.399 12.617 1 54.75 178 ARG B O 1
ATOM 3231 N N . THR B 1 179 ? 12.633 -2.107 13.844 1 54.59 179 THR B N 1
ATOM 3232 C CA . THR B 1 179 ? 13.32 -3.047 12.961 1 54.59 179 THR B CA 1
ATOM 3233 C C . THR B 1 179 ? 12.461 -4.285 12.727 1 54.59 179 THR B C 1
ATOM 3235 O O . THR B 1 179 ? 12.516 -4.891 11.656 1 54.59 179 THR B O 1
ATOM 3238 N N . VAL B 1 180 ? 11.664 -4.734 13.75 1 59.19 180 VAL B N 1
ATOM 3239 C CA . VAL B 1 180 ? 11.203 -6.098 13.508 1 59.19 180 VAL B CA 1
ATOM 3240 C C . VAL B 1 180 ? 9.672 -6.121 13.438 1 59.19 180 VAL B C 1
ATOM 3242 O O . VAL B 1 180 ? 9 -5.551 14.297 1 59.19 180 VAL B O 1
ATOM 3245 N N . TYR B 1 181 ? 9.164 -6.324 12.266 1 68.62 181 TYR B N 1
ATOM 3246 C CA . TYR B 1 181 ? 7.73 -6.52 12.117 1 68.62 181 TYR B CA 1
ATOM 3247 C C . TYR B 1 181 ? 7.359 -7.988 12.273 1 68.62 181 TYR B C 1
ATOM 3249 O O . TYR B 1 181 ? 8.109 -8.875 11.844 1 68.62 181 TYR B O 1
ATOM 3257 N N . THR B 1 182 ? 6.363 -8.125 13.133 1 80.06 182 THR B N 1
ATOM 3258 C CA . THR B 1 182 ? 5.824 -9.453 13.406 1 80.06 182 THR B CA 1
ATOM 3259 C C . THR B 1 182 ? 4.344 -9.523 13.039 1 80.06 182 THR B C 1
ATOM 3261 O O . THR B 1 182 ? 3.803 -8.594 12.445 1 80.06 182 THR B O 1
ATOM 3264 N N . GLU B 1 183 ? 3.816 -10.641 13.281 1 88.62 183 GLU B N 1
ATOM 3265 C CA . GLU B 1 183 ? 2.406 -10.883 12.992 1 88.62 183 GLU B CA 1
ATOM 3266 C C . GLU B 1 183 ? 1.513 -9.945 13.805 1 88.62 183 GLU B C 1
ATOM 3268 O O . GLU B 1 183 ? 0.333 -9.773 13.484 1 88.62 183 GLU B O 1
ATOM 3273 N N . GLU B 1 184 ? 2.129 -9.242 14.75 1 86.94 184 GLU B N 1
ATOM 3274 C CA . GLU B 1 184 ? 1.36 -8.305 15.562 1 86.94 184 GLU B CA 1
ATOM 3275 C C . GLU B 1 184 ? 0.943 -7.086 14.75 1 86.94 184 GLU B C 1
ATOM 3277 O O . GLU B 1 184 ? 0.035 -6.352 15.148 1 86.94 184 GLU B O 1
ATOM 3282 N N . GLN B 1 185 ? 1.566 -6.922 13.664 1 88.94 185 GLN B N 1
ATOM 3283 C CA . GLN B 1 185 ? 1.269 -5.762 12.828 1 88.94 185 GLN B CA 1
ATOM 3284 C C . GLN B 1 185 ? 0.262 -6.113 11.734 1 88.94 185 GLN B C 1
ATOM 3286 O O . GLN B 1 185 ? 0.006 -5.305 10.844 1 88.94 185 GLN B O 1
ATOM 3291 N N . LEU B 1 186 ? -0.222 -7.266 11.82 1 92.69 186 LEU B N 1
ATOM 3292 C CA . LEU B 1 186 ? -1.229 -7.68 10.844 1 92.69 186 LEU B CA 1
ATOM 3293 C C . LEU B 1 186 ? -2.635 -7.402 11.375 1 92.69 186 LEU B C 1
ATOM 3295 O O . LEU B 1 186 ? -2.885 -7.516 12.578 1 92.69 186 LEU B O 1
ATOM 3299 N N . TYR B 1 187 ? -3.543 -7.059 10.508 1 92.94 187 TYR B N 1
ATOM 3300 C CA . TYR B 1 187 ? -4.965 -6.93 10.805 1 92.94 187 TYR B CA 1
ATOM 3301 C C . TYR B 1 187 ? -5.809 -7.309 9.594 1 92.94 187 TYR B C 1
ATOM 3303 O O . TYR B 1 187 ? -5.32 -7.305 8.461 1 92.94 187 TYR B O 1
ATOM 3311 N N . TYR B 1 188 ? -7.035 -7.672 9.836 1 94.62 188 TYR B N 1
ATOM 3312 C CA . TYR B 1 188 ? -7.953 -7.91 8.727 1 94.62 188 TYR B CA 1
ATOM 3313 C C . TYR B 1 188 ? -8.555 -6.602 8.234 1 94.62 188 TYR B C 1
ATOM 3315 O O . TYR B 1 188 ? -9.289 -5.934 8.961 1 94.62 188 TYR B O 1
ATOM 3323 N N . GLY B 1 189 ? -8.211 -6.262 7.035 1 94.25 189 GLY B N 1
ATOM 3324 C CA . GLY B 1 189 ? -8.812 -5.125 6.355 1 94.25 189 GLY B CA 1
ATOM 3325 C C . GLY B 1 189 ? -9.883 -5.527 5.355 1 94.25 189 GLY B C 1
ATOM 3326 O O . GLY B 1 189 ? -10.211 -6.707 5.23 1 94.25 189 GLY B O 1
ATOM 3327 N N . ILE B 1 190 ? -10.453 -4.477 4.727 1 93.81 190 ILE B N 1
ATOM 3328 C CA . ILE B 1 190 ? -11.5 -4.68 3.734 1 93.81 190 ILE B CA 1
ATOM 3329 C C . ILE B 1 190 ? -11.023 -4.188 2.371 1 93.81 190 ILE B C 1
ATOM 3331 O O . ILE B 1 190 ? -10.383 -3.135 2.271 1 93.81 190 ILE B O 1
ATOM 3335 N N . THR B 1 191 ? -11.281 -4.996 1.343 1 93.81 191 THR B N 1
ATOM 3336 C CA . THR B 1 191 ? -11.023 -4.602 -0.039 1 93.81 191 THR B CA 1
ATOM 3337 C C . THR B 1 191 ? -12.203 -4.988 -0.936 1 93.81 191 THR B C 1
ATOM 3339 O O . THR B 1 191 ? -12.812 -6.039 -0.741 1 93.81 191 THR B O 1
ATOM 3342 N N . ARG B 1 192 ? -12.484 -4.109 -1.853 1 93.62 192 ARG B N 1
ATOM 3343 C CA . ARG B 1 192 ? -13.531 -4.434 -2.818 1 93.62 192 ARG B CA 1
ATOM 3344 C C . ARG B 1 192 ? -12.961 -5.172 -4.02 1 93.62 192 ARG B C 1
ATOM 3346 O O . ARG B 1 192 ? -12.062 -4.664 -4.699 1 93.62 192 ARG B O 1
ATOM 3353 N N . MET B 1 193 ? -13.461 -6.309 -4.172 1 94.75 193 MET B N 1
ATOM 3354 C CA . MET B 1 193 ? -13.125 -7.07 -5.371 1 94.75 193 MET B CA 1
ATOM 3355 C C . MET B 1 193 ? -14.117 -6.781 -6.492 1 94.75 193 MET B C 1
ATOM 3357 O O . MET B 1 193 ? -15.328 -6.805 -6.273 1 94.75 193 MET B O 1
ATOM 3361 N N . VAL B 1 194 ? -13.578 -6.418 -7.625 1 95.38 194 VAL B N 1
ATOM 3362 C CA . VAL B 1 194 ? -14.352 -6.195 -8.844 1 95.38 194 VAL B CA 1
ATOM 3363 C C . VAL B 1 194 ? -13.883 -7.152 -9.938 1 95.38 194 VAL B C 1
ATOM 3365 O O . VAL B 1 194 ? -12.734 -7.078 -10.383 1 95.38 194 VAL B O 1
ATOM 3368 N N . THR B 1 195 ? -14.789 -8.039 -10.297 1 93.88 195 THR B N 1
ATOM 3369 C CA . THR B 1 195 ? -14.398 -9.062 -11.258 1 93.88 195 THR B CA 1
ATOM 3370 C C . THR B 1 195 ? -14.977 -8.758 -12.641 1 93.88 195 THR B C 1
ATOM 3372 O O . THR B 1 195 ? -16.172 -8.5 -12.773 1 93.88 195 THR B O 1
ATOM 3375 N N . HIS B 1 196 ? -14.07 -8.609 -13.547 1 85.31 196 HIS B N 1
ATOM 3376 C CA . HIS B 1 196 ? -14.461 -8.328 -14.922 1 85.31 196 HIS B CA 1
ATOM 3377 C C . HIS B 1 196 ? -14.719 -9.609 -15.703 1 85.31 196 HIS B C 1
ATOM 3379 O O . HIS B 1 196 ? -14.078 -10.633 -15.445 1 85.31 196 HIS B O 1
ATOM 3385 N N . LYS B 1 197 ? -15.938 -9.664 -16.297 1 68.88 197 LYS B N 1
ATOM 3386 C CA . LYS B 1 197 ? -16.234 -10.82 -17.141 1 68.88 197 LYS B CA 1
ATOM 3387 C C . LYS B 1 197 ? -15.422 -10.781 -18.438 1 68.88 197 LYS B C 1
ATOM 3389 O O . LYS B 1 197 ? -15.094 -9.703 -18.938 1 68.88 197 LYS B O 1
ATOM 3394 N N . ARG B 1 198 ? -14.727 -11.805 -18.781 1 56.22 198 ARG B N 1
ATOM 3395 C CA . ARG B 1 198 ? -14.102 -11.859 -20.094 1 56.22 198 ARG B CA 1
ATOM 3396 C C . ARG B 1 198 ? -15.039 -11.328 -21.172 1 56.22 198 ARG B C 1
ATOM 3398 O O . ARG B 1 198 ? -16.219 -11.672 -21.203 1 56.22 198 ARG B O 1
ATOM 3405 N N . PRO B 1 199 ? -14.68 -10.219 -21.797 1 45.16 199 PRO B N 1
ATOM 3406 C CA . PRO B 1 199 ? -15.562 -10.023 -22.953 1 45.16 199 PRO B CA 1
ATOM 3407 C C . PRO B 1 199 ? -15.781 -11.305 -23.75 1 45.16 199 PRO B C 1
ATOM 3409 O O . PRO B 1 199 ? -14.875 -12.133 -23.859 1 45.16 199 PRO B O 1
ATOM 3412 N N . ALA B 1 200 ? -17.031 -11.797 -23.734 1 38.03 200 ALA B N 1
ATOM 3413 C CA . ALA B 1 200 ? -17.234 -12.852 -24.719 1 38.03 200 ALA B CA 1
ATOM 3414 C C . ALA B 1 200 ? -16.406 -12.594 -25.984 1 38.03 200 ALA B C 1
ATOM 3416 O O . ALA B 1 200 ? -16.375 -11.469 -26.484 1 38.03 200 ALA B O 1
ATOM 3417 N N . VAL B 1 201 ? -15.438 -13.188 -26.125 1 33 201 VAL B N 1
ATOM 3418 C CA . VAL B 1 201 ? -14.859 -13.094 -27.453 1 33 201 VAL B CA 1
ATOM 3419 C C . VAL B 1 201 ? -15.961 -13.055 -28.5 1 33 201 VAL B C 1
ATOM 3421 O O . VAL B 1 201 ? -16.766 -13.984 -28.609 1 33 201 VAL B O 1
ATOM 3424 N N . LYS B 1 202 ? -16.547 -11.922 -28.797 1 35.84 202 LYS B N 1
ATOM 3425 C CA . LYS B 1 202 ? -17.312 -11.977 -30.031 1 35.84 202 LYS B CA 1
ATOM 3426 C C . LYS B 1 202 ? -16.609 -12.828 -31.078 1 35.84 202 LYS B C 1
ATOM 3428 O O . LYS B 1 202 ? -15.523 -12.469 -31.547 1 35.84 202 LYS B O 1
ATOM 3433 N N . LEU B 1 203 ? -16.844 -14.102 -30.906 1 31.52 203 LEU B N 1
ATOM 3434 C CA . LEU B 1 203 ? -16.453 -14.906 -32.062 1 31.52 203 LEU B CA 1
ATOM 3435 C C . LEU B 1 203 ? -16.656 -14.141 -33.344 1 31.52 203 LEU B C 1
ATOM 3437 O O . LEU B 1 203 ? -17.734 -13.578 -33.594 1 31.52 203 LEU B O 1
ATOM 3441 N N . ALA B 1 204 ? -15.68 -13.641 -33.906 1 32.03 204 ALA B N 1
ATOM 3442 C CA . ALA B 1 204 ? -15.766 -13.031 -35.219 1 32.03 204 ALA B CA 1
ATOM 3443 C C . ALA B 1 204 ? -16.812 -13.727 -36.094 1 32.03 204 ALA B C 1
ATOM 3445 O O . ALA B 1 204 ? -16.891 -14.953 -36.125 1 32.03 204 ALA B O 1
ATOM 3446 N N . LYS B 1 205 ? -17.875 -12.992 -36.312 1 40.94 205 LYS B N 1
ATOM 3447 C CA . LYS B 1 205 ? -18.828 -13.5 -37.281 1 40.94 205 LYS B CA 1
ATOM 3448 C C . LYS B 1 205 ? -18.125 -14.188 -38.438 1 40.94 205 LYS B C 1
ATOM 3450 O O . LYS B 1 205 ? -17.125 -13.672 -38.969 1 40.94 205 LYS B O 1
ATOM 3455 N N . PRO B 1 206 ? -18.266 -15.469 -38.469 1 32.69 206 PRO B N 1
ATOM 3456 C CA . PRO B 1 206 ? -17.609 -16.125 -39.594 1 32.69 206 PRO B CA 1
ATOM 3457 C C . PRO B 1 206 ? -17.625 -15.273 -40.875 1 32.69 206 PRO B C 1
ATOM 3459 O O . PRO B 1 206 ? -18.625 -14.625 -41.188 1 32.69 206 PRO B O 1
ATOM 3462 N N . ARG B 1 207 ? -16.5 -14.656 -41.125 1 38 207 ARG B N 1
ATOM 3463 C CA . ARG B 1 207 ? -16.422 -13.961 -42.406 1 38 207 ARG B CA 1
ATOM 3464 C C . ARG B 1 207 ? -17.203 -14.711 -43.469 1 38 207 ARG B C 1
ATOM 3466 O O . ARG B 1 207 ? -17.031 -15.914 -43.656 1 38 207 ARG B O 1
ATOM 3473 N N . ARG B 1 208 ? -18.391 -14.172 -43.75 1 38.88 208 ARG B N 1
ATOM 3474 C CA . ARG B 1 208 ? -19.172 -14.703 -44.875 1 38.88 208 ARG B CA 1
ATOM 3475 C C . ARG B 1 208 ? -18.281 -15.086 -46.031 1 38.88 208 ARG B C 1
ATOM 3477 O O . ARG B 1 208 ? -17.453 -14.289 -46.5 1 38.88 208 ARG B O 1
ATOM 3484 N N . LYS B 1 209 ? -18.078 -16.328 -46.25 1 36.97 209 LYS B N 1
ATOM 3485 C CA . LYS B 1 209 ? -17.422 -16.906 -47.438 1 36.97 209 LYS B CA 1
ATOM 3486 C C . LYS B 1 209 ? -17.656 -16.047 -48.656 1 36.97 209 LYS B C 1
ATOM 3488 O O . LYS B 1 209 ? -18.797 -15.773 -49.031 1 36.97 209 LYS B O 1
ATOM 3493 N N . GLU B 1 210 ? -16.766 -15.102 -48.844 1 35.91 210 GLU B N 1
ATOM 3494 C CA . GLU B 1 210 ? -16.828 -14.391 -50.125 1 35.91 210 GLU B CA 1
ATOM 3495 C C . GLU B 1 210 ? -17.188 -15.344 -51.281 1 35.91 210 GLU B C 1
ATOM 3497 O O . GLU B 1 210 ? -16.625 -16.438 -51.375 1 35.91 210 GLU B O 1
ATOM 3502 N N . ARG B 1 211 ? -18.312 -15.18 -51.875 1 37.22 211 ARG B N 1
ATOM 3503 C CA . ARG B 1 211 ? -18.859 -15.883 -53.031 1 37.22 211 ARG B CA 1
ATOM 3504 C C . ARG B 1 211 ? -17.797 -16.078 -54.125 1 37.22 211 ARG B C 1
ATOM 3506 O O . ARG B 1 211 ? -17.25 -15.094 -54.625 1 37.22 211 ARG B O 1
ATOM 3513 N N . ALA B 1 212 ? -16.969 -17.188 -54.031 1 41.28 212 ALA B N 1
ATOM 3514 C CA . ALA B 1 212 ? -16.109 -17.547 -55.156 1 41.28 212 ALA B CA 1
ATOM 3515 C C . ALA B 1 212 ? -16.781 -17.234 -56.5 1 41.28 212 ALA B C 1
ATOM 3517 O O . ALA B 1 212 ? -17.906 -17.672 -56.75 1 41.28 212 ALA B O 1
ATOM 3518 N N . GLU B 1 213 ? -16.531 -16.125 -57.031 1 34.91 213 GLU B N 1
ATOM 3519 C CA . GLU B 1 213 ? -16.984 -15.758 -58.375 1 34.91 213 GLU B CA 1
ATOM 3520 C C . GLU B 1 213 ? -16.844 -16.922 -59.344 1 34.91 213 GLU B C 1
ATOM 3522 O O . GLU B 1 213 ? -15.781 -17.531 -59.438 1 34.91 213 GLU B O 1
ATOM 3527 N N . LYS B 1 214 ? -17.953 -17.594 -59.719 1 43.69 214 LYS B N 1
ATOM 3528 C CA . LYS B 1 214 ? -18.141 -18.562 -60.781 1 43.69 214 LYS B CA 1
ATOM 3529 C C . LYS B 1 214 ? -17.422 -18.141 -62.062 1 43.69 214 LYS B C 1
ATOM 3531 O O . LYS B 1 214 ? -17.797 -17.141 -62.688 1 43.69 214 LYS B O 1
ATOM 3536 N N . GLU B 1 215 ? -15.992 -18.188 -61.938 1 35.78 215 GLU B N 1
ATOM 3537 C CA . GLU B 1 215 ? -15.43 -17.922 -63.281 1 35.78 215 GLU B CA 1
ATOM 3538 C C . GLU B 1 215 ? -16.25 -18.609 -64.375 1 35.78 215 GLU B C 1
ATOM 3540 O O . GLU B 1 215 ? -16.594 -19.781 -64.25 1 35.78 215 GLU B O 1
ATOM 3545 N N . PRO B 1 216 ? -16.812 -17.938 -65.312 1 37.56 216 PRO B N 1
ATOM 3546 C CA . PRO B 1 216 ? -17.703 -18.266 -66.438 1 37.56 216 PRO B CA 1
ATOM 3547 C C . PRO B 1 216 ? -17.234 -19.484 -67.25 1 37.56 216 PRO B C 1
ATOM 3549 O O . PRO B 1 216 ? -16.031 -19.688 -67.438 1 37.56 216 PRO B O 1
ATOM 3552 N N . VAL B 1 217 ? -18.062 -20.469 -67.5 1 41.25 217 VAL B N 1
ATOM 3553 C CA . VAL B 1 217 ? -18.25 -21.656 -68.312 1 41.25 217 VAL B CA 1
ATOM 3554 C C . VAL B 1 217 ? -17.812 -21.359 -69.75 1 41.25 217 VAL B C 1
ATOM 3556 O O . VAL B 1 217 ? -18.438 -20.547 -70.438 1 41.25 217 VAL B O 1
ATOM 3559 N N . HIS B 1 218 ? -16.641 -20.844 -70.188 1 31 218 HIS B N 1
ATOM 3560 C CA . HIS B 1 218 ? -16.422 -21.141 -71.562 1 31 218 HIS B CA 1
ATOM 3561 C C . HIS B 1 218 ? -15.977 -22.594 -71.75 1 31 218 HIS B C 1
ATOM 3563 O O . HIS B 1 218 ? -15.172 -23.109 -71 1 31 218 HIS B O 1
#

Secondary structure (DSSP, 8-state):
-----EEHHHHHHHHHHHHHHH-GGGTT--GGGEEEEE----SS-SEEEEE-SBGGGBSB-TTS-B----EETTEEP-EEEEE-HHHHHSB-HHHHHHHHHHHHHTB-TT-SSSB-TTS-HHHHTTHHHHHHHHHHHHHHHH--HHHHHHHH--SEEEEEEESSPPPPPB-TTT--S-----GGGEEEEEEE--B-----------------------/-----EEHHHHHHHHHHHHHHH-GGGTT--GGGEEEEE----SS-SEEEEE-SBGGGBSB-TTS-B----EETTEEP-EEEEE-HHHHHSB-HHHHHHHHHHHHHTB-TT-SSSB-TTS-HHHHTTHHHHHHHHHHHHHHHH--HHHHHHHH--SEEEEEEESSPPPPPB-TTT--S-----GGGEEEEEEE--B-----------------------